Protein 8H5V (pdb70)

Secondary structure (DSSP, 8-state):
--SPEEEE-S-HHHHHHHHHHHHHTT--EEEE-GGGGGGB-TTS--SEEEE---TTSS--HHHHHHHHH-TTS-EEEES--SS--TT-TTEEEEEPSSP-HHHHHHHHHHHHHHHHHTT----/-----SEEEE---HHHHHHHHHHHHHTT--EEEE-GGGGGGS-TTS--SEEEE----SSS--HHHHHHHHH-TTS-EEEESB-SS--TT-TTEEEEEPSSP-HHHHHHHHHHHHHHHHHTT--/--S-PEEEE-S-HHHHHHHHHHHHHTT--EEEE-GGGGGGS-TTS--SEEEE---TTSS--HHHHHHHHH-TTS-EEEES--SS--TTSTTEEEEEPSSP-HHHHHHHHHHHHHHHHHTT---/---PEEEE-S-HHHHHHHHHHHHHTT--EEEE-GGGGGGS-TTS--SEEEE---GGGS--HHHHHHHHHTTTS-EEEES--SS--TT-TTEEEEE-SS--HHHHHHHHHHHHHHHHH-

Solvent-accessible surface area: 23697 Å² total; per-residue (Å²): 36,132,11,20,0,0,0,0,2,12,62,8,44,42,33,85,54,2,40,82,45,0,128,160,38,64,17,106,32,30,40,2,27,24,78,41,5,81,34,7,13,34,94,11,20,1,0,0,0,0,0,0,42,12,88,66,127,54,22,59,130,90,2,42,99,17,1,75,162,2,67,29,0,0,0,1,11,2,57,154,38,97,26,69,4,144,120,7,119,1,71,34,18,59,0,57,64,118,32,66,142,91,43,4,36,54,5,8,115,77,0,62,80,15,2,30,179,95,54,45,58,150,128,156,106,80,34,85,51,5,0,0,0,1,22,54,66,65,41,53,113,90,6,36,86,53,2,139,163,40,63,51,114,36,78,46,19,68,23,110,60,10,113,130,24,81,31,101,1,24,7,11,0,0,5,0,1,11,18,198,50,82,53,28,56,142,112,4,70,99,15,1,72,147,1,32,27,0,0,0,2,9,3,7,20,4,14,27,20,1,96,97,18,24,1,33,12,19,58,10,34,39,110,33,61,144,40,40,5,39,29,6,14,93,33,2,129,78,1,23,11,70,37,58,71,192,126,80,130,21,68,2,0,0,0,2,10,61,67,67,44,46,50,89,4,12,60,52,1,21,170,45,62,37,63,12,70,39,14,31,27,36,52,5,48,115,11,37,34,79,32,37,21,8,0,0,2,0,0,32,11,102,50,121,57,21,68,145,85,3,77,98,14,0,72,161,4,67,28,1,0,0,3,9,1,50,154,45,112,24,61,3,133,121,16,118,2,53,37,18,64,2,54,71,122,28,71,150,94,50,3,48,53,9,23,122,64,3,126,75,23,11,39,175,91,58,69,169,112,161,26,36,82,0,0,0,0,2,21,60,64,67,47,54,117,66,0,29,84,44,0,124,166,44,64,21,126,30,74,45,7,43,16,78,58,8,131,123,15,92,37,90,38,98,30,0,0,1,0,0,0,40,8,103,18,99,5,4,19,51,89,1,25,42,6,1,57,51,2,69,38,1,0,1,1,10,2,60,150,38,78,14,54,1,123,101,14,120,2,43,30,20,71,1,58,47,117,24,64,147,95,34,2,29,56,3,9,125,86,0,113,119,26,40,65,212,120

Nearest PDB structures (foldseek):
  8h5v-assembly1_A  TM=9.871E-01  e=4.944E-24  Vibrio cholerae O395
  4uhj-assembly2_C  TM=6.936E-01  e=5.635E-04  Escherichia coli K-12
  7e1b-assembly2_G  TM=6.045E-01  e=1.602E-03  Vibrio parahaemolyticus
  7e1b-assembly1_C  TM=6.518E-01  e=9.979E-03  Vibrio parahaemolyticus
  5dcl-assembly1_B  TM=6.183E-01  e=1.796E-02  Streptococcus agalactiae

Radius of gyration: 24.33 Å; Cα contacts (8 Å, |Δi|>4): 838; chains: 4; bounding box: 56×71×62 Å

InterPro domains:
  IPR002078 RNA polymerase sigma factor 54 interaction domain [PF00158] (137-304)
  IPR002078 RNA polymerase sigma factor 54 interaction domain [PS50045] (137-365)
  IPR002197 DNA binding HTH domain, Fis-type [PF02954] (444-484)
  IPR002197 DNA binding HTH domain, Fis-type [PR01590] (450-467)
  IPR002197 DNA binding HTH domain, Fis-type [PR01590] (467-487)
  IPR003593 AAA+ ATPase domain [SM00382] (157-301)
  IPR009057 Homedomain-like superfamily [SSF46689] (349-486)
  IPR010518 Flagellar regulatory FleQ [PF06490] (6-115)
  IPR011006 CheY-like superfamily [SSF52172] (6-182)
  IPR025662 Sigma-54 interaction domain, ATP-binding site 1 [PS00675] (161-174)
  IPR025943 Sigma-54 interaction domain, ATP-binding site 2 [PS00676] (223-238)
  IPR025944 Sigma-54 interaction domain, conserved site [PS00688] (349-358)
  IPR027417 P-loop containing nucleoside triphosphate hydrolase [G3DSA:3.40.50.300] (128-308)
  IPR027417 P-loop containing nucleoside triphosphate hydrolase [SSF52540] (137-378)
  IPR058031 NorR-like, AAA+ ATPase lid domain [PF25601] (309-385)

Structure (mmCIF, N/CA/C/O backbone):
data_8H5V
#
_entry.id   8H5V
#
_cell.length_a   97.059
_cell.length_b   66.471
_cell.length_c   68.044
_cell.angle_alpha   90.00
_cell.angle_beta   92.51
_cell.angle_gamma   90.00
#
_symmetry.space_group_name_H-M   'C 1 2 1'
#
loop_
_entity.id
_entity.type
_entity.pdbx_description
1 polymer 'flagellar regulatory protein A'
2 non-polymer 1,2-ETHANEDIOL
3 non-polymer 'SULFATE ION'
4 water water
#
loop_
_atom_site.group_PDB
_atom_site.id
_atom_site.type_symbol
_atom_site.label_atom_id
_atom_site.label_alt_id
_atom_site.label_comp_id
_atom_site.label_asym_id
_atom_site.label_entity_id
_atom_site.label_seq_id
_atom_site.pdbx_PDB_ins_code
_atom_site.Cartn_x
_atom_site.Cartn_y
_atom_site.Cartn_z
_atom_site.occupancy
_atom_site.B_iso_or_equiv
_atom_site.auth_seq_id
_atom_site.auth_comp_id
_atom_site.auth_asym_id
_atom_site.auth_atom_id
_atom_site.pdbx_PDB_model_num
ATOM 1 N N . SER A 1 3 ? -6.119 1.919 23.199 1.00 122.14 3 SER A N 1
ATOM 2 C CA . SER A 1 3 ? -4.698 1.797 23.493 1.00 120.64 3 SER A CA 1
ATOM 3 C C . SER A 1 3 ? -4.197 3.056 24.191 1.00 125.96 3 SER A C 1
ATOM 4 O O . SER A 1 3 ? -4.467 4.175 23.749 1.00 127.92 3 SER A O 1
ATOM 7 N N . LEU A 1 4 ? -3.469 2.859 25.284 1.00 125.83 4 LEU A N 1
ATOM 8 C CA . LEU A 1 4 ? -2.926 3.961 26.064 1.00 118.56 4 LEU A CA 1
ATOM 9 C C . LEU A 1 4 ? -1.599 4.407 25.459 1.00 109.01 4 LEU A C 1
ATOM 10 O O . LEU A 1 4 ? -1.334 5.602 25.308 1.00 113.21 4 LEU A O 1
ATOM 15 N N . ALA A 1 5 ? -0.765 3.423 25.138 1.00 85.12 5 ALA A N 1
ATOM 16 C CA . ALA A 1 5 ? 0.554 3.642 24.561 1.00 56.96 5 ALA A CA 1
ATOM 17 C C . ALA A 1 5 ? 0.526 3.848 23.042 1.00 48.12 5 ALA A C 1
ATOM 18 O O . ALA A 1 5 ? -0.347 3.332 22.350 1.00 43.32 5 ALA A O 1
ATOM 20 N N . LYS A 1 6 ? 1.517 4.553 22.513 1.00 42.00 6 LYS A N 1
ATOM 21 C CA . LYS A 1 6 ? 1.571 4.745 21.078 1.00 40.73 6 LYS A CA 1
ATOM 22 C C . LYS A 1 6 ? 1.751 3.409 20.364 1.00 35.32 6 LYS A C 1
ATOM 23 O O . LYS A 1 6 ? 2.317 2.452 20.915 1.00 37.31 6 LYS A O 1
ATOM 29 N N . LEU A 1 7 ? 1.286 3.398 19.121 1.00 33.46 7 LEU A N 1
ATOM 30 C CA . LEU A 1 7 ? 1.561 2.328 18.187 1.00 33.15 7 LEU A CA 1
ATOM 31 C C . LEU A 1 7 ? 2.862 2.614 17.465 1.00 41.96 7 LEU A C 1
ATOM 32 O O . LEU A 1 7 ? 3.139 3.747 17.069 1.00 30.84 7 LEU A O 1
ATOM 37 N N . LEU A 1 8 ? 3.657 1.573 17.293 1.00 32.58 8 LEU A N 1
ATOM 38 C CA . LEU A 1 8 ? 4.849 1.648 16.476 1.00 31.63 8 LEU A CA 1
ATOM 39 C C . LEU A 1 8 ? 4.465 1.234 15.063 1.00 39.33 8 LEU A C 1
ATOM 40 O O . LEU A 1 8 ? 3.710 0.282 14.880 1.00 33.08 8 LEU A O 1
ATOM 45 N N . VAL A 1 9 ? 4.902 1.997 14.070 1.00 34.82 9 VAL A N 1
ATOM 46 C CA . VAL A 1 9 ? 4.638 1.632 12.676 1.00 31.40 9 VAL A CA 1
ATOM 47 C C . VAL A 1 9 ? 5.960 1.555 11.913 1.00 33.38 9 VAL A C 1
ATOM 48 O O . VAL A 1 9 ? 6.720 2.521 11.904 1.00 31.32 9 VAL A O 1
ATOM 52 N N . ILE A 1 10 ? 6.257 0.398 11.322 1.00 27.90 10 ILE A N 1
ATOM 53 C CA . ILE A 1 10 ? 7.472 0.254 10.506 1.00 27.56 10 ILE A CA 1
ATOM 54 C C . ILE A 1 10 ? 7.079 -0.008 9.056 1.00 30.82 10 ILE A C 1
ATOM 55 O O . ILE A 1 10 ? 6.530 -1.058 8.730 1.00 30.10 10 ILE A O 1
ATOM 60 N N . GLU A 1 11 ? 7.312 0.980 8.207 1.00 29.33 11 GLU A N 1
ATOM 61 C CA . GLU A 1 11 ? 6.793 0.963 6.851 1.00 33.92 11 GLU A CA 1
ATOM 62 C C . GLU A 1 11 ? 7.742 1.736 5.912 1.00 35.36 11 GLU A C 1
ATOM 63 O O . GLU A 1 11 ? 8.004 2.904 6.142 1.00 33.00 11 GLU A O 1
ATOM 69 N N . ASP A 1 12 ? 8.258 1.076 4.872 1.00 28.10 12 ASP A N 1
ATOM 70 C CA . ASP A 1 12 ? 9.285 1.674 4.016 1.00 28.86 12 ASP A CA 1
ATOM 71 C C . ASP A 1 12 ? 8.712 2.409 2.803 1.00 37.89 12 ASP A C 1
ATOM 72 O O . ASP A 1 12 ? 9.473 2.994 2.022 1.00 39.42 12 ASP A O 1
ATOM 77 N N . ASP A 1 13 ? 7.385 2.372 2.634 1.00 31.24 13 ASP A N 1
ATOM 78 C CA . ASP A 1 13 ? 6.731 3.171 1.580 1.00 33.74 13 ASP A CA 1
ATOM 79 C C . ASP A 1 13 ? 6.211 4.475 2.194 1.00 40.27 13 ASP A C 1
ATOM 80 O O . ASP A 1 13 ? 5.396 4.445 3.111 1.00 37.26 13 ASP A O 1
ATOM 85 N N . ALA A 1 14 ? 6.680 5.606 1.685 1.00 34.16 14 ALA A N 1
ATOM 86 C CA . ALA A 1 14 ? 6.293 6.929 2.201 1.00 31.93 14 ALA A CA 1
ATOM 87 C C . ALA A 1 14 ? 4.779 7.178 2.176 1.00 37.34 14 ALA A C 1
ATOM 88 O O . ALA A 1 14 ? 4.214 7.822 3.071 1.00 32.35 14 ALA A O 1
ATOM 90 N N . ALA A 1 15 ? 4.132 6.766 1.093 1.00 30.05 15 ALA A N 1
ATOM 91 C CA . ALA A 1 15 ? 2.693 6.994 0.954 1.00 30.31 15 ALA A CA 1
ATOM 92 C C . ALA A 1 15 ? 1.923 6.190 1.986 1.00 27.17 15 ALA A C 1
ATOM 93 O O . ALA A 1 15 ? 0.896 6.638 2.484 1.00 34.78 15 ALA A O 1
ATOM 95 N N . ILE A 1 16 ? 2.378 4.979 2.268 1.00 26.65 16 ILE A N 1
ATOM 96 C CA . ILE A 1 16 ? 1.687 4.155 3.266 1.00 27.75 16 ILE A CA 1
ATOM 97 C C . ILE A 1 16 ? 1.990 4.673 4.679 1.00 27.72 16 ILE A C 1
ATOM 98 O O . ILE A 1 16 ? 1.139 4.623 5.556 1.00 32.76 16 ILE A O 1
ATOM 103 N N . ARG A 1 17 ? 3.202 5.182 4.912 1.00 28.69 17 ARG A N 1
ATOM 104 C CA . ARG A 1 17 ? 3.513 5.831 6.214 1.00 27.32 17 ARG A CA 1
ATOM 105 C C . ARG A 1 17 ? 2.489 6.938 6.473 1.00 28.98 17 ARG A C 1
ATOM 106 O O . ARG A 1 17 ? 1.945 7.086 7.569 1.00 30.68 17 ARG A O 1
ATOM 114 N N . LEU A 1 18 ? 2.241 7.731 5.441 1.00 27.92 18 LEU A N 1
ATOM 115 C CA . LEU A 1 18 ? 1.274 8.815 5.540 1.00 25.58 18 LEU A CA 1
ATOM 116 C C . LEU A 1 18 ? -0.132 8.266 5.796 1.00 29.00 18 LEU A C 1
ATOM 117 O O . LEU A 1 18 ? -0.813 8.684 6.727 1.00 34.21 18 LEU A O 1
ATOM 122 N N . ASN A 1 19 ? -0.518 7.271 5.005 1.00 31.73 19 ASN A N 1
ATOM 123 C CA . ASN A 1 19 ? -1.844 6.648 5.078 1.00 30.36 19 ASN A CA 1
ATOM 124 C C . ASN A 1 19 ? -2.106 6.111 6.479 1.00 32.93 19 ASN A C 1
ATOM 125 O O . ASN A 1 19 ? -3.137 6.413 7.079 1.00 31.86 19 ASN A O 1
ATOM 130 N N . LEU A 1 20 ? -1.136 5.373 7.027 1.00 27.43 20 LEU A N 1
ATOM 131 C CA . LEU A 1 20 ? -1.281 4.753 8.341 1.00 32.48 20 LEU A CA 1
ATOM 132 C C . LEU A 1 20 ? -1.305 5.805 9.419 1.00 30.30 20 LEU A C 1
ATOM 133 O O . LEU A 1 20 ? -2.087 5.709 10.363 1.00 35.80 20 LEU A O 1
ATOM 138 N N . SER A 1 21 ? -0.460 6.818 9.265 1.00 27.69 21 SER A N 1
ATOM 139 C CA . SER A 1 21 ? -0.408 7.883 10.247 1.00 28.54 21 SER A CA 1
ATOM 140 C C . SER A 1 21 ? -1.737 8.633 10.330 1.00 32.58 21 SER A C 1
ATOM 141 O O . SER A 1 21 ? -2.213 8.950 11.413 1.00 31.34 21 SER A O 1
ATOM 144 N N . VAL A 1 22 ? -2.308 8.958 9.177 1.00 31.06 22 VAL A N 1
ATOM 145 C CA . VAL A 1 22 ? -3.557 9.709 9.151 1.00 27.72 22 VAL A CA 1
ATOM 146 C C . VAL A 1 22 ? -4.698 8.882 9.762 1.00 28.85 22 VAL A C 1
ATOM 147 O O . VAL A 1 22 ? -5.468 9.363 10.602 1.00 32.99 22 VAL A O 1
ATOM 151 N N . ILE A 1 23 ? -4.789 7.622 9.354 1.00 26.55 23 ILE A N 1
ATOM 152 C CA . ILE A 1 23 ? -5.900 6.772 9.793 1.00 26.62 23 ILE A CA 1
ATOM 153 C C . ILE A 1 23 ? -5.824 6.427 11.281 1.00 36.21 23 ILE A C 1
ATOM 154 O O . ILE A 1 23 ? -6.840 6.427 11.964 1.00 31.10 23 ILE A O 1
ATOM 159 N N . LEU A 1 24 ? -4.629 6.101 11.773 1.00 28.11 24 LEU A N 1
ATOM 160 C CA . LEU A 1 24 ? -4.455 5.774 13.205 1.00 27.69 24 LEU A CA 1
ATOM 161 C C . LEU A 1 24 ? -4.812 6.965 14.089 1.00 25.60 24 LEU A C 1
ATOM 162 O O . LEU A 1 24 ? -5.418 6.808 15.155 1.00 32.56 24 LEU A O 1
ATOM 167 N N . GLU A 1 25 ? -4.392 8.150 13.664 1.00 27.32 25 GLU A N 1
ATOM 168 C CA . GLU A 1 25 ? -4.724 9.370 14.381 1.00 33.11 25 GLU A CA 1
ATOM 169 C C . GLU A 1 25 ? -6.238 9.569 14.358 1.00 37.01 25 GLU A C 1
ATOM 170 O O . GLU A 1 25 ? -6.855 9.968 15.356 1.00 33.80 25 GLU A O 1
ATOM 176 N N . PHE A 1 26 ? -6.832 9.258 13.214 1.00 29.42 26 PHE A N 1
ATOM 177 C CA . PHE A 1 26 ? -8.267 9.426 13.044 1.00 32.94 26 PHE A CA 1
ATOM 178 C C . PHE A 1 26 ? -9.057 8.586 14.044 1.00 33.72 26 PHE A C 1
ATOM 179 O O . PHE A 1 26 ? -10.066 9.050 14.603 1.00 32.52 26 PHE A O 1
ATOM 187 N N . VAL A 1 27 ? -8.577 7.371 14.303 1.00 32.45 27 VAL A N 1
ATOM 188 C CA . VAL A 1 27 ? -9.274 6.465 15.225 1.00 33.33 27 VAL A CA 1
ATOM 189 C C . VAL A 1 27 ? -8.839 6.685 16.666 1.00 34.70 27 VAL A C 1
ATOM 190 O O . VAL A 1 27 ? -9.180 5.903 17.536 1.00 39.20 27 VAL A O 1
ATOM 194 N N . GLY A 1 28 ? -8.084 7.750 16.911 1.00 31.94 28 GLY A N 1
ATOM 195 C CA . GLY A 1 28 ? -7.746 8.157 18.275 1.00 35.44 28 GLY A CA 1
ATOM 196 C C . GLY A 1 28 ? -6.480 7.552 18.862 1.00 32.79 28 GLY A C 1
ATOM 197 O O . GLY A 1 28 ? -6.256 7.599 20.062 1.00 39.10 28 GLY A O 1
ATOM 198 N N . GLU A 1 29 ? -5.637 7.001 18.005 1.00 30.86 29 GLU A N 1
ATOM 199 C CA . GLU A 1 29 ? -4.352 6.409 18.422 1.00 37.95 29 GLU A CA 1
ATOM 200 C C . GLU A 1 29 ? -3.185 7.348 18.172 1.00 40.73 29 GLU A C 1
ATOM 201 O O . GLU A 1 29 ? -3.220 8.150 17.255 1.00 45.25 29 GLU A O 1
ATOM 207 N N . GLN A 1 30 ? -2.180 7.297 19.024 1.00 36.32 30 GLN A N 1
ATOM 208 C CA . GLN A 1 30 ? -0.924 7.960 18.716 1.00 38.90 30 GLN A CA 1
ATOM 209 C C . GLN A 1 30 ? 0.054 6.929 18.158 1.00 37.09 30 GLN A C 1
ATOM 210 O O . GLN A 1 30 ? -0.017 5.744 18.482 1.00 33.40 30 GLN A O 1
ATOM 216 N N . CYS A 1 31 ? 0.962 7.367 17.300 1.00 31.86 31 CYS A N 1
ATOM 217 C CA . CYS A 1 31 ? 1.903 6.421 16.730 1.00 30.64 31 CYS A CA 1
ATOM 218 C C . CYS A 1 31 ? 3.249 7.043 16.460 1.00 38.61 31 CYS A C 1
ATOM 219 O O . CYS A 1 31 ? 3.393 8.270 16.375 1.00 37.13 31 CYS A O 1
ATOM 222 N N . GLU A 1 32 ? 4.247 6.173 16.406 1.00 31.70 32 GLU A N 1
ATOM 223 C CA . GLU A 1 32 ? 5.579 6.537 15.990 1.00 32.39 32 GLU A CA 1
ATOM 224 C C . GLU A 1 32 ? 5.799 5.779 14.704 1.00 37.72 32 GLU A C 1
ATOM 225 O O . GLU A 1 32 ? 5.777 4.561 14.709 1.00 34.12 32 GLU A O 1
ATOM 231 N N . VAL A 1 33 ? 5.978 6.502 13.600 1.00 28.89 33 VAL A N 1
ATOM 232 C CA . VAL A 1 33 ? 6.073 5.877 12.285 1.00 28.38 33 VAL A CA 1
ATOM 233 C C . VAL A 1 33 ? 7.490 5.973 11.775 1.00 32.59 33 VAL A C 1
ATOM 234 O O . VAL A 1 33 ? 8.006 7.075 11.577 1.00 34.41 33 VAL A O 1
ATOM 238 N N . ILE A 1 34 ? 8.129 4.838 11.535 1.00 30.70 34 ILE A N 1
ATOM 239 C CA . ILE A 1 34 ? 9.515 4.895 11.094 1.00 31.04 34 ILE A CA 1
ATOM 240 C C . ILE A 1 34 ? 9.773 4.022 9.875 1.00 31.61 34 ILE A C 1
ATOM 241 O O . ILE A 1 34 ? 8.969 3.153 9.548 1.00 32.15 34 ILE A O 1
ATOM 246 N N . GLU A 1 35 ? 10.931 4.220 9.250 1.00 32.14 35 GLU A N 1
ATOM 247 C CA . GLU A 1 35 ? 11.378 3.317 8.204 1.00 37.45 35 GLU A CA 1
ATOM 248 C C . GLU A 1 35 ? 12.184 2.209 8.857 1.00 36.90 35 GLU A C 1
ATOM 249 O O . GLU A 1 35 ? 12.682 2.374 9.985 1.00 36.36 35 GLU A O 1
ATOM 255 N N . SER A 1 36 ? 12.361 1.097 8.139 1.00 33.35 36 SER A N 1
ATOM 256 C CA . SER A 1 36 ? 13.019 -0.074 8.720 1.00 30.83 36 SER A CA 1
ATOM 257 C C . SER A 1 36 ? 14.482 0.217 9.055 1.00 37.20 36 SER A C 1
ATOM 258 O O . SER A 1 36 ? 15.079 -0.507 9.825 1.00 39.55 36 SER A O 1
ATOM 261 N N . THR A 1 37 ? 15.045 1.295 8.515 1.00 41.66 37 THR A N 1
ATOM 262 C CA . THR A 1 37 ? 16.433 1.658 8.836 1.00 42.37 37 THR A CA 1
ATOM 263 C C . THR A 1 37 ? 16.545 2.453 10.144 1.00 43.83 37 THR A C 1
ATOM 264 O O . THR A 1 37 ? 17.630 2.878 10.540 1.00 39.79 37 THR A O 1
ATOM 268 N N . GLN A 1 38 ? 15.422 2.646 10.820 1.00 39.04 38 GLN A N 1
ATOM 269 C CA . GLN A 1 38 ? 15.396 3.451 12.031 1.00 29.98 38 GLN A CA 1
ATOM 270 C C . GLN A 1 38 ? 15.098 2.645 13.292 1.00 40.88 38 GLN A C 1
ATOM 271 O O . GLN A 1 38 ? 14.721 3.206 14.322 1.00 40.31 38 GLN A O 1
ATOM 277 N N . ILE A 1 39 ? 15.261 1.335 13.230 1.00 34.59 39 ILE A N 1
ATOM 278 C CA . ILE A 1 39 ? 14.880 0.531 14.385 1.00 40.63 39 ILE A CA 1
ATOM 279 C C . ILE A 1 39 ? 15.743 0.794 15.624 1.00 39.73 39 ILE A C 1
ATOM 280 O O . ILE A 1 39 ? 15.322 0.499 16.733 1.00 34.57 39 ILE A O 1
ATOM 285 N N . ASP A 1 40 ? 16.945 1.331 15.432 1.00 33.54 40 ASP A N 1
ATOM 286 C CA . ASP A 1 40 ? 17.788 1.691 16.570 1.00 34.48 40 ASP A CA 1
ATOM 287 C C . ASP A 1 40 ? 17.200 2.894 17.317 1.00 39.95 40 ASP A C 1
ATOM 288 O O . ASP A 1 40 ? 17.576 3.174 18.457 1.00 34.72 40 ASP A O 1
ATOM 293 N N . GLN A 1 41 ? 16.273 3.606 16.684 1.00 30.22 41 GLN A N 1
ATOM 294 C CA . GLN A 1 41 ? 15.699 4.801 17.311 1.00 40.92 41 GLN A CA 1
ATOM 295 C C . GLN A 1 41 ? 14.534 4.459 18.227 1.00 32.61 41 GLN A C 1
ATOM 296 O O . GLN A 1 41 ? 13.922 5.337 18.843 1.00 34.87 41 GLN A O 1
ATOM 302 N N . ILE A 1 42 ? 14.219 3.177 18.315 1.00 32.70 42 ILE A N 1
ATOM 303 C CA . ILE A 1 42 ? 13.072 2.740 19.090 1.00 33.59 42 ILE A CA 1
ATOM 304 C C . ILE A 1 42 ? 13.493 2.107 20.426 1.00 36.02 42 ILE A C 1
ATOM 305 O O . ILE A 1 42 ? 14.345 1.223 20.451 1.00 32.32 42 ILE A O 1
ATOM 310 N N . ASN A 1 43 ? 12.877 2.534 21.522 1.00 30.99 43 ASN A N 1
ATOM 311 C CA . ASN A 1 43 ? 13.033 1.825 22.797 1.00 32.26 43 ASN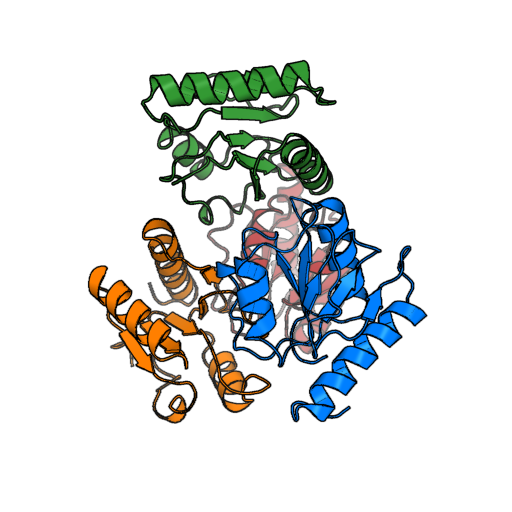 A CA 1
ATOM 312 C C . ASN A 1 43 ? 12.164 0.583 22.802 1.00 34.85 43 ASN A C 1
ATOM 313 O O . ASN A 1 43 ? 10.986 0.630 23.184 1.00 33.75 43 ASN A O 1
ATOM 318 N N . TRP A 1 44 ? 12.747 -0.533 22.382 1.00 29.74 44 TRP A N 1
ATOM 319 C CA . TRP A 1 44 ? 11.980 -1.771 22.272 1.00 32.70 44 TRP A CA 1
ATOM 320 C C . TRP A 1 44 ? 11.557 -2.399 23.610 1.00 38.79 44 TRP A C 1
ATOM 321 O O . TRP A 1 44 ? 10.698 -3.259 23.640 1.00 46.41 44 TRP A O 1
ATOM 332 N N . SER A 1 45 ? 12.147 -1.954 24.708 1.00 30.89 45 SER A N 1
ATOM 333 C CA . SER A 1 45 ? 11.841 -2.489 26.034 1.00 33.83 45 SER A CA 1
ATOM 334 C C . SER A 1 45 ? 10.590 -1.900 26.639 1.00 37.06 45 SER A C 1
ATOM 335 O O . SER A 1 45 ? 10.076 -2.399 27.635 1.00 40.57 45 SER A O 1
ATOM 338 N N . ALA A 1 46 ? 10.148 -0.785 26.082 1.00 39.36 46 ALA A N 1
ATOM 339 C CA . ALA A 1 46 ? 8.993 -0.090 26.627 1.00 38.76 46 ALA A CA 1
ATOM 340 C C . ALA A 1 46 ? 7.704 -0.760 26.181 1.00 35.51 46 ALA A C 1
ATOM 341 O O . ALA A 1 46 ? 7.709 -1.586 25.267 1.00 32.48 46 ALA A O 1
ATOM 343 N N . VAL A 1 47 ? 6.604 -0.401 26.837 1.00 37.02 47 VAL A N 1
ATOM 344 C CA . VAL A 1 47 ? 5.309 -0.987 26.505 1.00 40.51 47 VAL A CA 1
ATOM 345 C C . VAL A 1 47 ? 4.615 -0.161 25.421 1.00 34.40 47 VAL A C 1
ATOM 346 O O . VAL A 1 47 ? 4.080 0.914 25.710 1.00 36.79 47 VAL A O 1
ATOM 350 N N . TRP A 1 48 ? 4.554 -0.705 24.209 1.00 32.59 48 TRP A N 1
ATOM 351 C CA . TRP A 1 48 ? 3.901 -0.046 23.068 1.00 29.06 48 TRP A CA 1
ATOM 352 C C . TRP A 1 48 ? 2.500 -0.619 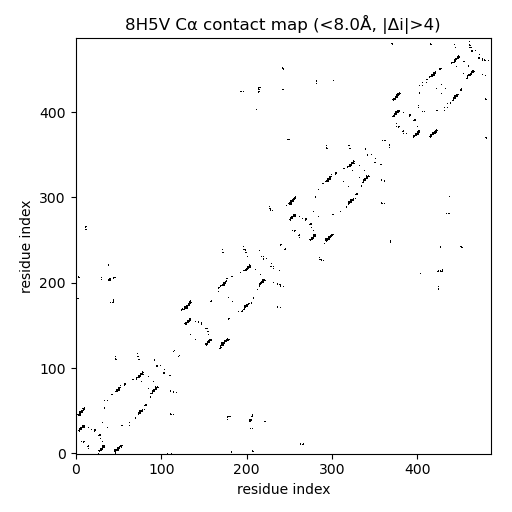22.935 1.00 34.53 48 TRP A C 1
ATOM 353 O O . TRP A 1 48 ? 2.211 -1.682 23.483 1.00 35.60 48 TRP A O 1
ATOM 364 N N . GLY A 1 49 ? 1.616 0.101 22.247 1.00 33.41 49 GLY A N 1
ATOM 365 C CA . GLY A 1 49 ? 0.270 -0.382 22.047 1.00 34.61 49 GLY A CA 1
ATOM 366 C C . GLY A 1 49 ? 0.228 -1.500 21.014 1.00 34.12 49 GLY A C 1
ATOM 367 O O . GLY A 1 49 ? -0.765 -2.232 20.882 1.00 34.02 49 GLY A O 1
ATOM 368 N N . GLY A 1 50 ? 1.316 -1.620 20.267 1.00 34.85 50 GLY A N 1
ATOM 369 C CA . GLY A 1 50 ? 1.394 -2.592 19.187 1.00 29.54 50 GLY A CA 1
ATOM 370 C C . GLY A 1 50 ? 2.457 -2.187 18.194 1.00 32.25 50 GLY A C 1
ATOM 371 O O . GLY A 1 50 ? 2.959 -1.058 18.232 1.00 33.35 50 GLY A O 1
ATOM 372 N N . CYS A 1 51 ? 2.823 -3.108 17.311 1.00 32.29 51 CYS A N 1
ATOM 373 C CA . CYS A 1 51 ? 3.770 -2.788 16.264 1.00 31.03 51 CYS A CA 1
ATOM 374 C C . CYS A 1 51 ? 3.173 -3.232 14.940 1.00 35.48 51 CYS A C 1
ATOM 375 O O . CYS A 1 51 ? 2.880 -4.416 14.740 1.00 33.23 51 CYS A O 1
ATOM 378 N N . ILE A 1 52 ? 2.972 -2.271 14.050 1.00 29.70 52 ILE A N 1
ATOM 379 C CA . ILE A 1 52 ? 2.419 -2.555 12.725 1.00 28.77 52 ILE A CA 1
ATOM 380 C C . ILE A 1 52 ? 3.545 -2.567 11.726 1.00 35.27 52 ILE A C 1
ATOM 381 O O . ILE A 1 52 ? 4.206 -1.541 11.516 1.00 30.34 52 ILE A O 1
ATOM 386 N N . LEU A 1 53 ? 3.771 -3.734 11.129 1.00 29.51 53 LEU A N 1
ATOM 387 C CA . LEU A 1 53 ? 4.802 -3.889 10.124 1.00 25.42 53 LEU A CA 1
ATOM 388 C C . LEU A 1 53 ? 4.214 -3.894 8.726 1.00 29.70 53 LEU A C 1
ATOM 389 O O . LEU A 1 53 ? 3.290 -4.663 8.445 1.00 34.86 53 LEU A O 1
ATOM 394 N N . GLY A 1 54 ? 4.765 -3.084 7.830 1.00 34.36 54 GLY A N 1
ATOM 395 C CA . GLY A 1 54 ? 4.248 -3.051 6.473 1.00 31.73 54 GLY A CA 1
ATOM 396 C C . GLY A 1 54 ? 5.254 -3.474 5.419 1.00 33.60 54 GLY A C 1
ATOM 397 O O . GLY A 1 54 ? 5.927 -4.494 5.571 1.00 33.68 54 GLY A O 1
ATOM 398 N N . SER A 1 55 ? 5.353 -2.722 4.325 1.00 35.99 55 SER A N 1
ATOM 399 C CA . SER A 1 55 ? 6.329 -3.083 3.303 1.00 38.36 55 SER A CA 1
ATOM 400 C C . SER A 1 55 ? 7.726 -2.710 3.786 1.00 43.07 55 SER A C 1
ATOM 401 O O . SER A 1 55 ? 7.933 -1.642 4.352 1.00 38.68 55 SER A O 1
ATOM 404 N N . LEU A 1 56 ? 8.660 -3.634 3.575 1.00 38.61 56 LEU A N 1
ATOM 405 C CA . LEU A 1 56 ? 10.038 -3.531 4.036 1.00 38.61 56 LEU A CA 1
ATOM 406 C C . LEU A 1 56 ? 11.040 -3.688 2.907 1.00 42.08 56 LEU A C 1
ATOM 407 O O . LEU A 1 56 ? 10.903 -4.578 2.059 1.00 44.07 56 LEU A O 1
ATOM 412 N N . ARG A 1 57 ? 12.035 -2.811 2.902 1.00 43.30 57 ARG A N 1
ATOM 413 C CA . ARG A 1 57 ? 13.111 -2.845 1.914 1.00 49.99 57 ARG A CA 1
ATOM 414 C C . ARG A 1 57 ? 13.737 -4.239 1.907 1.00 54.27 57 ARG A C 1
ATOM 415 O O . ARG A 1 57 ? 14.153 -4.751 2.946 1.00 46.03 57 ARG A O 1
ATOM 423 N N . GLY A 1 58 ? 13.745 -4.872 0.741 1.00 51.02 58 GLY A N 1
ATOM 424 C CA . GLY A 1 58 ? 14.311 -6.193 0.609 1.00 52.68 58 GLY A CA 1
ATOM 425 C C . GLY A 1 58 ? 13.246 -7.261 0.720 1.00 60.67 58 GLY A C 1
ATOM 426 O O . GLY A 1 58 ? 13.564 -8.442 0.601 1.00 62.22 58 GLY A O 1
ATOM 427 N N . GLN A 1 59 ? 12.004 -6.851 1.000 1.00 48.90 59 GLN A N 1
ATOM 428 C CA . GLN A 1 59 ? 10.858 -7.762 1.044 1.00 54.06 59 GLN A CA 1
ATOM 429 C C . GLN A 1 59 ? 10.946 -8.754 2.196 1.00 60.93 59 GLN A C 1
ATOM 430 O O . GLN A 1 59 ? 10.288 -9.793 2.178 1.00 67.95 59 GLN A O 1
ATOM 436 N N . ALA A 1 60 ? 11.803 -8.470 3.167 1.00 52.96 60 ALA A N 1
ATOM 437 C CA . ALA A 1 60 ? 12.010 -9.395 4.274 1.00 51.01 60 ALA A CA 1
ATOM 438 C C . ALA A 1 60 ? 12.409 -8.657 5.543 1.00 53.15 60 ALA A C 1
ATOM 439 O O . ALA A 1 60 ? 12.747 -7.476 5.505 1.00 55.01 60 ALA A O 1
ATOM 441 N N . LEU A 1 61 ? 12.283 -9.345 6.671 1.00 52.38 61 LEU A N 1
ATOM 442 C CA . LEU A 1 61 ? 12.710 -8.823 7.962 1.00 52.62 61 LEU A CA 1
ATOM 443 C C . LEU A 1 61 ? 14.230 -8.873 8.045 1.00 48.64 61 LEU A C 1
ATOM 444 O O . LEU A 1 61 ? 14.829 -9.922 7.812 1.00 44.93 61 LEU A O 1
ATOM 449 N N . SER A 1 62 ? 14.872 -7.753 8.352 1.00 51.29 62 SER A N 1
ATOM 450 C CA . SER A 1 62 ? 16.320 -7.769 8.546 1.00 57.19 62 SER A CA 1
ATOM 451 C C . SER A 1 62 ? 16.633 -8.589 9.789 1.00 60.42 62 SER A C 1
ATOM 452 O O . SER A 1 62 ? 15.761 -8.750 10.646 1.00 54.67 62 SER A O 1
ATOM 455 N N . GLU A 1 63 ? 17.849 -9.130 9.885 1.00 58.71 63 GLU A N 1
ATOM 456 C CA . GLU A 1 63 ? 18.221 -9.884 11.081 1.00 62.50 63 GLU A CA 1
ATOM 457 C C . GLU A 1 63 ? 18.115 -8.995 12.318 1.00 57.63 63 GLU A C 1
ATOM 458 O O . GLU A 1 63 ? 17.761 -9.477 13.388 1.00 58.94 63 GLU A O 1
ATOM 464 N N . GLN A 1 64 ? 18.402 -7.702 12.169 1.00 54.12 64 GLN A N 1
ATOM 465 C CA . GLN A 1 64 ? 18.279 -6.772 13.287 1.00 49.65 64 GLN A CA 1
ATOM 466 C C . GLN A 1 64 ? 16.831 -6.627 13.758 1.00 45.69 64 GLN A C 1
ATOM 467 O O . GLN A 1 64 ? 16.566 -6.635 14.953 1.00 55.20 64 GLN A O 1
ATOM 473 N N . LEU A 1 65 ? 15.892 -6.536 12.824 1.00 43.44 65 LEU A N 1
ATOM 474 C CA . LEU A 1 65 ? 14.485 -6.414 13.196 1.00 44.51 65 LEU A CA 1
ATOM 475 C C . LEU A 1 65 ? 14.000 -7.722 13.834 1.00 45.47 65 LEU A C 1
ATOM 476 O O . LEU A 1 65 ? 13.237 -7.721 14.803 1.00 39.66 65 LEU A O 1
ATOM 481 N N . ILE A 1 66 ? 14.471 -8.838 13.294 1.00 40.82 66 ILE A N 1
ATOM 482 C CA . ILE A 1 66 ? 14.178 -10.140 13.863 1.00 40.71 66 ILE A CA 1
ATOM 483 C C . ILE A 1 66 ? 14.644 -10.235 15.312 1.00 41.74 66 ILE A C 1
ATOM 484 O O . ILE A 1 66 ? 13.886 -10.658 16.189 1.00 46.52 66 ILE A O 1
ATOM 489 N N . GLN A 1 67 ? 15.869 -9.789 15.562 1.00 41.88 67 GLN A N 1
ATOM 490 C CA . GLN A 1 67 ? 16.407 -9.793 16.912 1.00 48.40 67 GLN A CA 1
ATOM 491 C C . GLN A 1 67 ? 15.534 -8.943 17.813 1.00 45.17 67 GLN A C 1
ATOM 492 O O . GLN A 1 67 ? 15.175 -9.368 18.908 1.00 53.31 67 GLN A O 1
ATOM 498 N N . SER A 1 68 ? 15.171 -7.757 17.332 1.00 39.35 68 SER A N 1
ATOM 499 C CA . SER A 1 68 ? 14.311 -6.842 18.083 1.00 48.03 68 SER A CA 1
ATOM 500 C C . SER A 1 68 ? 12.905 -7.403 18.331 1.00 43.27 68 SER A C 1
ATOM 501 O O . SER A 1 68 ? 12.407 -7.382 19.449 1.00 43.66 68 SER A O 1
ATOM 504 N N . LEU A 1 69 ? 12.271 -7.923 17.293 1.00 39.43 69 LEU A N 1
ATOM 505 C CA . LEU A 1 69 ? 10.943 -8.484 17.446 1.00 37.94 69 LEU A CA 1
ATOM 506 C C . LEU A 1 69 ? 10.953 -9.715 18.369 1.00 39.56 69 LEU A C 1
ATOM 507 O O . LEU A 1 69 ? 9.975 -9.983 19.078 1.00 42.46 69 LEU A O 1
ATOM 512 N N . THR A 1 70 ? 12.046 -10.469 18.355 1.00 40.61 70 THR A N 1
ATOM 513 C CA . THR A 1 70 ? 12.112 -11.653 19.192 1.00 41.76 70 THR A CA 1
ATOM 514 C C . THR A 1 70 ? 12.181 -11.266 20.662 1.00 50.68 70 THR A C 1
ATOM 515 O O . THR A 1 70 ? 11.462 -11.817 21.498 1.00 52.20 70 THR A O 1
ATOM 519 N N . LYS A 1 71 ? 13.049 -10.314 20.976 1.00 53.06 71 LYS A N 1
ATOM 520 C CA . LYS A 1 71 ? 13.230 -9.896 22.357 1.00 51.35 71 LYS A CA 1
ATOM 521 C C . LYS A 1 71 ? 11.992 -9.163 22.863 1.00 47.84 71 LYS A C 1
ATOM 522 O O . LYS A 1 71 ? 11.606 -9.317 24.017 1.00 46.09 71 LYS A O 1
ATOM 528 N N . ALA A 1 72 ? 11.361 -8.378 21.989 1.00 39.62 72 ALA A N 1
ATOM 529 C CA . ALA A 1 72 ? 10.199 -7.586 22.374 1.00 37.96 72 ALA A CA 1
ATOM 530 C C . ALA A 1 72 ? 8.890 -8.370 22.225 1.00 39.94 72 ALA A C 1
ATOM 531 O O . ALA A 1 72 ? 7.974 -7.937 21.526 1.00 38.64 72 ALA A O 1
ATOM 533 N N . ASN A 1 73 ? 8.806 -9.511 22.911 1.00 44.95 73 ASN A N 1
ATOM 534 C CA . ASN A 1 73 ? 7.651 -10.403 22.841 1.00 44.35 73 ASN A CA 1
ATOM 535 C C . ASN A 1 73 ? 6.424 -9.864 23.569 1.00 45.89 73 ASN A C 1
ATOM 536 O O . ASN A 1 73 ? 5.346 -10.436 23.494 1.00 43.84 73 ASN A O 1
ATOM 541 N N . HIS A 1 74 ? 6.592 -8.737 24.250 1.00 39.49 74 HIS A N 1
ATOM 542 C CA . HIS A 1 74 ? 5.501 -8.082 24.965 1.00 39.75 74 HIS A CA 1
ATOM 543 C C . HIS A 1 74 ? 4.714 -7.135 24.059 1.00 36.51 74 HIS A C 1
ATOM 544 O O . HIS A 1 74 ? 3.697 -6.579 24.467 1.00 36.69 74 HIS A O 1
ATOM 551 N N . ILE A 1 75 ? 5.177 -6.965 22.825 1.00 34.09 75 ILE A N 1
ATOM 552 C CA . ILE A 1 75 ? 4.537 -6.053 21.883 1.00 31.61 75 ILE A CA 1
ATOM 553 C C . ILE A 1 75 ? 3.711 -6.838 20.875 1.00 34.53 75 ILE A C 1
ATOM 554 O O . ILE A 1 75 ? 4.258 -7.639 20.119 1.00 35.86 75 ILE A O 1
ATOM 559 N N . PRO A 1 76 ? 2.392 -6.602 20.853 1.00 33.10 76 PRO A N 1
ATOM 560 C CA . PRO A 1 76 ? 1.557 -7.300 19.867 1.00 37.07 76 PRO A CA 1
ATOM 561 C C . PRO A 1 76 ? 1.866 -6.780 18.466 1.00 34.63 76 PRO A C 1
ATOM 562 O O . PRO A 1 76 ? 2.062 -5.574 18.257 1.00 32.72 76 PRO A O 1
ATOM 566 N N . LEU A 1 77 ? 1.957 -7.711 17.530 1.00 33.38 77 LEU A N 1
ATOM 567 C CA . LEU A 1 77 ? 2.395 -7.448 16.164 1.00 29.49 77 LEU A CA 1
ATOM 568 C C . LEU A 1 77 ? 1.246 -7.552 15.158 1.00 30.91 77 LEU A C 1
ATOM 569 O O . LEU A 1 77 ? 0.526 -8.564 15.136 1.00 31.78 77 LEU A O 1
ATOM 574 N N . LEU A 1 78 ? 1.111 -6.535 14.312 1.00 27.83 78 LEU A N 1
ATOM 575 C CA . LEU A 1 78 ? 0.164 -6.555 13.193 1.00 35.87 78 LEU A CA 1
ATOM 576 C C . LEU A 1 78 ? 0.906 -6.429 11.863 1.00 33.82 78 LEU A C 1
ATOM 577 O O . LEU A 1 78 ? 1.934 -5.766 11.786 1.00 34.40 78 LEU A O 1
ATOM 582 N N . VAL A 1 79 ? 0.388 -7.055 10.813 1.00 33.49 79 VAL A N 1
ATOM 583 C CA . VAL A 1 79 ? 0.957 -6.834 9.479 1.00 39.54 79 VAL A CA 1
ATOM 584 C C . VAL A 1 79 ? -0.013 -5.983 8.639 1.00 30.72 79 VAL A C 1
ATOM 585 O O . VAL A 1 79 ? -1.206 -6.294 8.557 1.00 32.04 79 VAL A O 1
ATOM 589 N N . ALA A 1 80 ? 0.489 -4.885 8.072 1.00 33.12 80 ALA A N 1
ATOM 590 C CA . ALA A 1 80 ? -0.320 -4.004 7.231 1.00 32.56 80 ALA A CA 1
ATOM 591 C C . ALA A 1 80 ? -0.171 -4.409 5.786 1.00 35.08 80 ALA A C 1
ATOM 592 O O . ALA A 1 80 ? 0.896 -4.198 5.199 1.00 37.04 80 ALA A O 1
ATOM 594 N N . ASN A 1 81 ? -1.271 -4.896 5.206 1.00 37.41 81 ASN A N 1
ATOM 595 C CA . ASN A 1 81 ? -1.313 -5.495 3.869 1.00 42.65 81 ASN A CA 1
ATOM 596 C C . ASN A 1 81 ? -0.555 -6.808 3.841 1.00 43.97 81 ASN A C 1
ATOM 597 O O . ASN A 1 81 ? 0.287 -7.067 4.708 1.00 40.03 81 ASN A O 1
ATOM 602 N N . LYS A 1 82 ? -0.804 -7.596 2.798 1.00 48.63 82 LYS A N 1
ATOM 603 C CA . LYS A 1 82 ? -0.154 -8.888 2.633 1.00 51.40 82 LYS A CA 1
ATOM 604 C C . LYS A 1 82 ? 1.300 -8.654 2.256 1.00 44.55 82 LYS A C 1
ATOM 605 O O . LYS A 1 82 ? 1.610 -7.801 1.439 1.00 48.97 82 LYS A O 1
ATOM 611 N N . GLN A 1 83 ? 2.196 -9.353 2.929 1.00 47.31 83 GLN A N 1
ATOM 612 C CA . GLN A 1 83 ? 3.629 -9.185 2.708 1.00 47.99 83 GLN A CA 1
ATOM 613 C C . GLN A 1 83 ? 4.322 -10.486 2.284 1.00 53.25 83 GLN A C 1
ATOM 614 O O . GLN A 1 83 ? 3.819 -11.580 2.556 1.00 49.46 83 GLN A O 1
ATOM 620 N N . PRO A 1 84 ? 5.461 -10.372 1.585 1.00 47.08 84 PRO A N 1
ATOM 621 C CA . PRO A 1 84 ? 6.172 -11.591 1.180 1.00 54.85 84 PRO A CA 1
ATOM 622 C C . PRO A 1 84 ? 6.809 -12.306 2.369 1.00 54.85 84 PRO A C 1
ATOM 623 O O . PRO A 1 84 ? 7.103 -13.487 2.283 1.00 64.53 84 PRO A O 1
ATOM 627 N N . TYR A 1 85 ? 7.006 -11.591 3.469 1.00 50.09 85 TYR A N 1
ATOM 628 C CA . TYR A 1 85 ? 7.503 -12.195 4.698 1.00 52.02 85 TYR A CA 1
ATOM 629 C C . TYR A 1 85 ? 6.330 -12.645 5.562 1.00 55.53 85 TYR A C 1
ATOM 630 O O . TYR A 1 85 ? 5.183 -12.275 5.313 1.00 51.97 85 TYR A O 1
ATOM 639 N N . SER A 1 86 ? 6.636 -13.441 6.577 1.00 54.91 86 SER A N 1
ATOM 640 C CA . SER A 1 86 ? 5.639 -13.951 7.509 1.00 56.17 86 SER A CA 1
ATOM 641 C C . SER A 1 86 ? 6.062 -13.724 8.957 1.00 53.77 86 SER A C 1
ATOM 642 O O . SER A 1 86 ? 7.250 -13.747 9.263 1.00 49.00 86 SER A O 1
ATOM 645 N N . LEU A 1 87 ? 5.087 -13.534 9.845 1.00 52.26 87 LEU A N 1
ATOM 646 C CA . LEU A 1 87 ? 5.356 -13.272 11.258 1.00 44.22 87 LEU A CA 1
ATOM 647 C C . LEU A 1 87 ? 4.892 -14.432 12.142 1.00 46.29 87 LEU A C 1
ATOM 648 O O . LEU A 1 87 ? 4.827 -14.305 13.360 1.00 46.51 87 LEU A O 1
ATOM 653 N N . GLU A 1 88 ? 4.585 -15.568 11.524 1.00 53.29 88 GLU A N 1
ATOM 654 C CA . GLU A 1 88 ? 4.058 -16.715 12.249 1.00 61.35 88 GLU A CA 1
ATOM 655 C C . GLU A 1 88 ? 5.004 -17.234 13.313 1.00 63.14 88 GLU A C 1
ATOM 656 O O . GLU A 1 88 ? 4.569 -17.838 14.296 1.00 62.40 88 GLU A O 1
ATOM 662 N N . GLU A 1 89 ? 6.301 -17.033 13.107 1.00 65.13 89 GLU A N 1
ATOM 663 C CA . GLU A 1 89 ? 7.269 -17.518 14.072 1.00 70.24 89 GLU A CA 1
ATOM 664 C C . GLU A 1 89 ? 7.131 -16.731 15.372 1.00 61.25 89 GLU A C 1
ATOM 665 O O . GLU A 1 89 ? 7.475 -17.223 16.437 1.00 59.85 89 GLU A O 1
ATOM 671 N N . PHE A 1 90 ? 6.584 -15.519 15.292 1.00 49.23 90 PHE A N 1
ATOM 672 C CA . PHE A 1 90 ? 6.501 -14.688 16.482 1.00 44.09 90 PHE A CA 1
ATOM 673 C C . PHE A 1 90 ? 5.253 -14.984 17.305 1.00 45.92 90 PHE A C 1
ATOM 674 O O . PHE A 1 90 ? 4.142 -14.853 16.811 1.00 48.32 90 PHE A O 1
ATOM 682 N N . PRO A 1 91 ? 5.433 -15.345 18.584 1.00 47.90 91 PRO A N 1
ATOM 683 C CA . PRO A 1 91 ? 4.296 -15.667 19.459 1.00 50.59 91 PRO A CA 1
ATOM 684 C C . PRO A 1 91 ? 3.401 -14.458 19.740 1.00 49.05 91 PRO A C 1
ATOM 685 O O . PRO A 1 91 ? 2.237 -14.632 20.095 1.00 48.49 91 PRO A O 1
ATOM 689 N N . ASN A 1 92 ? 3.944 -13.257 19.573 1.00 38.02 92 ASN A N 1
ATOM 690 C CA . ASN A 1 92 ? 3.196 -12.018 19.790 1.00 41.18 92 ASN A CA 1
ATOM 691 C C . ASN A 1 92 ? 2.506 -11.485 18.517 1.00 38.69 92 ASN A C 1
ATOM 692 O O . ASN A 1 92 ? 1.924 -10.405 18.519 1.00 33.96 92 ASN A O 1
ATOM 697 N N . TYR A 1 93 ? 2.525 -12.277 17.455 1.00 42.77 93 TYR A N 1
ATOM 698 C CA . TYR A 1 93 ? 1.834 -11.906 16.237 1.00 42.26 93 TYR A CA 1
ATOM 699 C C . TYR A 1 93 ? 0.335 -12.004 16.453 1.00 40.82 93 TYR A C 1
ATOM 700 O O . TYR A 1 93 ? -0.147 -13.050 16.852 1.00 36.96 93 TYR A O 1
ATOM 709 N N . VAL A 1 94 ? -0.421 -10.940 16.187 1.00 32.35 94 VAL A N 1
ATOM 710 C CA . VAL A 1 94 ? -1.855 -11.038 16.433 1.00 34.15 94 VAL A CA 1
ATOM 711 C C . VAL A 1 94 ? -2.727 -10.870 15.195 1.00 43.74 94 VAL A C 1
ATOM 712 O O . VAL A 1 94 ? -3.940 -10.977 15.304 1.00 50.00 94 VAL A O 1
ATOM 716 N N . GLY A 1 95 ? -2.134 -10.700 14.016 1.00 40.11 95 GLY A N 1
ATOM 717 C CA . GLY A 1 95 ? -2.944 -10.680 12.815 1.00 42.71 95 GLY A CA 1
ATOM 718 C C . GLY A 1 95 ? -2.585 -9.628 11.787 1.00 39.58 95 GLY A C 1
ATOM 719 O O . GLY A 1 95 ? -1.557 -8.951 11.893 1.00 38.56 95 GLY A O 1
ATOM 720 N N . GLU A 1 96 ? -3.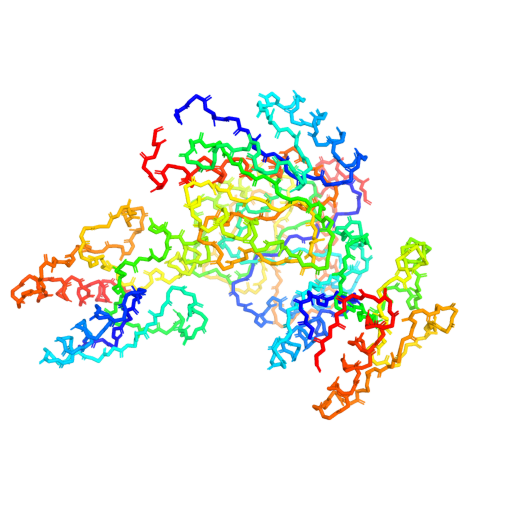443 -9.509 10.773 1.00 47.20 96 GLU A N 1
ATOM 721 C CA . GLU A 1 96 ? -3.173 -8.627 9.642 1.00 48.24 96 GLU A CA 1
ATOM 722 C C . GLU A 1 96 ? -4.246 -7.562 9.481 1.00 52.10 96 GLU A C 1
ATOM 723 O O . GLU A 1 96 ? -5.390 -7.726 9.912 1.00 49.98 96 GLU A O 1
ATOM 729 N N . LEU A 1 97 ? -3.847 -6.456 8.869 1.00 47.89 97 LEU A N 1
ATOM 730 C CA . LEU A 1 97 ? -4.733 -5.345 8.581 1.00 45.79 97 LEU A CA 1
ATOM 731 C C . LEU A 1 97 ? -5.031 -5.465 7.102 1.00 49.51 97 LEU A C 1
ATOM 732 O O . LEU A 1 97 ? -4.110 -5.489 6.277 1.00 45.47 97 LEU A O 1
ATOM 737 N N . ASP A 1 98 ? -6.306 -5.547 6.757 1.00 54.01 98 ASP A N 1
ATOM 738 C CA . ASP A 1 98 ? -6.679 -5.742 5.366 1.00 55.66 98 ASP A CA 1
ATOM 739 C C . ASP A 1 98 ? -6.664 -4.445 4.570 1.00 49.11 98 ASP A C 1
ATOM 740 O O . ASP A 1 98 ? -7.093 -3.407 5.077 1.00 49.52 98 ASP A O 1
ATOM 745 N N . PHE A 1 99 ? -6.161 -4.489 3.340 1.00 43.50 99 PHE A N 1
ATOM 746 C CA . PHE A 1 99 ? -6.370 -3.348 2.433 1.00 37.90 99 PHE A CA 1
ATOM 747 C C . PHE A 1 99 ? -7.483 -3.642 1.436 1.00 37.30 99 PHE A C 1
ATOM 748 O O . PHE A 1 99 ? -7.598 -4.766 0.944 1.00 48.36 99 PHE A O 1
ATOM 756 N N . PRO A 1 100 ? -8.300 -2.623 1.128 1.00 38.34 100 PRO A N 1
ATOM 757 C CA . PRO A 1 100 ? -8.175 -1.285 1.716 1.00 40.25 100 PRO A CA 1
ATOM 758 C C . PRO A 1 100 ? -8.653 -1.246 3.161 1.00 39.50 100 PRO A C 1
ATOM 759 O O . PRO A 1 100 ? -9.579 -1.970 3.518 1.00 35.40 100 PRO A O 1
ATOM 763 N N . LEU A 1 101 ? -8.005 -0.421 3.969 1.00 39.16 101 LEU A N 1
ATOM 764 C CA . LEU A 1 101 ? -8.373 -0.246 5.367 1.00 46.30 101 LEU A CA 1
ATOM 765 C C . LEU A 1 101 ? -9.809 0.172 5.537 1.00 35.37 101 LEU A C 1
ATOM 766 O O . LEU A 1 101 ? -10.354 0.969 4.755 1.00 35.73 101 LEU A O 1
ATOM 771 N N . ASN A 1 102 ? -10.455 -0.403 6.545 1.00 39.39 102 ASN A N 1
ATOM 772 C CA . ASN A 1 102 ? -11.801 0.028 6.906 1.00 37.84 102 ASN A CA 1
ATOM 773 C C . ASN A 1 102 ? -11.964 0.020 8.413 1.00 41.19 102 ASN A C 1
ATOM 774 O O . ASN A 1 102 ? -11.280 -0.712 9.110 1.00 38.97 102 ASN A O 1
ATOM 779 N N . TYR A 1 103 ? -12.885 0.824 8.907 1.00 37.53 103 TYR A N 1
ATOM 780 C CA . TYR A 1 103 ? -13.022 1.015 10.336 1.00 36.15 103 TYR A CA 1
ATOM 781 C C . TYR A 1 103 ? -13.352 -0.276 11.116 1.00 39.70 103 TYR A C 1
ATOM 782 O O . TYR A 1 103 ? -12.695 -0.550 12.127 1.00 39.67 103 TYR A O 1
ATOM 791 N N . PRO A 1 104 ? -14.348 -1.075 10.669 1.00 37.56 104 PRO A N 1
ATOM 792 C CA . PRO A 1 104 ? -14.598 -2.286 11.474 1.00 36.58 104 PRO A CA 1
ATOM 793 C C . PRO A 1 104 ? -13.392 -3.252 11.581 1.00 42.59 104 PRO A C 1
ATOM 794 O O . PRO A 1 104 ? -13.118 -3.792 12.655 1.00 40.96 104 PRO A O 1
ATOM 798 N N . GLN A 1 105 ? -12.686 -3.476 10.481 1.00 37.33 105 GLN A N 1
ATOM 799 C CA . GLN A 1 105 ? -11.565 -4.411 10.504 1.00 35.81 105 GLN A CA 1
ATOM 800 C C . GLN A 1 105 ? -10.389 -3.813 11.304 1.00 37.81 105 GLN A C 1
ATOM 801 O O . GLN A 1 105 ? -9.744 -4.499 12.105 1.00 35.18 105 GLN A O 1
ATOM 807 N N . LEU A 1 106 ? -10.105 -2.533 11.105 1.00 33.38 106 LEU A N 1
ATOM 808 C CA . LEU A 1 106 ? -9.008 -1.902 11.858 1.00 34.00 106 LEU A CA 1
ATOM 809 C C . LEU A 1 106 ? -9.293 -1.890 13.362 1.00 37.34 106 LEU A C 1
ATOM 810 O O . LEU A 1 106 ? -8.424 -2.256 14.165 1.00 38.98 106 LEU A O 1
ATOM 815 N N . SER A 1 107 ? -10.512 -1.515 13.745 1.00 33.64 107 SER A N 1
ATOM 816 C CA . SER A 1 107 ? -10.931 -1.555 15.141 1.00 39.44 107 SER A CA 1
ATOM 817 C C . SER A 1 107 ? -10.768 -2.952 15.754 1.00 40.69 107 SER A C 1
ATOM 818 O O . SER A 1 107 ? -10.355 -3.084 16.899 1.00 38.45 107 SER A O 1
ATOM 821 N N . ASP A 1 108 ? -11.122 -3.995 15.015 1.00 40.27 108 ASP A N 1
ATOM 822 C CA . ASP A 1 108 ? -10.936 -5.351 15.535 1.00 42.70 108 ASP A CA 1
ATOM 823 C C . ASP A 1 108 ? -9.455 -5.649 15.783 1.00 42.69 108 ASP A C 1
ATOM 824 O O . ASP A 1 108 ? -9.075 -6.226 16.800 1.00 36.09 108 ASP A O 1
ATOM 829 N N . ALA A 1 109 ? -8.622 -5.220 14.844 1.00 40.55 109 ALA A N 1
ATOM 830 C CA . ALA A 1 109 ? -7.202 -5.504 14.924 1.00 36.77 109 ALA A CA 1
ATOM 831 C C . ALA A 1 109 ? -6.628 -4.816 16.151 1.00 39.43 109 ALA A C 1
ATOM 832 O O . ALA A 1 109 ? -5.903 -5.434 16.943 1.00 40.44 109 ALA A O 1
ATOM 834 N N . LEU A 1 110 ? -7.007 -3.558 16.346 1.00 33.21 110 LEU A N 1
ATOM 835 C CA . LEU A 1 110 ? -6.489 -2.802 17.481 1.00 35.51 110 LEU A CA 1
ATOM 836 C C . LEU A 1 110 ? -7.038 -3.374 18.778 1.00 35.54 110 LEU A C 1
ATOM 837 O O . LEU A 1 110 ? -6.360 -3.380 19.794 1.00 39.16 110 LEU A O 1
ATOM 842 N N . ARG A 1 111 ? -8.254 -3.901 18.720 1.00 34.65 111 ARG A N 1
ATOM 843 C CA . ARG A 1 111 ? -8.858 -4.556 19.879 1.00 39.42 111 ARG A CA 1
ATOM 844 C C . ARG A 1 111 ? -8.050 -5.806 20.264 1.00 40.74 111 ARG A C 1
ATOM 845 O O . ARG A 1 111 ? -7.817 -6.073 21.441 1.00 41.52 111 ARG A O 1
ATOM 853 N N . HIS A 1 112 ? -7.637 -6.576 19.263 1.00 42.06 112 HIS A N 1
ATOM 854 C CA . HIS A 1 112 ? -6.838 -7.784 19.489 1.00 40.44 112 HIS A CA 1
ATOM 855 C C . HIS A 1 112 ? -5.486 -7.396 20.126 1.00 40.82 112 HIS A C 1
ATOM 856 O O . HIS A 1 112 ? -4.936 -8.130 20.943 1.00 37.82 112 HIS A O 1
ATOM 863 N N . CYS A 1 113 ? -4.944 -6.247 19.735 1.00 36.39 113 CYS A N 1
ATOM 864 C CA . CYS A 1 113 ? -3.730 -5.731 20.383 1.00 33.53 113 CYS A CA 1
ATOM 865 C C . CYS A 1 113 ? -3.991 -5.443 21.864 1.00 39.80 113 CYS A C 1
ATOM 866 O O . CYS A 1 113 ? -3.196 -5.842 22.723 1.00 39.83 113 CYS A O 1
ATOM 869 N N . LYS A 1 114 ? -5.108 -4.770 22.162 1.00 36.02 114 LYS A N 1
ATOM 870 C CA . LYS A 1 114 ? -5.455 -4.463 23.551 1.00 42.24 114 LYS A CA 1
ATOM 871 C C . LYS A 1 114 ? -5.603 -5.736 24.366 1.00 43.58 114 LYS A C 1
ATOM 872 O O . LYS A 1 114 ? -5.127 -5.805 25.487 1.00 42.23 114 LYS A O 1
ATOM 878 N N . GLU A 1 115 ? -6.288 -6.727 23.795 1.00 41.24 115 GLU A N 1
ATOM 879 C CA . GLU A 1 115 ? -6.549 -7.993 24.488 1.00 43.82 115 GLU A CA 1
ATOM 880 C C . GLU A 1 115 ? -5.234 -8.721 24.749 1.00 47.47 115 GLU A C 1
ATOM 881 O O . GLU A 1 115 ? -4.991 -9.221 25.849 1.00 48.55 115 GLU A O 1
ATOM 887 N N . PHE A 1 116 ? -4.357 -8.726 23.752 1.00 39.40 116 PHE A N 1
ATOM 888 C CA . PHE A 1 116 ? -3.035 -9.322 23.922 1.00 44.50 116 PHE A CA 1
ATOM 889 C C . PHE A 1 116 ? -2.293 -8.680 25.108 1.00 38.37 116 PHE A C 1
ATOM 890 O O . PHE A 1 116 ? -1.770 -9.376 25.991 1.00 39.73 116 PHE A O 1
ATOM 898 N N . LEU A 1 117 ? -2.255 -7.353 25.122 1.00 37.88 117 LEU A N 1
ATOM 899 C CA . LEU A 1 117 ? -1.615 -6.613 26.209 1.00 43.62 117 LEU A CA 1
ATOM 900 C C . LEU A 1 117 ? -2.250 -6.953 27.553 1.00 48.93 117 LEU A C 1
ATOM 901 O O . LEU A 1 117 ? -1.566 -6.985 28.574 1.00 43.46 117 LEU A O 1
ATOM 906 N N . GLY A 1 118 ? -3.557 -7.212 27.540 1.00 53.77 118 GLY A N 1
ATOM 907 C CA . GLY A 1 118 ? -4.274 -7.579 28.748 1.00 57.46 118 GLY A CA 1
ATOM 908 C C . GLY A 1 118 ? -3.788 -8.910 29.295 1.00 61.45 118 GLY A C 1
ATOM 909 O O . GLY A 1 118 ? -3.550 -9.033 30.496 1.00 62.58 118 GLY A O 1
ATOM 910 N N . ARG A 1 119 ? -3.609 -9.901 28.422 1.00 64.39 119 ARG A N 1
ATOM 911 C CA . ARG A 1 119 ? -3.110 -11.203 28.866 1.00 60.61 119 ARG A CA 1
ATOM 912 C C . ARG A 1 119 ? -1.708 -11.078 29.412 1.00 56.99 119 ARG A C 1
ATOM 913 O O . ARG A 1 119 ? -1.349 -11.787 30.347 1.00 57.47 119 ARG A O 1
ATOM 921 N N . LYS A 1 120 ? -0.926 -10.164 28.847 1.00 78.92 120 LYS A N 1
ATOM 922 C CA . LYS A 1 120 ? 0.433 -9.956 29.318 1.00 78.20 120 LYS A CA 1
ATOM 923 C C . LYS A 1 120 ? 0.485 -9.180 30.635 1.00 80.66 120 LYS A C 1
ATOM 924 O O . LYS A 1 120 ? 1.558 -9.036 31.226 1.00 78.07 120 LYS A O 1
ATOM 930 N N . GLY A 1 121 ? -0.665 -8.709 31.115 1.00 80.92 121 GLY A N 1
ATOM 931 C CA . GLY A 1 121 ? -0.691 -8.027 32.393 1.00 83.57 121 GLY A CA 1
ATOM 932 C C . GLY A 1 121 ? -0.608 -6.509 32.341 1.00 89.02 121 GLY A C 1
ATOM 933 O O . GLY A 1 121 ? -0.321 -5.882 33.361 1.00 91.18 121 GLY A O 1
ATOM 934 N N . PHE A 1 122 ? -0.816 -5.907 31.171 1.00 85.22 122 PHE A N 1
ATOM 935 C CA . PHE A 1 122 ? -0.621 -4.458 31.044 1.00 100.22 122 PHE A CA 1
ATOM 936 C C . PHE A 1 122 ? -1.818 -3.487 31.108 1.00 112.01 122 PHE A C 1
ATOM 937 O O . PHE A 1 122 ? -1.612 -2.334 31.473 1.00 114.59 122 PHE A O 1
ATOM 945 N N . GLN A 1 123 ? -3.042 -3.894 30.777 1.00 125.31 123 GLN A N 1
ATOM 946 C CA . GLN A 1 123 ? -4.157 -2.935 30.882 1.00 141.53 123 GLN A CA 1
ATOM 947 C C . GLN A 1 123 ? -5.562 -3.542 30.840 1.00 152.26 123 GLN A C 1
ATOM 948 O O . GLN A 1 123 ? -5.750 -4.680 30.413 1.00 153.92 123 GLN A O 1
ATOM 954 N N . VAL A 1 124 ? -6.542 -2.757 31.287 1.00 158.50 124 VAL A N 1
ATOM 955 C CA . VAL A 1 124 ? -7.944 -3.178 31.321 1.00 159.69 124 VAL A CA 1
ATOM 956 C C . VAL A 1 124 ? -8.897 -2.089 30.818 1.00 162.88 124 VAL A C 1
ATOM 957 O O . VAL A 1 124 ? -8.876 -0.954 31.298 1.00 165.98 124 VAL A O 1
ATOM 961 N N . LEU A 1 125 ? -9.730 -2.451 29.844 1.00 161.78 125 LEU A N 1
ATOM 962 C CA . LEU A 1 125 ? -10.716 -1.537 29.275 1.00 163.75 125 LEU A CA 1
ATOM 963 C C . LEU A 1 125 ? -12.131 -2.075 29.464 1.00 163.22 125 LEU A C 1
ATOM 964 O O . LEU A 1 125 ? -12.714 -2.653 28.547 1.00 158.82 125 LEU A O 1
ATOM 966 N N . MET B 1 1 ? 15.912 26.693 44.173 1.00 86.10 1 MET B N 1
ATOM 967 C CA . MET B 1 1 ? 16.929 27.726 44.009 1.00 85.67 1 MET B CA 1
ATOM 968 C C . MET B 1 1 ? 17.396 27.834 42.558 1.00 82.48 1 MET B C 1
ATOM 969 O O . MET B 1 1 ? 16.794 27.259 41.638 1.00 65.14 1 MET B O 1
ATOM 974 N N . GLN B 1 2 ? 18.495 28.562 42.375 1.00 78.18 2 GLN B N 1
ATOM 975 C CA . GLN B 1 2 ? 19.033 28.861 41.055 1.00 79.98 2 GLN B CA 1
ATOM 976 C C . GLN B 1 2 ? 20.305 28.057 40.764 1.00 81.36 2 GLN B C 1
ATOM 977 O O . GLN B 1 2 ? 20.846 28.101 39.656 1.00 76.29 2 GLN B O 1
ATOM 983 N N . SER B 1 3 ? 20.776 27.307 41.752 1.00 83.91 3 SER B N 1
ATOM 984 C CA . SER B 1 3 ? 22.064 26.633 41.625 1.00 87.47 3 SER B CA 1
ATOM 985 C C . SER B 1 3 ? 22.065 25.450 40.650 1.00 79.05 3 SER B C 1
ATOM 986 O O . SER B 1 3 ? 23.125 24.913 40.330 1.00 78.25 3 SER B O 1
ATOM 989 N N . LEU B 1 4 ? 20.893 25.011 40.203 1.00 76.94 4 LEU B N 1
ATOM 990 C CA . LEU B 1 4 ? 20.839 23.879 39.279 1.00 72.67 4 LEU B CA 1
ATOM 991 C C . LEU B 1 4 ? 20.825 24.140 37.758 1.00 75.62 4 LEU B C 1
ATOM 992 O O . LEU B 1 4 ? 19.861 23.772 37.107 1.00 68.69 4 LEU B O 1
ATOM 997 N N . ALA B 1 5 ? 21.893 24.663 37.153 1.00 80.92 5 ALA B N 1
ATOM 998 C CA . ALA B 1 5 ? 21.914 24.752 35.676 1.00 71.37 5 ALA B CA 1
ATOM 999 C C . ALA B 1 5 ? 22.289 23.364 35.124 1.00 65.94 5 ALA B C 1
ATOM 1000 O O . ALA B 1 5 ? 22.706 23.205 33.977 1.00 64.60 5 ALA B O 1
ATOM 1002 N N . LYS B 1 6 ? 22.213 22.384 36.012 1.00 59.02 6 LYS B N 1
ATOM 1003 C CA . LYS B 1 6 ? 22.426 20.982 35.719 1.00 45.12 6 LYS B CA 1
ATOM 1004 C C . LYS B 1 6 ? 21.303 20.430 34.847 1.00 40.27 6 LYS B C 1
ATOM 1005 O O . LYS B 1 6 ? 20.208 20.979 34.804 1.00 40.51 6 LYS B O 1
ATOM 1011 N N . LEU B 1 7 ? 21.597 19.363 34.127 1.00 37.94 7 LEU B N 1
ATOM 1012 C CA . LEU B 1 7 ? 20.559 18.593 33.463 1.00 35.68 7 LEU B CA 1
ATOM 1013 C C . LEU B 1 7 ? 20.067 17.485 34.386 1.00 40.43 7 LEU B C 1
ATOM 1014 O O . LEU B 1 7 ? 20.861 16.790 35.023 1.00 43.24 7 LEU B O 1
ATOM 1019 N N . LEU B 1 8 ? 18.756 17.310 34.455 1.00 34.56 8 LEU B N 1
ATOM 1020 C CA . LEU B 1 8 ? 18.187 16.154 35.126 1.00 34.20 8 LEU B CA 1
ATOM 1021 C C . LEU B 1 8 ? 17.976 15.082 34.069 1.00 37.80 8 LEU B C 1
ATOM 1022 O O . LEU B 1 8 ? 17.364 15.345 33.040 1.00 39.22 8 LEU B O 1
ATOM 1027 N N . VAL B 1 9 ? 18.441 13.867 34.336 1.00 37.38 9 VAL B N 1
ATOM 1028 C CA . VAL B 1 9 ? 18.281 12.756 33.404 1.00 31.38 9 VAL B CA 1
ATOM 1029 C C . VAL B 1 9 ? 17.530 11.605 34.092 1.00 34.56 9 VAL B C 1
ATOM 1030 O O . VAL B 1 9 ? 17.971 11.089 35.128 1.00 38.68 9 VAL B O 1
ATOM 1034 N N . ILE B 1 10 ? 16.387 11.224 33.532 1.00 35.44 10 ILE B N 1
ATOM 1035 C CA . ILE B 1 10 ? 15.589 10.125 34.080 1.00 32.65 10 ILE B CA 1
ATOM 1036 C C . ILE B 1 10 ? 15.603 8.963 33.106 1.00 34.82 10 ILE B C 1
ATOM 1037 O O . ILE B 1 10 ? 15.038 9.049 32.029 1.00 32.91 10 ILE B O 1
ATOM 1042 N N . GLU B 1 11 ? 16.280 7.884 33.474 1.00 33.51 11 GLU B N 1
ATOM 1043 C CA . GLU B 1 11 ? 16.489 6.798 32.528 1.00 38.31 11 GLU B CA 1
ATOM 1044 C C . GLU B 1 11 ? 16.540 5.484 33.290 1.00 41.50 11 GLU B C 1
ATOM 1045 O O . GLU B 1 11 ? 17.374 5.339 34.166 1.00 42.76 11 GLU B O 1
ATOM 1051 N N . ASP B 1 12 ? 15.644 4.541 32.987 1.00 36.98 12 ASP B N 1
ATOM 1052 C CA . ASP B 1 12 ? 15.573 3.315 33.791 1.00 38.55 12 ASP B CA 1
ATOM 1053 C C . ASP B 1 12 ? 16.416 2.157 33.245 1.00 37.03 12 ASP B C 1
ATOM 1054 O O . ASP B 1 12 ? 16.582 1.139 33.915 1.00 38.37 12 ASP B O 1
ATOM 1059 N N . ASP B 1 13 ? 16.997 2.313 32.063 1.00 35.57 13 ASP B N 1
ATOM 1060 C CA . ASP B 1 13 ? 17.884 1.256 31.578 1.00 39.74 13 ASP B CA 1
ATOM 1061 C C . ASP B 1 13 ? 19.329 1.560 31.957 1.00 42.60 13 ASP B C 1
ATOM 1062 O O . ASP B 1 13 ? 19.851 2.633 31.620 1.00 32.81 13 ASP B O 1
ATOM 1067 N N . ALA B 1 14 ? 19.956 0.609 32.660 1.00 38.57 14 ALA B N 1
ATOM 1068 C CA . ALA B 1 14 ? 21.301 0.766 33.210 1.00 42.58 14 ALA B CA 1
ATOM 1069 C C . ALA B 1 14 ? 22.329 1.096 32.140 1.00 43.85 14 ALA B C 1
ATOM 1070 O O . ALA B 1 14 ? 23.148 1.999 32.327 1.00 42.10 14 ALA B O 1
ATOM 1072 N N . ALA B 1 15 ? 22.265 0.390 31.012 1.00 39.85 15 ALA B N 1
ATOM 1073 C CA . ALA B 1 15 ? 23.213 0.599 29.935 1.00 37.78 15 ALA B CA 1
ATOM 1074 C C . ALA B 1 15 ? 23.064 1.979 29.310 1.00 35.36 15 ALA B C 1
ATOM 1075 O O . ALA B 1 15 ? 24.061 2.676 29.085 1.00 34.85 15 ALA B O 1
ATOM 1077 N N . ILE B 1 16 ? 21.830 2.415 29.089 1.00 37.60 16 ILE B N 1
ATOM 1078 C CA . ILE B 1 16 ? 21.624 3.727 28.486 1.00 40.09 16 ILE B CA 1
ATOM 1079 C C . ILE B 1 16 ? 21.992 4.810 29.496 1.00 37.31 16 ILE B C 1
ATOM 1080 O O . ILE B 1 16 ? 22.580 5.837 29.151 1.00 35.78 16 ILE B O 1
ATOM 1085 N N . ARG B 1 17 ? 21.668 4.546 30.754 1.00 34.43 17 ARG B N 1
ATOM 1086 C CA . ARG B 1 17 ? 22.022 5.445 31.835 1.00 34.69 17 ARG B CA 1
ATOM 1087 C C . ARG B 1 17 ? 23.526 5.708 31.826 1.00 40.35 17 ARG B C 1
ATOM 1088 O O . ARG B 1 17 ? 23.978 6.859 31.893 1.00 36.20 17 ARG B O 1
ATOM 1096 N N . LEU B 1 18 ? 24.296 4.630 31.696 1.00 38.77 18 LEU B N 1
ATOM 1097 C CA . LEU B 1 18 ? 25.744 4.743 31.652 1.00 40.93 18 LEU B CA 1
ATOM 1098 C C . LEU B 1 18 ? 26.210 5.569 30.453 1.00 41.93 18 LEU B C 1
ATOM 1099 O O . LEU B 1 18 ? 27.037 6.467 30.605 1.00 45.62 18 LEU B O 1
ATOM 1104 N N . ASN B 1 19 ? 25.683 5.258 29.270 1.00 33.19 19 ASN B N 1
ATOM 1105 C CA . ASN B 1 19 ? 26.036 5.987 28.047 1.00 31.41 19 ASN B CA 1
ATOM 1106 C C . ASN B 1 19 ? 25.772 7.484 28.159 1.00 36.12 19 ASN B C 1
ATOM 1107 O O . ASN B 1 19 ? 26.593 8.305 27.738 1.00 32.41 19 ASN B O 1
ATOM 1112 N N . LEU B 1 20 ? 24.616 7.838 28.711 1.00 33.98 20 LEU B N 1
ATOM 1113 C CA . LEU B 1 20 ? 24.255 9.241 28.796 1.00 35.51 20 LEU B CA 1
ATOM 1114 C C . LEU B 1 20 ? 25.189 9.983 29.741 1.00 35.85 20 LEU B C 1
ATOM 1115 O O . LEU B 1 20 ? 25.619 11.098 29.432 1.00 36.53 20 LEU B O 1
ATOM 1120 N N . SER B 1 21 ? 25.523 9.374 30.880 1.00 35.41 21 SER B N 1
ATOM 1121 C CA . SER B 1 21 ? 26.425 10.037 31.825 1.00 36.13 21 SER B CA 1
ATOM 1122 C C . SER B 1 21 ? 27.798 10.215 31.198 1.00 42.00 21 SER B C 1
ATOM 1123 O O . SER B 1 21 ? 28.438 11.256 31.361 1.00 43.34 21 SER B O 1
ATOM 1126 N N . VAL B 1 22 ? 28.264 9.190 30.496 1.00 40.96 22 VAL B N 1
ATOM 1127 C CA . VAL B 1 22 ? 29.560 9.270 29.839 1.00 40.82 22 VAL B CA 1
ATOM 1128 C C . VAL B 1 22 ? 29.554 10.413 28.811 1.00 37.22 22 VAL B C 1
ATOM 1129 O O . VAL B 1 22 ? 30.476 11.228 28.762 1.00 37.60 22 VAL B O 1
ATOM 1133 N N . ILE B 1 23 ? 28.495 10.483 28.017 1.00 33.30 23 ILE B N 1
ATOM 1134 C CA . ILE B 1 23 ? 28.407 11.511 26.990 1.00 39.44 23 ILE B CA 1
ATOM 1135 C C . ILE B 1 23 ? 28.313 12.934 27.576 1.00 39.96 23 ILE B C 1
ATOM 1136 O O . ILE B 1 23 ? 29.053 13.837 27.171 1.00 38.39 23 ILE B O 1
ATOM 1141 N N . LEU B 1 24 ? 27.441 13.106 28.564 1.00 34.63 24 LEU B N 1
ATOM 1142 C CA . LEU B 1 24 ? 27.257 14.402 29.205 1.00 35.14 24 LEU B CA 1
ATOM 1143 C C . LEU B 1 24 ? 28.539 14.861 29.892 1.00 36.85 24 LEU B C 1
ATOM 1144 O O . LEU B 1 24 ? 28.892 16.049 29.851 1.00 44.45 24 LEU B O 1
ATOM 1149 N N . GLU B 1 25 ? 29.230 13.922 30.536 1.00 38.84 25 GLU B N 1
ATOM 1150 C CA . GLU B 1 25 ? 30.500 14.229 31.173 1.00 41.73 25 GLU B CA 1
ATOM 1151 C C . GLU B 1 25 ? 31.525 14.640 30.130 1.00 47.34 25 GLU B C 1
ATOM 1152 O O . GLU B 1 25 ? 32.300 15.576 30.330 1.00 46.92 25 GLU B O 1
ATOM 1158 N N . PHE B 1 26 ? 31.503 13.937 29.004 1.00 47.33 26 PHE B N 1
ATOM 1159 C CA . PHE B 1 26 ? 32.399 14.220 27.897 1.00 41.42 26 PHE B CA 1
ATOM 1160 C C . PHE B 1 26 ? 32.213 15.620 27.337 1.00 43.95 26 PHE B C 1
ATOM 1161 O O . PHE B 1 26 ? 33.190 16.272 27.002 1.00 46.08 26 PHE B O 1
ATOM 1169 N N . VAL B 1 27 ? 30.974 16.088 27.219 1.00 41.10 27 VAL B N 1
ATOM 1170 C CA . VAL B 1 27 ? 30.791 17.423 26.657 1.00 45.21 27 VAL B CA 1
ATOM 1171 C C . VAL B 1 27 ? 30.805 18.501 27.746 1.00 54.71 27 VAL B C 1
ATOM 1172 O O . VAL B 1 27 ? 30.615 19.684 27.458 1.00 51.93 27 VAL B O 1
ATOM 1176 N N . GLY B 1 28 ? 31.053 18.101 28.989 1.00 43.27 28 GLY B N 1
ATOM 1177 C CA . GLY B 1 28 ? 31.202 19.075 30.055 1.00 48.77 28 GLY B CA 1
ATOM 1178 C C . GLY B 1 28 ? 29.906 19.551 30.704 1.00 47.42 28 GLY B C 1
ATOM 1179 O O . GLY B 1 28 ? 29.899 20.616 31.332 1.00 48.32 28 GLY B O 1
ATOM 1180 N N . GLU B 1 29 ? 28.813 18.798 30.569 1.00 41.48 29 GLU B N 1
ATOM 1181 C CA . GLU B 1 29 ? 27.540 19.226 31.160 1.00 47.02 29 GLU B CA 1
ATOM 1182 C C . GLU B 1 29 ? 27.376 18.608 32.534 1.00 51.30 29 GLU B C 1
ATOM 1183 O O . GLU B 1 29 ? 27.602 17.415 32.706 1.00 48.84 29 GLU B O 1
ATOM 1189 N N . GLN B 1 30 ? 26.851 19.374 33.483 1.00 42.43 30 GLN B N 1
ATOM 1190 C CA . GLN B 1 30 ? 26.673 18.832 34.813 1.00 43.32 30 GLN B CA 1
ATOM 1191 C C . GLN B 1 30 ? 25.327 18.151 34.754 1.00 40.63 30 GLN B C 1
ATOM 1192 O O . GLN B 1 30 ? 24.438 18.623 34.056 1.00 44.72 30 GLN B O 1
ATOM 1198 N N . CYS B 1 31 ? 25.176 17.032 35.443 1.00 40.49 31 CYS B N 1
ATOM 1199 C CA . CYS B 1 31 ? 23.897 16.345 35.415 1.00 40.92 31 CYS B CA 1
ATOM 1200 C C . CYS B 1 31 ? 23.651 15.552 36.677 1.00 48.24 31 CYS B C 1
ATOM 1201 O O . CYS B 1 31 ? 24.579 15.239 37.421 1.00 47.37 31 CYS B O 1
ATOM 1204 N N . GLU B 1 32 ? 22.375 15.302 36.940 1.00 46.87 32 GLU B N 1
ATOM 1205 C CA . GLU B 1 32 ? 21.959 14.373 37.969 1.00 48.57 32 GLU B CA 1
ATOM 1206 C C . GLU B 1 32 ? 21.204 13.287 37.245 1.00 43.86 32 GLU B C 1
ATOM 1207 O O . GLU B 1 32 ? 20.193 13.559 36.604 1.00 37.28 32 GLU B O 1
ATOM 1213 N N . VAL B 1 33 ? 21.697 12.065 37.338 1.00 43.37 33 VAL B N 1
ATOM 1214 C CA . VAL B 1 33 ? 21.110 10.951 36.622 1.00 42.46 33 VAL B CA 1
ATOM 1215 C C . VAL B 1 33 ? 20.378 10.026 37.599 1.00 42.77 33 VAL B C 1
ATOM 1216 O O . VAL B 1 33 ? 20.958 9.575 38.586 1.00 44.47 33 VAL B O 1
ATOM 1220 N N . ILE B 1 34 ? 19.075 9.839 37.376 1.00 41.24 34 ILE B N 1
ATOM 1221 C CA . ILE B 1 34 ? 18.240 9.021 38.262 1.00 42.51 34 ILE B CA 1
ATOM 1222 C C . ILE B 1 34 ? 17.325 8.056 37.507 1.00 37.98 34 ILE B C 1
ATOM 1223 O O . ILE B 1 34 ? 17.148 8.159 36.301 1.00 37.39 34 ILE B O 1
ATOM 1228 N N . GLU B 1 35 ? 16.745 7.125 38.246 1.00 43.84 35 GLU B N 1
ATOM 1229 C CA . GLU B 1 35 ? 15.672 6.278 37.737 1.00 43.89 35 GLU B CA 1
ATOM 1230 C C . GLU B 1 35 ? 14.342 6.936 38.075 1.00 44.19 35 GLU B C 1
ATOM 1231 O O . GLU B 1 35 ? 14.267 7.788 38.979 1.00 45.43 35 GLU B O 1
ATOM 1237 N N . SER B 1 36 ? 13.291 6.508 37.387 1.00 42.99 36 SER B N 1
ATOM 1238 C CA . SER B 1 36 ? 11.963 7.115 37.526 1.00 44.08 36 SER B CA 1
ATOM 1239 C C . SER B 1 36 ? 11.361 6.921 38.914 1.00 47.72 36 SER B C 1
ATOM 1240 O O . SER B 1 36 ? 10.416 7.617 39.297 1.00 51.61 36 SER B O 1
ATOM 1243 N N . THR B 1 37 ? 11.917 5.990 39.678 1.00 51.55 37 THR B N 1
ATOM 1244 C CA . THR B 1 37 ? 11.427 5.759 41.026 1.00 57.07 37 THR B CA 1
ATOM 1245 C C . THR B 1 37 ? 12.086 6.705 42.021 1.00 60.05 37 THR B C 1
ATOM 1246 O O . THR B 1 37 ? 11.795 6.651 43.210 1.00 73.12 37 THR B O 1
ATOM 1250 N N . GLN B 1 38 ? 12.948 7.595 41.537 1.00 53.04 38 GLN B N 1
ATOM 1251 C CA . GLN B 1 38 ? 13.647 8.496 42.439 1.00 56.48 38 GLN B CA 1
ATOM 1252 C C . GLN B 1 38 ? 13.215 9.952 42.251 1.00 56.13 38 GLN B C 1
ATOM 1253 O O . GLN B 1 38 ? 13.861 10.867 42.760 1.00 58.72 38 GLN B O 1
ATOM 1259 N N . ILE B 1 39 ? 12.101 10.162 41.558 1.00 51.33 39 ILE B N 1
ATOM 1260 C CA . ILE B 1 39 ? 11.657 11.514 41.257 1.00 49.89 39 ILE B CA 1
ATOM 1261 C C . ILE B 1 39 ? 11.248 12.264 42.517 1.00 51.75 39 ILE B C 1
ATOM 1262 O O . ILE B 1 39 ? 11.240 13.489 42.539 1.00 51.30 39 ILE B O 1
ATOM 1267 N N . ASP B 1 40 ? 10.893 11.531 43.567 1.00 52.90 40 ASP B N 1
ATOM 1268 C CA . ASP B 1 40 ? 10.529 12.175 44.824 1.00 55.50 40 ASP B CA 1
ATOM 1269 C C . ASP B 1 40 ? 11.758 12.807 45.483 1.00 59.95 40 ASP B C 1
ATOM 1270 O O . ASP B 1 40 ? 11.638 13.560 46.447 1.00 63.90 40 ASP B O 1
ATOM 1275 N N . GLN B 1 41 ? 12.941 12.457 44.994 1.00 56.81 41 GLN B N 1
ATOM 1276 C CA . GLN B 1 41 ? 14.183 13.013 45.521 1.00 62.47 41 GLN B CA 1
ATOM 1277 C C . GLN B 1 41 ? 14.557 14.314 44.783 1.00 63.24 41 GLN B C 1
ATOM 1278 O O . GLN B 1 41 ? 15.545 14.964 45.123 1.00 63.26 41 GLN B O 1
ATOM 1284 N N . ILE B 1 42 ? 13.748 14.706 43.796 1.00 49.66 42 ILE B N 1
ATOM 1285 C CA . ILE B 1 42 ? 14.046 15.890 42.979 1.00 49.28 42 ILE B CA 1
ATOM 1286 C C . ILE B 1 42 ? 13.234 17.119 43.410 1.00 49.38 42 ILE B C 1
ATOM 1287 O O . ILE B 1 42 ? 12.015 17.036 43.594 1.00 43.67 42 ILE B O 1
ATOM 1292 N N . ASN B 1 43 ? 13.913 18.254 43.585 1.00 50.02 43 ASN B N 1
ATOM 1293 C CA . ASN B 1 43 ? 13.211 19.517 43.807 1.00 50.24 43 ASN B CA 1
ATOM 1294 C C . ASN B 1 43 ? 12.705 20.115 42.503 1.00 45.32 43 ASN B C 1
ATOM 1295 O O . ASN B 1 43 ? 13.422 20.862 41.829 1.00 42.41 43 ASN B O 1
ATOM 1300 N N . TRP B 1 44 ? 11.467 19.790 42.152 1.00 44.77 44 TRP B N 1
ATOM 1301 C CA . TRP B 1 44 ? 10.902 20.247 40.887 1.00 48.15 44 TRP B CA 1
ATOM 1302 C C . TRP B 1 44 ? 10.612 21.759 40.877 1.00 48.89 44 TRP B C 1
ATOM 1303 O O . TRP B 1 44 ? 10.344 22.321 39.828 1.00 48.16 44 TRP B O 1
ATOM 1314 N N . SER B 1 45 ? 10.664 22.412 42.038 1.00 44.84 45 SER B N 1
ATOM 1315 C CA . SER B 1 45 ? 10.441 23.862 42.112 1.00 46.10 45 SER B CA 1
ATOM 1316 C C . SER B 1 45 ? 11.689 24.641 41.715 1.00 43.40 45 SER B C 1
ATOM 1317 O O . SER B 1 45 ? 11.600 25.819 41.399 1.00 42.49 45 SER B O 1
ATOM 1320 N N . ALA B 1 46 ? 12.848 23.988 41.744 1.00 39.15 46 ALA B N 1
ATOM 1321 C CA . ALA B 1 46 ? 14.112 24.663 41.470 1.00 42.89 46 ALA B CA 1
ATOM 1322 C C . ALA B 1 46 ? 14.308 24.846 39.968 1.00 43.77 46 ALA B C 1
ATOM 1323 O O . ALA B 1 46 ? 13.608 24.228 39.160 1.00 44.30 46 ALA B O 1
ATOM 1325 N N . VAL B 1 47 ? 15.257 25.699 39.598 1.00 44.25 47 VAL B N 1
ATOM 1326 C CA 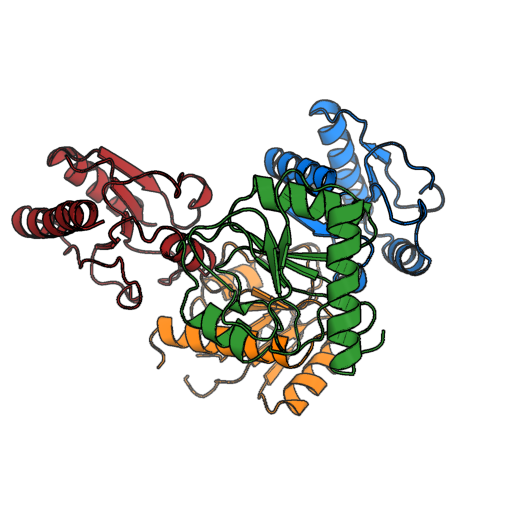. VAL B 1 47 ? 15.517 25.984 38.188 1.00 39.25 47 VAL B CA 1
ATOM 1327 C C . VAL B 1 47 ? 16.558 25.006 37.647 1.00 41.98 47 VAL B C 1
ATOM 1328 O O . VAL B 1 47 ? 17.666 24.952 38.163 1.00 41.45 47 VAL B O 1
ATOM 1332 N N . TRP B 1 48 ? 16.168 24.160 36.698 1.00 41.40 48 TRP B N 1
ATOM 1333 C CA . TRP B 1 48 ? 17.092 23.226 36.041 1.00 36.40 48 TRP B CA 1
ATOM 1334 C C . TRP B 1 48 ? 17.476 23.652 34.631 1.00 37.63 48 TRP B C 1
ATOM 1335 O O . TRP B 1 48 ? 16.723 24.365 33.978 1.00 36.19 48 TRP B O 1
ATOM 1346 N N . GLY B 1 49 ? 18.609 23.149 34.141 1.00 33.53 49 GLY B N 1
ATOM 1347 C CA . GLY B 1 49 ? 19.034 23.449 32.783 1.00 31.28 49 GLY B CA 1
ATOM 1348 C C . GLY B 1 49 ? 18.152 22.674 31.829 1.00 36.27 49 GLY B C 1
ATOM 1349 O O . GLY B 1 49 ? 17.999 23.020 30.657 1.00 34.69 49 GLY B O 1
ATOM 1350 N N . GLY B 1 50 ? 17.508 21.643 32.347 1.00 30.69 50 GLY B N 1
ATOM 1351 C CA . GLY B 1 50 ? 16.669 20.831 31.487 1.00 30.72 50 GLY B CA 1
ATOM 1352 C C . GLY B 1 50 ? 16.465 19.458 32.071 1.00 31.90 50 GLY B C 1
ATOM 1353 O O . GLY B 1 50 ? 17.111 19.072 33.038 1.00 32.77 50 GLY B O 1
ATOM 1354 N N . CYS B 1 51 ? 15.520 18.730 31.500 1.00 32.47 51 CYS B N 1
ATOM 1355 C CA . CYS B 1 51 ? 15.252 17.374 31.935 1.00 26.51 51 CYS B CA 1
ATOM 1356 C C . CYS B 1 51 ? 15.170 16.462 30.721 1.00 32.80 51 CYS B C 1
ATOM 1357 O O . CYS B 1 51 ? 14.394 16.726 29.792 1.00 33.29 51 CYS B O 1
ATOM 1360 N N . ILE B 1 52 ? 16.012 15.441 30.703 1.00 31.79 52 ILE B N 1
ATOM 1361 C CA . ILE B 1 52 ? 16.024 14.442 29.636 1.00 33.05 52 ILE B CA 1
ATOM 1362 C C . ILE B 1 52 ? 15.337 13.174 30.105 1.00 31.75 52 ILE B C 1
ATOM 1363 O O . ILE B 1 52 ? 15.834 12.531 31.032 1.00 33.75 52 ILE B O 1
ATOM 1368 N N . LEU B 1 53 ? 14.214 12.807 29.488 1.00 33.87 53 LEU B N 1
ATOM 1369 C CA . LEU B 1 53 ? 13.514 11.564 29.853 1.00 33.38 53 LEU B CA 1
ATOM 1370 C C . LEU B 1 53 ? 13.752 10.463 28.828 1.00 31.93 53 LEU B C 1
ATOM 1371 O O . LEU B 1 53 ? 13.678 10.715 27.638 1.00 30.74 53 LEU B O 1
ATOM 1376 N N . GLY B 1 54 ? 14.067 9.264 29.310 1.00 29.55 54 GLY B N 1
ATOM 1377 C CA . GLY B 1 54 ? 14.392 8.134 28.469 1.00 35.97 54 GLY B CA 1
ATOM 1378 C C . GLY B 1 54 ? 13.455 6.976 28.713 1.00 37.26 54 GLY B C 1
ATOM 1379 O O . GLY B 1 54 ? 12.240 7.144 28.716 1.00 33.59 54 GLY B O 1
ATOM 1380 N N . SER B 1 55 ? 14.031 5.800 28.941 1.00 33.17 55 SER B N 1
ATOM 1381 C CA . SER B 1 55 ? 13.232 4.625 29.225 1.00 35.55 55 SER B CA 1
ATOM 1382 C C . SER B 1 55 ? 12.563 4.816 30.570 1.00 46.35 55 SER B C 1
ATOM 1383 O O . SER B 1 55 ? 13.229 5.175 31.552 1.00 38.62 55 SER B O 1
ATOM 1386 N N . LEU B 1 56 ? 11.257 4.567 30.626 1.00 41.18 56 LEU B N 1
ATOM 1387 C CA . LEU B 1 56 ? 10.547 4.669 31.887 1.00 40.24 56 LEU B CA 1
ATOM 1388 C C . LEU B 1 56 ? 9.813 3.366 32.118 1.00 46.45 56 LEU B C 1
ATOM 1389 O O . LEU B 1 56 ? 8.990 2.971 31.307 1.00 52.37 56 LEU B O 1
ATOM 1394 N N . ARG B 1 57 ? 10.110 2.701 33.228 1.00 50.09 57 ARG B N 1
ATOM 1395 C CA . ARG B 1 57 ? 9.418 1.468 33.575 1.00 57.73 57 ARG B CA 1
ATOM 1396 C C . ARG B 1 57 ? 7.935 1.679 33.751 1.00 58.45 57 ARG B C 1
ATOM 1397 O O . ARG B 1 57 ? 7.476 2.770 34.061 1.00 58.63 57 ARG B O 1
ATOM 1405 N N . GLY B 1 58 ? 7.182 0.610 33.567 1.00 75.25 58 GLY B N 1
ATOM 1406 C CA . GLY B 1 58 ? 5.754 0.687 33.744 1.00 81.30 58 GLY B CA 1
ATOM 1407 C C . GLY B 1 58 ? 5.015 0.715 32.425 1.00 88.17 58 GLY B C 1
ATOM 1408 O O . GLY B 1 58 ? 5.604 0.843 31.350 1.00 86.25 58 GLY B O 1
ATOM 1409 N N . GLN B 1 59 ? 3.699 0.617 32.545 1.00 97.32 59 GLN B N 1
ATOM 1410 C CA . GLN B 1 59 ? 2.748 0.594 31.444 1.00 97.88 59 GLN B CA 1
ATOM 1411 C C . GLN B 1 59 ? 2.388 1.981 30.938 1.00 93.26 59 GLN B C 1
ATOM 1412 O O . GLN B 1 59 ? 1.983 2.166 29.789 1.00 91.76 59 GLN B O 1
ATOM 1418 N N . ALA B 1 60 ? 2.543 2.949 31.831 1.00 88.84 60 ALA B N 1
ATOM 1419 C CA . ALA B 1 60 ? 2.194 4.335 31.583 1.00 84.99 60 ALA B CA 1
ATOM 1420 C C . ALA B 1 60 ? 3.074 5.209 32.459 1.00 84.57 60 ALA B C 1
ATOM 1421 O O . ALA B 1 60 ? 3.651 4.726 33.437 1.00 89.65 60 ALA B O 1
ATOM 1423 N N . LEU B 1 61 ? 3.164 6.491 32.120 1.00 79.62 61 LEU B N 1
ATOM 1424 C CA . LEU B 1 61 ? 3.898 7.437 32.941 1.00 74.04 61 LEU B CA 1
ATOM 1425 C C . LEU B 1 61 ? 3.089 7.564 34.188 1.00 75.11 61 LEU B C 1
ATOM 1426 O O . LEU B 1 61 ? 1.866 7.702 34.118 1.00 82.34 61 LEU B O 1
ATOM 1431 N N . SER B 1 62 ? 3.744 7.476 35.334 1.00 70.19 62 SER B N 1
ATOM 1432 C CA . SER B 1 62 ? 2.996 7.611 36.563 1.00 72.40 62 SER B CA 1
ATOM 1433 C C . SER B 1 62 ? 2.356 8.985 36.603 1.00 69.44 62 SER B C 1
ATOM 1434 O O . SER B 1 62 ? 2.898 9.955 36.072 1.00 66.29 62 SER B O 1
ATOM 1437 N N . GLU B 1 63 ? 1.193 9.056 37.231 1.00 73.67 63 GLU B N 1
ATOM 1438 C CA . GLU B 1 63 ? 0.492 10.317 37.405 1.00 84.39 63 GLU B CA 1
ATOM 1439 C C . GLU B 1 63 ? 1.393 11.233 38.240 1.00 80.55 63 GLU B C 1
ATOM 1440 O O . GLU B 1 63 ? 1.304 12.456 38.166 1.00 80.10 63 GLU B O 1
ATOM 1446 N N . GLN B 1 64 ? 2.247 10.610 39.047 1.00 75.05 64 GLN B N 1
ATOM 1447 C CA . GLN B 1 64 ? 3.239 11.309 39.857 1.00 72.24 64 GLN B CA 1
ATOM 1448 C C . GLN B 1 64 ? 4.234 12.084 38.989 1.00 63.26 64 GLN B C 1
ATOM 1449 O O . GLN B 1 64 ? 4.567 13.240 39.270 1.00 60.00 64 GLN B O 1
ATOM 1455 N N . LEU B 1 65 ? 4.705 11.439 37.927 1.00 58.31 65 LEU B N 1
ATOM 1456 C CA . LEU B 1 65 ? 5.630 12.080 37.006 1.00 55.35 65 LEU B CA 1
ATOM 1457 C C . LEU B 1 65 ? 4.880 13.102 36.160 1.00 54.31 65 LEU B C 1
ATOM 1458 O O . LEU B 1 65 ? 5.401 14.177 35.856 1.00 52.12 65 LEU B O 1
ATOM 1463 N N . ILE B 1 66 ? 3.656 12.750 35.778 1.00 50.25 66 ILE B N 1
ATOM 1464 C CA . ILE B 1 66 ? 2.801 13.645 35.003 1.00 57.25 66 ILE B CA 1
ATOM 1465 C C . ILE B 1 66 ? 2.534 14.949 35.744 1.00 60.58 66 ILE B C 1
ATOM 1466 O O . ILE B 1 66 ? 2.634 16.029 35.171 1.00 56.50 66 ILE B O 1
ATOM 1471 N N . GLN B 1 67 ? 2.189 14.839 37.021 1.00 48.98 67 GLN B N 1
ATOM 1472 C CA . GLN B 1 67 ? 1.986 16.014 37.835 1.00 67.75 67 GLN B CA 1
ATOM 1473 C C . GLN B 1 67 ? 3.268 16.834 37.974 1.00 60.77 67 GLN B C 1
ATOM 1474 O O . GLN B 1 67 ? 3.232 18.057 37.861 1.00 55.58 67 GLN B O 1
ATOM 1480 N N . SER B 1 68 ? 4.398 16.173 38.220 1.00 54.72 68 SER B N 1
ATOM 1481 C CA . SER B 1 68 ? 5.650 16.902 38.397 1.00 47.58 68 SER B CA 1
ATOM 1482 C C . SER B 1 68 ? 6.050 17.670 37.138 1.00 47.40 68 SER B C 1
ATOM 1483 O O . SER B 1 68 ? 6.451 18.834 37.215 1.00 47.00 68 SER B O 1
ATOM 1486 N N . LEU B 1 69 ? 5.966 17.016 35.985 1.00 42.82 69 LEU B N 1
ATOM 1487 C CA . LEU B 1 69 ? 6.279 17.672 34.720 1.00 43.23 69 LEU B CA 1
ATOM 1488 C C . LEU B 1 69 ? 5.300 18.805 34.374 1.00 43.77 69 LEU B C 1
ATOM 1489 O O . LEU B 1 69 ? 5.665 19.786 33.734 1.00 44.98 69 LEU B O 1
ATOM 1494 N N . THR B 1 70 ? 4.050 18.663 34.775 1.00 49.77 70 THR B N 1
ATOM 1495 C CA . THR B 1 70 ? 3.079 19.703 34.483 1.00 51.98 70 THR B CA 1
ATOM 1496 C C . THR B 1 70 ? 3.367 20.952 35.316 1.00 55.46 70 THR B C 1
ATOM 1497 O O . THR B 1 70 ? 3.343 22.070 34.803 1.00 55.46 70 THR B O 1
ATOM 1501 N N . LYS B 1 71 ? 3.631 20.747 36.602 1.00 44.53 71 LYS B N 1
ATOM 1502 C CA . LYS B 1 71 ? 3.890 21.842 37.523 1.00 55.19 71 LYS B CA 1
ATOM 1503 C C . LYS B 1 71 ? 5.225 22.533 37.192 1.00 50.57 71 LYS B C 1
ATOM 1504 O O . LYS B 1 71 ? 5.370 23.747 37.331 1.00 56.56 71 LYS B O 1
ATOM 1510 N N . ALA B 1 72 ? 6.197 21.749 36.749 1.00 48.14 72 ALA B N 1
ATOM 1511 C CA . ALA B 1 72 ? 7.523 22.285 36.446 1.00 43.78 72 ALA B CA 1
ATOM 1512 C C . ALA B 1 72 ? 7.620 22.769 34.999 1.00 36.95 72 ALA B C 1
ATOM 1513 O O . ALA B 1 72 ? 8.474 22.304 34.243 1.00 35.86 72 ALA B O 1
ATOM 1515 N N . ASN B 1 73 ? 6.757 23.716 34.627 1.00 44.31 73 ASN B N 1
ATOM 1516 C CA . ASN B 1 73 ? 6.722 24.213 33.255 1.00 44.63 73 ASN B CA 1
ATOM 1517 C C . ASN B 1 73 ? 7.922 25.108 32.888 1.00 40.30 73 ASN B C 1
ATOM 1518 O O . ASN B 1 73 ? 8.067 25.520 31.741 1.00 42.17 73 ASN B O 1
ATOM 1523 N N . HIS B 1 74 ? 8.776 25.408 33.860 1.00 39.87 74 HIS B N 1
ATOM 1524 C CA . HIS B 1 74 ? 9.992 26.185 33.603 1.00 36.99 74 HIS B CA 1
ATOM 1525 C C . HIS B 1 74 ? 11.190 25.315 33.199 1.00 41.34 74 HIS B C 1
ATOM 1526 O O . HIS B 1 74 ? 12.286 25.825 32.925 1.00 37.21 74 HIS B O 1
ATOM 1533 N N . ILE B 1 75 ? 10.997 24.001 33.193 1.00 33.45 75 ILE B N 1
ATOM 1534 C CA . ILE B 1 75 ? 12.066 23.081 32.836 1.00 37.18 75 ILE B CA 1
ATOM 1535 C C . ILE B 1 75 ? 11.862 22.551 31.428 1.00 36.55 75 ILE B C 1
ATOM 1536 O O . ILE B 1 75 ? 10.886 21.846 31.174 1.00 33.84 75 ILE B O 1
ATOM 1541 N N . PRO B 1 76 ? 12.806 22.849 30.512 1.00 30.72 76 PRO B N 1
ATOM 1542 C CA . PRO B 1 76 ? 12.656 22.322 29.147 1.00 30.68 76 PRO B CA 1
ATOM 1543 C C . PRO B 1 76 ? 12.882 20.811 29.120 1.00 31.54 76 PRO B C 1
ATOM 1544 O O . PRO B 1 76 ? 13.780 20.292 29.782 1.00 33.79 76 PRO B O 1
ATOM 1548 N N . LEU B 1 77 ? 12.026 20.125 28.374 1.00 30.39 77 LEU B N 1
ATOM 1549 C CA . LEU B 1 77 ? 11.947 18.662 28.370 1.00 31.39 77 LEU B CA 1
ATOM 1550 C C . LEU B 1 77 ? 12.511 18.081 27.089 1.00 29.21 77 LEU B C 1
ATOM 1551 O O . LEU B 1 77 ? 12.109 18.489 26.019 1.00 31.36 77 LEU B O 1
ATOM 1556 N N . LEU B 1 78 ? 13.431 17.127 27.202 1.00 32.49 78 LEU B N 1
ATOM 1557 C CA . LEU B 1 78 ? 13.929 16.400 26.034 1.00 36.65 78 LEU B CA 1
ATOM 1558 C C . LEU B 1 78 ? 13.607 14.920 26.213 1.00 32.53 78 LEU B C 1
ATOM 1559 O O . LEU B 1 78 ? 13.672 14.394 27.323 1.00 32.86 78 LEU B O 1
ATOM 1564 N N . VAL B 1 79 ? 13.270 14.241 25.130 1.00 30.34 79 VAL B N 1
ATOM 1565 C CA . VAL B 1 79 ? 13.083 12.801 25.215 1.00 30.86 79 VAL B CA 1
ATOM 1566 C C . VAL B 1 79 ? 14.202 12.075 24.509 1.00 32.66 79 VAL B C 1
ATOM 1567 O O . VAL B 1 79 ? 14.552 12.406 23.381 1.00 31.41 79 VAL B O 1
ATOM 1571 N N . ALA B 1 80 ? 14.807 11.122 25.207 1.00 29.57 80 ALA B N 1
ATOM 1572 C CA . ALA B 1 80 ? 15.890 10.350 24.617 1.00 30.40 80 ALA B CA 1
ATOM 1573 C C . ALA B 1 80 ? 15.398 9.068 23.973 1.00 32.16 80 ALA B C 1
ATOM 1574 O O . ALA B 1 80 ? 15.009 8.127 24.674 1.00 36.42 80 ALA B O 1
ATOM 1576 N N . ASN B 1 81 ? 15.526 9.018 22.646 1.00 29.65 81 ASN B N 1
ATOM 1577 C CA . ASN B 1 81 ? 15.039 7.951 21.770 1.00 29.02 81 ASN B CA 1
ATOM 1578 C C . ASN B 1 81 ? 13.512 7.898 21.727 1.00 34.49 81 ASN B C 1
ATOM 1579 O O . ASN B 1 81 ? 12.846 8.548 22.520 1.00 33.83 81 ASN B O 1
ATOM 1584 N N . LYS B 1 82 ? 12.955 7.144 20.784 1.00 33.49 82 LYS B N 1
ATOM 1585 C CA . LYS B 1 82 ? 11.494 7.110 20.634 1.00 35.38 82 LYS B CA 1
ATOM 1586 C C . LYS B 1 82 ? 10.834 6.225 21.690 1.00 35.66 82 LYS B C 1
ATOM 1587 O O . LYS B 1 82 ? 11.222 5.068 21.898 1.00 32.89 82 LYS B O 1
ATOM 1593 N N . GLN B 1 83 ? 9.862 6.827 22.376 1.00 35.48 83 GLN B N 1
ATOM 1594 C CA . GLN B 1 83 ? 9.164 6.237 23.508 1.00 33.61 83 GLN B CA 1
ATOM 1595 C C . GLN B 1 83 ? 7.656 6.140 23.235 1.00 35.48 83 GLN B C 1
ATOM 1596 O O . GLN B 1 83 ? 7.112 6.947 22.475 1.00 40.04 83 GLN B O 1
ATOM 1602 N N . PRO B 1 84 ? 6.981 5.181 23.884 1.00 37.53 84 PRO B N 1
ATOM 1603 C CA . PRO B 1 84 ? 5.529 4.981 23.736 1.00 39.98 84 PRO B CA 1
ATOM 1604 C C . PRO B 1 84 ? 4.699 6.056 24.448 1.00 40.48 84 PRO B C 1
ATOM 1605 O O . PRO B 1 84 ? 3.491 6.146 24.210 1.00 42.67 84 PRO B O 1
ATOM 1609 N N . TYR B 1 85 ? 5.320 6.820 25.344 1.00 38.89 85 TYR B N 1
ATOM 1610 C CA . TYR B 1 85 ? 4.613 7.922 25.977 1.00 47.35 85 TYR B CA 1
ATOM 1611 C C . TYR B 1 85 ? 4.782 9.187 25.150 1.00 42.11 85 TYR B C 1
ATOM 1612 O O . TYR B 1 85 ? 5.686 9.291 24.320 1.00 37.87 85 TYR B O 1
ATOM 1621 N N . SER B 1 86 ? 3.936 10.174 25.395 1.00 42.36 86 SER B N 1
ATOM 1622 C CA . SER B 1 86 ? 4.035 11.376 24.598 1.00 48.93 86 SER B CA 1
ATOM 1623 C C . SER B 1 86 ? 4.075 12.629 25.439 1.00 52.55 86 SER B C 1
ATOM 1624 O O . SER B 1 86 ? 3.271 12.798 26.357 1.00 52.75 86 SER B O 1
ATOM 1627 N N . LEU B 1 87 ? 4.956 13.545 25.057 1.00 45.21 87 LEU B N 1
ATOM 1628 C CA . LEU B 1 87 ? 5.147 14.763 25.814 1.00 43.66 87 LEU B CA 1
ATOM 1629 C C . LEU B 1 87 ? 4.875 16.013 24.990 1.00 44.79 87 LEU B C 1
ATOM 1630 O O . LEU B 1 87 ? 5.095 17.113 25.474 1.00 43.92 87 LEU B O 1
ATOM 1635 N N . GLU B 1 88 ? 4.359 15.844 23.774 1.00 46.74 88 GLU B N 1
ATOM 1636 C CA . GLU B 1 88 ? 4.178 16.959 22.841 1.00 54.96 88 GLU B CA 1
ATOM 1637 C C . GLU B 1 88 ? 3.204 18.033 23.329 1.00 56.51 88 GLU B C 1
ATOM 1638 O O . GLU B 1 88 ? 3.299 19.181 22.916 1.00 64.58 88 GLU B O 1
ATOM 1644 N N . GLU B 1 89 ? 2.230 17.647 24.146 1.00 54.73 89 GLU B N 1
ATOM 1645 C CA . GLU B 1 89 ? 1.253 18.601 24.661 1.00 64.10 89 GLU B CA 1
ATOM 1646 C C . GLU B 1 89 ? 1.871 19.519 25.729 1.00 62.70 89 GLU B C 1
ATOM 1647 O O . GLU B 1 89 ? 1.291 20.551 26.062 1.00 66.28 89 GLU B O 1
ATOM 1653 N N . PHE B 1 90 ? 3.035 19.152 26.266 1.00 49.60 90 PHE B N 1
ATOM 1654 C CA . PHE B 1 90 ? 3.668 19.985 27.287 1.00 47.66 90 PHE B CA 1
ATOM 1655 C C . PHE B 1 90 ? 4.295 21.216 26.648 1.00 43.18 90 PHE B C 1
ATOM 1656 O O . PHE B 1 90 ? 5.115 21.124 25.748 1.00 41.85 90 PHE B O 1
ATOM 1664 N N . PRO B 1 91 ? 3.929 22.394 27.150 1.00 45.41 91 PRO B N 1
ATOM 1665 C CA . PRO B 1 91 ? 4.474 23.616 26.552 1.00 52.28 91 PRO B CA 1
ATOM 1666 C C . PRO B 1 91 ? 5.991 23.706 26.725 1.00 50.98 91 PRO B C 1
ATOM 1667 O O . PRO B 1 91 ? 6.649 24.360 25.919 1.00 56.56 91 PRO B O 1
ATOM 1671 N N . ASN B 1 92 ? 6.534 23.002 27.718 1.00 46.38 92 ASN B N 1
ATOM 1672 C CA . ASN B 1 92 ? 7.977 23.011 27.965 1.00 42.02 92 ASN B CA 1
ATOM 1673 C C . ASN B 1 92 ? 8.693 21.868 27.244 1.00 43.08 92 ASN B C 1
ATOM 1674 O O . ASN B 1 92 ? 9.887 21.636 27.449 1.00 36.74 92 ASN B O 1
ATOM 1679 N N . TYR B 1 93 ? 7.967 21.169 26.370 1.00 39.46 93 TYR B N 1
ATOM 1680 C CA . TYR B 1 93 ? 8.585 20.121 25.566 1.00 36.55 93 TYR B CA 1
ATOM 1681 C C . TYR B 1 93 ? 9.453 20.741 24.469 1.00 41.49 93 TYR B C 1
ATOM 1682 O O . TYR B 1 93 ? 8.960 21.523 23.673 1.00 36.99 93 TYR B O 1
ATOM 1691 N N . VAL B 1 94 ? 10.737 20.392 24.382 1.00 37.51 94 VAL B N 1
ATOM 1692 C CA . VAL B 1 94 ? 11.545 21.072 23.361 1.00 43.05 94 VAL B CA 1
ATOM 1693 C C . VAL B 1 94 ? 12.136 20.109 22.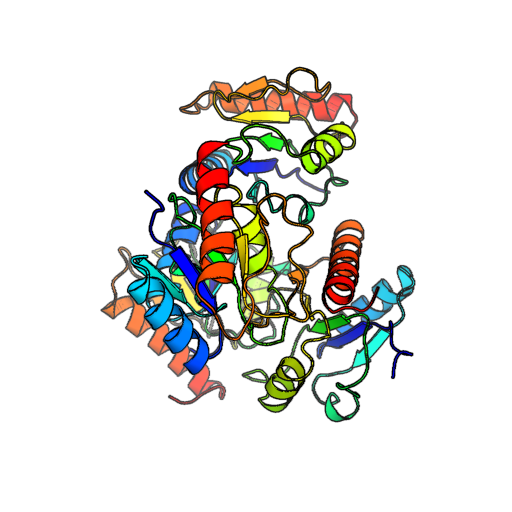320 1.00 47.52 94 VAL B C 1
ATOM 1694 O O . VAL B 1 94 ? 12.940 20.511 21.474 1.00 52.77 94 VAL B O 1
ATOM 1698 N N . GLY B 1 95 ? 11.752 18.841 22.391 1.00 39.11 95 GLY B N 1
ATOM 1699 C CA . GLY B 1 95 ? 12.095 17.898 21.336 1.00 40.20 95 GLY B CA 1
ATOM 1700 C C . GLY B 1 95 ? 12.681 16.557 21.754 1.00 33.00 95 GLY B C 1
ATOM 1701 O O . GLY B 1 95 ? 12.896 16.257 22.934 1.00 35.30 95 GLY B O 1
ATOM 1702 N N . GLU B 1 96 ? 13.012 15.766 20.750 1.00 34.57 96 GLU B N 1
ATOM 1703 C CA . GLU B 1 96 ? 13.453 14.404 20.995 1.00 43.64 96 GLU B CA 1
ATOM 1704 C C . GLU B 1 96 ? 14.829 14.163 20.419 1.00 44.09 96 GLU B C 1
ATOM 1705 O O . GLU B 1 96 ? 15.211 14.749 19.412 1.00 46.36 96 GLU B O 1
ATOM 1711 N N . LEU B 1 97 ? 15.588 13.296 21.061 1.00 42.24 97 LEU B N 1
ATOM 1712 C CA . LEU B 1 97 ? 16.893 12.976 20.539 1.00 37.42 97 LEU B CA 1
ATOM 1713 C C . LEU B 1 97 ? 16.928 11.505 20.180 1.00 38.60 97 LEU B C 1
ATOM 1714 O O . LEU B 1 97 ? 16.851 10.667 21.079 1.00 39.05 97 LEU B O 1
ATOM 1719 N N . ASP B 1 98 ? 17.093 11.189 18.904 1.00 40.11 98 ASP B N 1
ATOM 1720 C CA . ASP B 1 98 ? 17.136 9.801 18.442 1.00 42.23 98 ASP B CA 1
ATOM 1721 C C . ASP B 1 98 ? 18.542 9.245 18.553 1.00 40.46 98 ASP B C 1
ATOM 1722 O O . ASP B 1 98 ? 19.518 9.969 18.363 1.00 38.45 98 ASP B O 1
ATOM 1727 N N . PHE B 1 99 ? 18.626 7.946 18.806 1.00 44.02 99 PHE B N 1
ATOM 1728 C CA . PHE B 1 99 ? 19.895 7.245 18.959 1.00 44.97 99 PHE B CA 1
ATOM 1729 C C . PHE B 1 99 ? 20.360 6.748 17.597 1.00 47.62 99 PHE B C 1
ATOM 1730 O O . PHE B 1 99 ? 19.545 6.461 16.737 1.00 47.08 99 PHE B O 1
ATOM 1738 N N . PRO B 1 100 ? 21.678 6.696 17.389 1.00 45.47 100 PRO B N 1
ATOM 1739 C CA . PRO B 1 100 ? 22.681 7.125 18.371 1.00 41.70 100 PRO B CA 1
ATOM 1740 C C . PRO B 1 100 ? 22.848 8.642 18.436 1.00 42.53 100 PRO B C 1
ATOM 1741 O O . PRO B 1 100 ? 22.793 9.303 17.408 1.00 43.22 100 PRO B O 1
ATOM 1745 N N . LEU B 1 101 ? 23.036 9.168 19.639 1.00 36.39 101 LEU B N 1
ATOM 1746 C CA . LEU B 1 101 ? 23.344 10.578 19.838 1.00 34.93 101 LEU B CA 1
ATOM 1747 C C . LEU B 1 101 ? 24.599 10.996 19.121 1.00 42.56 101 LEU B C 1
ATOM 1748 O O . LEU B 1 101 ? 25.539 10.212 18.971 1.00 42.93 101 LEU B O 1
ATOM 1753 N N . ASN B 1 102 ? 24.605 12.240 18.671 1.00 33.99 102 ASN B N 1
ATOM 1754 C CA . ASN B 1 102 ? 25.813 12.836 18.145 1.00 39.86 102 ASN B CA 1
ATOM 1755 C C . ASN B 1 102 ? 25.972 14.242 18.673 1.00 42.62 102 ASN B C 1
ATOM 1756 O O . ASN B 1 102 ? 25.017 14.839 19.191 1.00 38.84 102 ASN B O 1
ATOM 1761 N N . TYR B 1 103 ? 27.199 14.744 18.582 1.00 44.26 103 TYR B N 1
ATOM 1762 C CA . TYR B 1 103 ? 27.543 16.030 19.165 1.00 44.37 103 TYR B CA 1
ATOM 1763 C C . TYR B 1 103 ? 26.718 17.202 18.603 1.00 42.85 103 TYR B C 1
ATOM 1764 O O . TYR B 1 103 ? 26.107 17.935 19.384 1.00 43.74 103 TYR B O 1
ATOM 1773 N N . PRO B 1 104 ? 26.636 17.352 17.265 1.00 43.46 104 PRO B N 1
ATOM 1774 C CA . PRO B 1 104 ? 25.837 18.489 16.757 1.00 40.34 104 PRO B CA 1
ATOM 1775 C C . PRO B 1 104 ? 24.375 18.445 17.219 1.00 44.03 104 PRO B C 1
ATOM 1776 O O . PRO B 1 104 ? 23.806 19.463 17.617 1.00 44.70 104 PRO B O 1
ATOM 1780 N N . GLN B 1 105 ? 23.812 17.244 17.231 1.00 43.62 105 GLN B N 1
ATOM 1781 C CA . GLN B 1 105 ? 22.450 17.001 17.648 1.00 40.80 105 GLN B CA 1
ATOM 1782 C C . GLN B 1 105 ? 22.222 17.359 19.111 1.00 43.35 105 GLN B C 1
ATOM 1783 O O . GLN B 1 105 ? 21.283 18.067 19.457 1.00 41.19 105 GLN B O 1
ATOM 1789 N N . LEU B 1 106 ? 23.095 16.876 19.977 1.00 40.35 106 LEU B N 1
ATOM 1790 C CA . LEU B 1 106 ? 22.965 17.166 21.391 1.00 35.21 106 LEU B CA 1
ATOM 1791 C C . LEU B 1 106 ? 23.202 18.675 21.647 1.00 39.18 106 LEU B C 1
ATOM 1792 O O . LEU B 1 106 ? 22.491 19.302 22.433 1.00 40.15 106 LEU B O 1
ATOM 1797 N N . SER B 1 107 ? 24.200 19.247 20.981 1.00 38.11 107 SER B N 1
ATOM 1798 C CA . SER B 1 107 ? 24.488 20.669 21.148 1.00 45.93 107 SER B CA 1
ATOM 1799 C C . SER B 1 107 ? 23.289 21.537 20.804 1.00 43.45 107 SER B C 1
ATOM 1800 O O . SER B 1 107 ? 22.976 22.479 21.522 1.00 45.49 107 SER B O 1
ATOM 1803 N N . ASP B 1 108 ? 22.620 21.210 19.706 1.00 44.90 108 ASP B N 1
ATOM 1804 C CA . ASP B 1 108 ? 21.439 21.945 19.277 1.00 52.16 108 ASP B CA 1
ATOM 1805 C C . ASP B 1 108 ? 20.313 21.814 20.303 1.00 48.54 108 ASP B C 1
ATOM 1806 O O . ASP B 1 108 ? 19.604 22.774 20.598 1.00 46.28 108 ASP B O 1
ATOM 1811 N N . ALA B 1 109 ? 20.152 20.613 20.840 1.00 42.83 109 ALA B N 1
ATOM 1812 C CA . ALA B 1 109 ? 19.110 20.358 21.820 1.00 38.70 109 ALA B CA 1
ATOM 1813 C C . ALA B 1 109 ? 19.375 21.149 23.101 1.00 37.86 109 ALA B C 1
ATOM 1814 O O . ALA B 1 109 ? 18.465 21.736 23.689 1.00 43.37 109 ALA B O 1
ATOM 1816 N N . LEU B 1 110 ? 20.620 21.152 23.551 1.00 35.67 110 LEU B N 1
ATOM 1817 C CA . LEU B 1 110 ? 20.933 21.874 24.775 1.00 33.08 110 LEU B CA 1
ATOM 1818 C C . LEU B 1 110 ? 20.770 23.363 24.517 1.00 38.19 110 LEU B C 1
ATOM 1819 O O . LEU B 1 110 ? 20.361 24.108 25.399 1.00 37.49 110 LEU B O 1
ATOM 1824 N N . ARG B 1 111 ? 21.044 23.781 23.282 1.00 42.16 111 ARG B N 1
ATOM 1825 C CA . ARG B 1 111 ? 20.877 25.178 22.912 1.00 42.63 111 ARG B CA 1
ATOM 1826 C C . ARG B 1 111 ? 19.406 25.552 23.011 1.00 44.00 111 ARG B C 1
ATOM 1827 O O . ARG B 1 111 ? 19.055 26.636 23.478 1.00 41.86 111 ARG B O 1
ATOM 1835 N N . HIS B 1 112 ? 18.553 24.645 22.546 1.00 42.99 112 HIS B N 1
ATOM 1836 C CA . HIS B 1 112 ? 17.108 24.854 22.589 1.00 44.06 112 HIS B CA 1
ATOM 1837 C C . HIS B 1 112 ? 16.623 24.956 24.035 1.00 41.35 112 HIS B C 1
ATOM 1838 O O . HIS B 1 112 ? 15.709 25.723 24.330 1.00 35.33 112 HIS B O 1
ATOM 1845 N N . CYS B 1 113 ? 17.245 24.193 24.934 1.00 33.08 113 CYS B N 1
ATOM 1846 C CA . CYS B 1 113 ? 16.899 24.276 26.350 1.00 32.11 113 CYS B CA 1
ATOM 1847 C C . CYS B 1 113 ? 17.200 25.668 26.874 1.00 39.08 113 CYS B C 1
ATOM 1848 O O . CYS B 1 113 ? 16.363 26.267 27.532 1.00 41.70 113 CYS B O 1
ATOM 1851 N N . LYS B 1 114 ? 18.397 26.177 26.565 1.00 35.57 114 LYS B N 1
ATOM 1852 C CA . LYS B 1 114 ? 18.788 27.500 27.016 1.00 41.05 114 LYS B CA 1
ATOM 1853 C C . LYS B 1 114 ? 17.861 28.563 26.490 1.00 39.40 114 LYS B C 1
ATOM 1854 O O . LYS B 1 114 ? 17.496 29.486 27.217 1.00 42.62 114 LYS B O 1
ATOM 1860 N N . GLU B 1 115 ? 17.498 28.440 25.221 1.00 35.68 115 GLU B N 1
ATOM 1861 C CA . GLU B 1 115 ? 16.630 29.423 24.577 1.00 41.94 115 GLU B CA 1
ATOM 1862 C C . GLU B 1 115 ? 15.280 29.414 25.291 1.00 42.63 115 GLU B C 1
ATOM 1863 O O . GLU B 1 115 ? 14.688 30.461 25.551 1.00 39.51 115 GLU B O 1
ATOM 1869 N N . PHE B 1 116 ? 14.805 28.215 25.623 1.00 40.64 116 PHE B N 1
ATOM 1870 C CA . PHE B 1 116 ? 13.547 28.073 26.352 1.00 40.08 116 PHE B CA 1
ATOM 1871 C C . PHE B 1 116 ? 13.603 28.766 27.715 1.00 44.96 116 PHE B C 1
ATOM 1872 O O . PHE B 1 116 ? 12.692 29.524 28.072 1.00 39.03 116 PHE B O 1
ATOM 1880 N N . LEU B 1 117 ? 14.666 28.506 28.478 1.00 38.31 117 LEU B N 1
ATOM 1881 C CA . LEU B 1 117 ? 14.836 29.160 29.775 1.00 40.31 117 LEU B CA 1
ATOM 1882 C C . LEU B 1 117 ? 14.839 30.662 29.587 1.00 44.69 117 LEU B C 1
ATOM 1883 O O . LEU B 1 117 ? 14.335 31.419 30.423 1.00 48.87 117 LEU B O 1
ATOM 1888 N N . GLY B 1 118 ? 15.407 31.094 28.468 1.00 35.47 118 GLY B N 1
ATOM 1889 C CA . GLY B 1 118 ? 15.471 32.511 28.179 1.00 45.18 118 GLY B CA 1
ATOM 1890 C C . GLY B 1 118 ? 14.069 33.056 28.003 1.00 45.19 118 GLY B C 1
ATOM 1891 O O . GLY B 1 118 ? 13.718 34.097 28.562 1.00 43.41 118 GLY B O 1
ATOM 1892 N N . ARG B 1 119 ? 13.246 32.322 27.263 1.00 44.03 119 ARG B N 1
ATOM 1893 C CA . ARG B 1 119 ? 11.877 32.760 26.998 1.00 49.88 119 ARG B CA 1
ATOM 1894 C C . ARG B 1 119 ? 11.074 32.789 28.291 1.00 48.73 119 ARG B C 1
ATOM 1895 O O . ARG B 1 119 ? 10.151 33.587 28.441 1.00 49.47 119 ARG B O 1
ATOM 1903 N N . LYS B 1 120 ? 11.411 31.889 29.211 1.00 45.15 120 LYS B N 1
ATOM 1904 C CA . LYS B 1 120 ? 10.745 31.825 30.508 1.00 43.14 120 LYS B CA 1
ATOM 1905 C C . LYS B 1 120 ? 11.207 32.926 31.463 1.00 51.42 120 LYS B C 1
ATOM 1906 O O . LYS B 1 120 ? 10.773 32.973 32.611 1.00 59.26 120 LYS B O 1
ATOM 1912 N N . GLY B 1 121 ? 12.109 33.784 31.005 1.00 49.93 121 GLY B N 1
ATOM 1913 C CA . GLY B 1 121 ? 12.570 34.901 31.809 1.00 55.62 121 GLY B CA 1
ATOM 1914 C C . GLY B 1 121 ? 13.895 34.705 32.534 1.00 57.48 121 GLY B C 1
ATOM 1915 O O . GLY B 1 121 ? 14.270 35.524 33.374 1.00 59.50 121 GLY B O 1
ATOM 1916 N N . PHE B 1 122 ? 14.611 33.633 32.213 1.00 50.96 122 PHE B N 1
ATOM 1917 C CA . PHE B 1 122 ? 15.892 33.354 32.859 1.00 58.43 122 PHE B CA 1
ATOM 1918 C C . PHE B 1 122 ? 17.148 33.741 32.072 1.00 73.10 122 PHE B C 1
ATOM 1919 O O . PHE B 1 122 ? 18.093 32.957 32.014 1.00 77.41 122 PHE B O 1
ATOM 1927 N N . GLN B 1 123 ? 17.140 34.904 31.427 1.00 82.18 123 GLN B N 1
ATOM 1928 C CA . GLN B 1 123 ? 18.325 35.379 30.709 1.00 96.37 123 GLN B CA 1
ATOM 1929 C C . GLN B 1 123 ? 19.573 35.368 31.601 1.00 100.15 123 GLN B C 1
ATOM 1930 O O . GLN B 1 123 ? 20.307 34.377 31.669 1.00 96.53 123 GLN B O 1
ATOM 1936 N N . GLN C 1 2 ? 27.981 10.022 7.244 1.00 109.40 2 GLN C N 1
ATOM 1937 C CA . GLN C 1 2 ? 28.508 8.894 8.004 1.00 117.69 2 GLN C CA 1
ATOM 1938 C C . GLN C 1 2 ? 28.813 7.706 7.091 1.00 125.51 2 GLN C C 1
ATOM 1939 O O . GLN C 1 2 ? 29.966 7.465 6.729 1.00 127.36 2 GLN C O 1
ATOM 1941 N N . SER C 1 3 ? 27.769 6.969 6.726 1.00 129.13 3 SER C N 1
ATOM 1942 C CA . SER C 1 3 ? 27.899 5.812 5.846 1.00 136.47 3 SER C CA 1
ATOM 1943 C C . SER C 1 3 ? 27.423 6.158 4.439 1.00 132.05 3 SER C C 1
ATOM 1944 O O . SER C 1 3 ? 28.155 6.775 3.662 1.00 133.01 3 SER C O 1
ATOM 1947 N N . LEU C 1 4 ? 26.199 5.756 4.110 1.00 125.47 4 LEU C N 1
ATOM 1948 C CA . LEU C 1 4 ? 25.627 6.084 2.811 1.00 115.67 4 LEU C CA 1
ATOM 1949 C C . LEU C 1 4 ? 24.983 7.444 2.973 1.00 106.84 4 LEU C C 1
ATOM 1950 O O . LEU C 1 4 ? 24.252 7.683 3.937 1.00 109.52 4 LEU C O 1
ATOM 1955 N N . ALA C 1 5 ? 25.256 8.339 2.032 1.00 95.51 5 ALA C N 1
ATOM 1956 C CA . ALA C 1 5 ? 24.801 9.707 2.177 1.00 76.73 5 ALA C CA 1
ATOM 1957 C C . ALA C 1 5 ? 23.343 9.933 1.818 1.00 61.23 5 ALA C C 1
ATOM 1958 O O . ALA C 1 5 ? 22.916 9.865 0.662 1.00 52.85 5 ALA C O 1
ATOM 1960 N N . LYS C 1 6 ? 22.598 10.253 2.859 1.00 55.52 6 LYS C N 1
ATOM 1961 C CA . LYS C 1 6 ? 21.210 10.618 2.760 1.00 52.40 6 LYS C CA 1
ATOM 1962 C C . LYS C 1 6 ? 21.101 11.971 2.058 1.00 45.53 6 LYS C C 1
ATOM 1963 O O . LYS C 1 6 ? 22.019 12.788 2.132 1.00 51.37 6 LYS C O 1
ATOM 1969 N N . LEU C 1 7 ? 19.991 12.189 1.366 1.00 39.10 7 LEU C N 1
ATOM 1970 C CA . LEU C 1 7 ? 19.670 13.479 0.771 1.00 44.62 7 LEU C CA 1
ATOM 1971 C C . LEU C 1 7 ? 18.847 14.308 1.742 1.00 46.84 7 LEU C C 1
ATOM 1972 O O . LEU C 1 7 ? 17.909 13.798 2.377 1.00 44.48 7 LEU C O 1
ATOM 1977 N N . LEU C 1 8 ? 19.178 15.587 1.848 1.00 38.42 8 LEU C N 1
ATOM 1978 C CA . LEU C 1 8 ? 18.365 16.518 2.616 1.00 38.59 8 LEU C CA 1
ATOM 1979 C C . LEU C 1 8 ? 17.368 17.185 1.684 1.00 42.49 8 LEU C C 1
ATOM 1980 O O . LEU C 1 8 ? 17.739 17.703 0.635 1.00 43.36 8 LEU C O 1
ATOM 1985 N N . VAL C 1 9 ? 16.101 17.184 2.067 1.00 40.19 9 VAL C N 1
ATOM 1986 C CA . VAL C 1 9 ? 15.079 17.829 1.256 1.00 39.89 9 VAL C CA 1
ATOM 1987 C C . VAL C 1 9 ? 14.344 18.866 2.086 1.00 38.29 9 VAL C C 1
ATOM 1988 O O . VAL C 1 9 ? 13.785 18.532 3.129 1.00 39.29 9 VAL C O 1
ATOM 1992 N N . ILE C 1 10 ? 14.377 20.116 1.642 1.00 42.86 10 ILE C N 1
ATOM 1993 C CA . ILE C 1 10 ? 13.687 21.210 2.326 1.00 39.75 10 ILE C CA 1
ATOM 1994 C C . ILE C 1 10 ? 12.587 21.722 1.418 1.00 41.50 10 ILE C C 1
ATOM 1995 O O . ILE C 1 10 ? 12.850 22.352 0.397 1.00 43.31 10 ILE C O 1
ATOM 2000 N N . GLU C 1 11 ? 11.348 21.442 1.795 1.00 41.94 11 GLU C N 1
ATOM 2001 C CA . GLU C 1 11 ? 10.217 21.676 0.922 1.00 43.14 11 GLU C CA 1
ATOM 2002 C C . GLU C 1 11 ? 9.017 22.014 1.772 1.00 47.38 11 GLU C C 1
ATOM 2003 O O . GLU C 1 11 ? 8.618 21.214 2.617 1.00 44.26 11 GLU C O 1
ATOM 2009 N N . ASP C 1 12 ? 8.426 23.184 1.549 1.00 47.63 12 ASP C N 1
ATOM 2010 C CA . ASP C 1 12 ? 7.379 23.651 2.458 1.00 48.86 12 ASP C CA 1
ATOM 2011 C C . ASP C 1 12 ? 5.970 23.252 2.061 1.00 50.63 12 ASP C C 1
ATOM 2012 O O . ASP C 1 12 ? 5.037 23.492 2.820 1.00 49.76 12 ASP C O 1
ATOM 2017 N N . ASP C 1 13 ? 5.808 22.641 0.891 1.00 45.51 13 ASP C N 1
ATOM 2018 C CA . ASP C 1 13 ? 4.504 22.111 0.524 1.00 50.00 13 ASP C CA 1
ATOM 2019 C C . ASP C 1 13 ? 4.422 20.627 0.886 1.00 46.94 13 ASP C C 1
ATOM 2020 O O . ASP C 1 13 ? 5.268 19.842 0.465 1.00 38.79 13 ASP C O 1
ATOM 2025 N N . ALA C 1 14 ? 3.418 20.265 1.690 1.00 43.72 14 ALA C N 1
ATOM 2026 C CA . ALA C 1 14 ? 3.254 18.904 2.185 1.00 43.16 14 ALA C CA 1
ATOM 2027 C C . ALA C 1 14 ? 3.109 17.877 1.062 1.00 41.01 14 ALA C C 1
ATOM 2028 O O . ALA C 1 14 ? 3.728 16.806 1.114 1.00 39.79 14 ALA C O 1
ATOM 2030 N N . ALA C 1 15 ? 2.318 18.207 0.043 1.00 38.95 15 ALA C N 1
ATOM 2031 C CA . ALA C 1 15 ? 2.086 17.274 -1.057 1.00 39.61 15 ALA C CA 1
ATOM 2032 C C . ALA C 1 15 ? 3.364 17.035 -1.818 1.00 38.29 15 ALA C C 1
ATOM 2033 O O . ALA C 1 15 ? 3.625 15.913 -2.260 1.00 39.86 15 ALA C O 1
ATOM 2035 N N . ILE C 1 16 ? 4.157 18.093 -1.991 1.00 39.67 16 ILE C N 1
ATOM 2036 C CA . ILE C 1 16 ? 5.387 17.948 -2.739 1.00 32.78 16 ILE C CA 1
ATOM 2037 C C . ILE C 1 16 ? 6.400 17.160 -1.914 1.00 32.76 16 ILE C C 1
ATOM 2038 O O . ILE C 1 16 ? 7.153 16.373 -2.479 1.00 35.04 16 ILE C O 1
ATOM 2043 N N . ARG C 1 17 ? 6.420 17.365 -0.596 1.00 34.42 17 ARG C N 1
ATOM 2044 C CA . ARG C 1 17 ? 7.297 16.572 0.268 1.00 37.92 17 ARG C CA 1
ATOM 2045 C C . ARG C 1 17 ? 7.053 15.084 0.056 1.00 42.32 17 ARG C C 1
ATOM 2046 O O . ARG C 1 17 ? 8.000 14.298 -0.086 1.00 34.33 17 ARG C O 1
ATOM 2054 N N . LEU C 1 18 ? 5.776 14.716 0.027 1.00 42.01 18 LEU C N 1
ATOM 2055 C CA . LEU C 1 18 ? 5.376 13.332 -0.199 1.00 38.38 18 LEU C CA 1
ATOM 2056 C C . LEU C 1 18 ? 5.874 12.850 -1.555 1.00 37.48 18 LEU C C 1
ATOM 2057 O O . LEU C 1 18 ? 6.476 11.773 -1.649 1.00 34.24 18 LEU C O 1
ATOM 2062 N N . ASN C 1 19 ? 5.627 13.638 -2.605 1.00 31.71 19 ASN C N 1
ATOM 2063 C CA . ASN C 1 19 ? 6.038 13.237 -3.946 1.00 33.82 19 ASN C CA 1
ATOM 2064 C C . ASN C 1 19 ? 7.544 13.013 -4.052 1.00 38.83 19 ASN C C 1
ATOM 2065 O O . ASN C 1 19 ? 7.990 12.056 -4.699 1.00 34.18 19 ASN C O 1
ATOM 2070 N N . LEU C 1 20 ? 8.316 13.925 -3.457 1.00 35.65 20 LEU C N 1
ATOM 2071 C CA . LEU C 1 20 ? 9.762 13.845 -3.520 1.00 32.17 20 LEU C CA 1
ATOM 2072 C C . LEU C 1 20 ? 10.235 12.621 -2.731 1.00 30.78 20 LEU C C 1
ATOM 2073 O O . LEU C 1 20 ? 11.129 11.887 -3.182 1.00 31.56 20 LEU C O 1
ATOM 2078 N N . SER C 1 21 ? 9.630 12.382 -1.573 1.00 29.28 21 SER C N 1
ATOM 2079 C CA . SER C 1 21 ? 10.027 11.231 -0.774 1.00 33.12 21 SER C CA 1
ATOM 2080 C C . SER C 1 21 ? 9.752 9.926 -1.527 1.00 32.71 21 SER C C 1
ATOM 2081 O O . SER C 1 21 ? 10.561 9.000 -1.514 1.00 35.12 21 SER C O 1
ATOM 2084 N N . VAL C 1 22 ? 8.589 9.850 -2.155 1.00 31.29 22 VAL C N 1
ATOM 2085 C CA . VAL C 1 22 ? 8.209 8.648 -2.900 1.00 32.01 22 VAL C CA 1
ATOM 2086 C C . VAL C 1 22 ? 9.200 8.370 -4.024 1.00 32.19 22 VAL C C 1
ATOM 2087 O O . VAL C 1 22 ? 9.724 7.264 -4.168 1.00 34.15 22 VAL C O 1
ATOM 2091 N N . ILE C 1 23 ? 9.496 9.397 -4.798 1.00 30.51 23 ILE C N 1
ATOM 2092 C CA . ILE C 1 23 ? 10.389 9.210 -5.932 1.00 31.01 23 ILE C CA 1
ATOM 2093 C C . ILE C 1 23 ? 11.810 8.882 -5.505 1.00 36.64 23 ILE C C 1
ATOM 2094 O O . ILE C 1 23 ? 12.434 7.959 -6.049 1.00 34.72 23 ILE C O 1
ATOM 2099 N N . LEU C 1 24 ? 12.313 9.606 -4.510 1.00 34.63 24 LEU C N 1
ATOM 2100 C CA . LEU C 1 24 ? 13.679 9.377 -4.074 1.00 30.62 24 LEU C CA 1
ATOM 2101 C C . LEU C 1 24 ? 13.863 7.968 -3.498 1.00 36.17 24 LEU C C 1
ATOM 2102 O O . LEU C 1 24 ? 14.845 7.289 -3.802 1.00 38.09 24 LEU C O 1
ATOM 2107 N N . GLU C 1 25 ? 12.921 7.521 -2.680 1.00 30.73 25 GLU C N 1
ATOM 2108 C CA . GLU C 1 25 ? 12.990 6.160 -2.137 1.00 32.62 25 GLU C CA 1
ATOM 2109 C C . GLU C 1 25 ? 12.807 5.101 -3.233 1.00 34.21 25 GLU C C 1
ATOM 2110 O O . GLU C 1 25 ? 13.408 4.029 -3.183 1.00 37.60 25 GLU C O 1
ATOM 2116 N N . PHE C 1 26 ? 11.972 5.408 -4.211 1.00 29.05 26 PHE C N 1
ATOM 2117 C CA . PHE C 1 26 ? 11.755 4.515 -5.356 1.00 30.85 26 PHE C CA 1
ATOM 2118 C C . PHE C 1 26 ? 13.064 4.209 -6.123 1.00 31.13 26 PHE C C 1
ATOM 2119 O O . PHE C 1 26 ? 13.284 3.071 -6.568 1.00 33.73 26 PHE C O 1
ATOM 2127 N N . VAL C 1 27 ? 13.931 5.213 -6.277 1.00 29.44 27 VAL C N 1
ATOM 2128 C CA . VAL C 1 27 ? 15.185 5.003 -6.973 1.00 31.71 27 VAL C CA 1
ATOM 2129 C C . VAL C 1 27 ? 16.287 4.563 -6.021 1.00 36.31 27 VAL C C 1
ATOM 2130 O O . VAL C 1 27 ? 17.446 4.479 -6.404 1.00 36.78 27 VAL C O 1
ATOM 2134 N N . GLY C 1 28 ? 15.921 4.271 -4.778 1.00 45.14 28 GLY C N 1
ATOM 2135 C CA . GLY C 1 28 ? 16.872 3.714 -3.831 1.00 43.23 28 GLY C CA 1
ATOM 2136 C C . GLY C 1 28 ? 17.661 4.731 -3.033 1.00 41.62 28 GLY C C 1
ATOM 2137 O O . GLY C 1 28 ? 18.684 4.395 -2.449 1.00 39.29 28 GLY C O 1
ATOM 2138 N N . GLU C 1 29 ? 17.200 5.974 -2.990 1.00 36.43 29 GLU C N 1
ATOM 2139 C CA . GLU C 1 29 ? 17.889 6.982 -2.183 1.00 40.91 29 GLU C CA 1
ATOM 2140 C C . GLU C 1 29 ? 17.210 7.101 -0.837 1.00 43.24 29 GLU C C 1
ATOM 2141 O O . GLU C 1 29 ? 16.000 6.912 -0.726 1.00 50.53 29 GLU C O 1
ATOM 2147 N N . GLN C 1 30 ? 17.991 7.362 0.201 1.00 43.57 30 GLN C N 1
ATOM 2148 C CA . GLN C 1 30 ? 17.398 7.710 1.485 1.00 40.63 30 GLN C CA 1
ATOM 2149 C C . GLN C 1 30 ? 17.350 9.228 1.597 1.00 41.95 30 GLN C C 1
ATOM 2150 O O . GLN C 1 30 ? 18.162 9.935 0.999 1.00 38.49 30 GLN C O 1
ATOM 2156 N N . CYS C 1 31 ? 16.354 9.728 2.309 1.00 42.35 31 CYS C N 1
ATOM 2157 C CA . CYS C 1 31 ? 16.210 11.163 2.447 1.00 41.89 31 CYS C CA 1
ATOM 2158 C C . CYS C 1 31 ? 15.605 11.551 3.786 1.00 40.52 31 CYS C C 1
ATOM 2159 O O . CYS C 1 31 ? 14.905 10.770 4.439 1.00 41.40 31 CYS C O 1
ATOM 2162 N N . GLU C 1 32 ? 15.937 12.759 4.209 1.00 45.38 32 GLU C N 1
ATOM 2163 C CA . GLU C 1 32 ? 15.335 13.382 5.375 1.00 46.58 32 GLU C CA 1
ATOM 2164 C C . GLU C 1 32 ? 14.581 14.566 4.793 1.00 44.24 32 GLU C C 1
ATOM 2165 O O . GLU C 1 32 ? 15.194 15.440 4.181 1.00 43.02 32 GLU C O 1
ATOM 2171 N N . VAL C 1 33 ? 13.260 14.574 4.923 1.00 45.68 33 VAL C N 1
ATOM 2172 C CA . VAL C 1 33 ? 12.449 15.606 4.276 1.00 50.27 33 VAL C CA 1
ATOM 2173 C C . VAL C 1 33 ? 11.836 16.539 5.315 1.00 47.88 33 VAL C C 1
ATOM 2174 O O . VAL C 1 33 ? 11.075 16.096 6.178 1.00 45.17 33 VAL C O 1
ATOM 2178 N N . ILE C 1 34 ? 12.162 17.827 5.229 1.00 49.54 34 ILE C N 1
ATOM 2179 C CA . ILE C 1 34 ? 11.714 18.795 6.234 1.00 52.96 34 ILE C CA 1
ATOM 2180 C C . ILE C 1 34 ? 11.114 20.056 5.636 1.00 55.33 34 ILE C C 1
ATOM 2181 O O . ILE C 1 34 ? 11.171 20.268 4.426 1.00 49.85 34 ILE C O 1
ATOM 2186 N N . GLU C 1 35 ? 10.524 20.874 6.507 1.00 56.69 35 GLU C N 1
ATOM 2187 C CA . GLU C 1 35 ? 10.078 22.219 6.161 1.00 56.06 35 GLU C CA 1
ATOM 2188 C C . GLU C 1 35 ? 11.179 23.249 6.442 1.00 58.27 35 GLU C C 1
ATOM 2189 O O . GLU C 1 35 ? 12.095 22.989 7.224 1.00 62.85 35 GLU C O 1
ATOM 2195 N N . SER C 1 36 ? 11.065 24.434 5.850 1.00 52.34 36 SER C N 1
ATOM 2196 C CA . SER C 1 36 ? 12.132 25.425 5.952 1.00 56.19 36 SER C CA 1
ATOM 2197 C C . SER C 1 36 ? 12.315 25.934 7.386 1.00 64.10 36 SER C C 1
ATOM 2198 O O . SER C 1 36 ? 13.368 26.474 7.724 1.00 59.51 36 SER C O 1
ATOM 2201 N N . THR C 1 37 ? 11.306 25.733 8.230 1.00 59.70 37 THR C N 1
ATOM 2202 C CA . THR C 1 37 ? 11.391 26.129 9.633 1.00 64.07 37 THR C CA 1
ATOM 2203 C C . THR C 1 37 ? 11.994 25.051 10.542 1.00 67.53 37 THR C C 1
ATOM 2204 O O . THR C 1 37 ? 12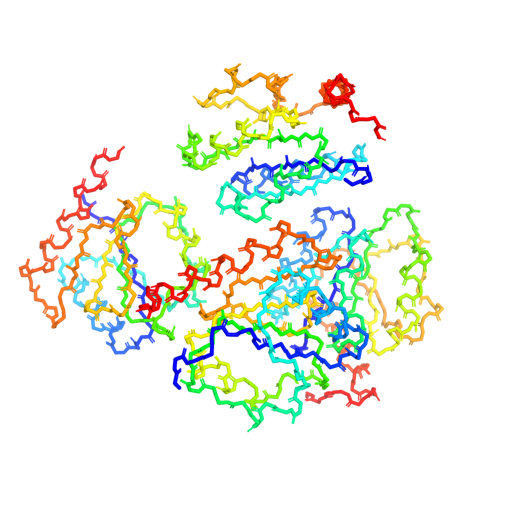.045 25.227 11.754 1.00 69.98 37 THR C O 1
ATOM 2208 N N . GLN C 1 38 ? 12.466 23.949 9.967 1.00 62.45 38 GLN C N 1
ATOM 2209 C CA . GLN C 1 38 ? 13.059 22.883 10.771 1.00 65.31 38 GLN C CA 1
ATOM 2210 C C . GLN C 1 38 ? 14.566 22.805 10.540 1.00 65.25 38 GLN C C 1
ATOM 2211 O O . GLN C 1 38 ? 15.195 21.794 10.858 1.00 66.38 38 GLN C O 1
ATOM 2217 N N . ILE C 1 39 ? 15.138 23.888 10.016 1.00 64.54 39 ILE C N 1
ATOM 2218 C CA . ILE C 1 39 ? 16.561 23.949 9.669 1.00 69.93 39 ILE C CA 1
ATOM 2219 C C . ILE C 1 39 ? 17.475 23.808 10.894 1.00 75.01 39 ILE C C 1
ATOM 2220 O O . ILE C 1 39 ? 18.581 23.270 10.779 1.00 73.11 39 ILE C O 1
ATOM 2225 N N . ASP C 1 40 ? 16.988 24.211 12.070 1.00 75.25 40 ASP C N 1
ATOM 2226 C CA . ASP C 1 40 ? 17.743 24.025 13.311 1.00 81.40 40 ASP C CA 1
ATOM 2227 C C . ASP C 1 40 ? 17.835 22.567 13.723 1.00 84.95 40 ASP C C 1
ATOM 2228 O O . ASP C 1 40 ? 18.669 22.204 14.550 1.00 94.80 40 ASP C O 1
ATOM 2233 N N . GLN C 1 41 ? 16.969 21.735 13.156 1.00 79.57 41 GLN C N 1
ATOM 2234 C CA . GLN C 1 41 ? 16.926 20.321 13.512 1.00 83.98 41 GLN C CA 1
ATOM 2235 C C . GLN C 1 41 ? 17.880 19.467 12.680 1.00 77.35 41 GLN C C 1
ATOM 2236 O O . GLN C 1 41 ? 17.962 18.256 12.878 1.00 75.77 41 GLN C O 1
ATOM 2242 N N . ILE C 1 42 ? 18.606 20.105 11.766 1.00 75.31 42 ILE C N 1
ATOM 2243 C CA . ILE C 1 42 ? 19.496 19.399 10.843 1.00 73.06 42 ILE C CA 1
ATOM 2244 C C . ILE C 1 42 ? 20.974 19.491 11.216 1.00 74.85 42 ILE C C 1
ATOM 2245 O O . ILE C 1 42 ? 21.499 20.578 11.471 1.00 70.15 42 ILE C O 1
ATOM 2250 N N . ASN C 1 43 ? 21.646 18.344 11.223 1.00 65.31 43 ASN C N 1
ATOM 2251 C CA . ASN C 1 43 ? 23.092 18.328 11.373 1.00 69.83 43 ASN C CA 1
ATOM 2252 C C . ASN C 1 43 ? 23.761 18.708 10.062 1.00 66.52 43 ASN C C 1
ATOM 2253 O O . ASN C 1 43 ? 24.072 17.850 9.239 1.00 67.90 43 ASN C O 1
ATOM 2258 N N . TRP C 1 44 ? 23.993 20.004 9.885 1.00 66.19 44 TRP C N 1
ATOM 2259 C CA . TRP C 1 44 ? 24.584 20.534 8.661 1.00 64.46 44 TRP C CA 1
ATOM 2260 C C . TRP C 1 44 ? 26.061 20.181 8.537 1.00 71.20 44 TRP C C 1
ATOM 2261 O O . TRP C 1 44 ? 26.658 20.350 7.478 1.00 76.16 44 TRP C O 1
ATOM 2272 N N . SER C 1 45 ? 26.645 19.692 9.623 1.00 73.73 45 SER C N 1
ATOM 2273 C CA . SER C 1 45 ? 28.053 19.321 9.633 1.00 79.63 45 SER C CA 1
ATOM 2274 C C . SER C 1 45 ? 28.274 17.947 9.018 1.00 77.30 45 SER C C 1
ATOM 2275 O O . SER C 1 45 ? 29.389 17.604 8.633 1.00 79.11 45 SER C O 1
ATOM 2278 N N . ALA C 1 46 ? 27.210 17.161 8.921 1.00 73.13 46 ALA C N 1
ATOM 2279 C CA . ALA C 1 46 ? 27.343 15.799 8.434 1.00 68.83 46 ALA C CA 1
ATOM 2280 C C . ALA C 1 46 ? 27.468 15.772 6.922 1.00 70.99 46 ALA C C 1
ATOM 2281 O O . ALA C 1 46 ? 27.179 16.761 6.239 1.00 74.16 46 ALA C O 1
ATOM 2283 N N . VAL C 1 47 ? 27.904 14.631 6.402 1.00 63.71 47 VAL C N 1
ATOM 2284 C CA . VAL C 1 47 ? 28.070 14.496 4.972 1.00 59.61 47 VAL C CA 1
ATOM 2285 C C . VAL C 1 47 ? 26.755 14.016 4.369 1.00 60.36 47 VAL C C 1
ATOM 2286 O O . VAL C 1 47 ? 26.372 12.857 4.523 1.00 67.24 47 VAL C O 1
ATOM 2290 N N . TRP C 1 48 ? 26.092 14.907 3.642 1.00 54.06 48 TRP C N 1
ATOM 2291 C CA . TRP C 1 48 ? 24.833 14.581 2.987 1.00 49.35 48 TRP C CA 1
ATOM 2292 C C . TRP C 1 48 ? 25.111 14.271 1.535 1.00 48.82 48 TRP C C 1
ATOM 2293 O O . TRP C 1 48 ? 26.126 14.696 1.004 1.00 42.51 48 TRP C O 1
ATOM 2304 N N . GLY C 1 49 ? 24.211 13.539 0.891 1.00 45.65 49 GLY C N 1
ATOM 2305 C CA . GLY C 1 49 ? 24.395 13.218 -0.511 1.00 44.26 49 GLY C CA 1
ATOM 2306 C C . GLY C 1 49 ? 24.088 14.421 -1.358 1.00 45.43 49 GLY C C 1
ATOM 2307 O O . GLY C 1 49 ? 24.480 14.501 -2.518 1.00 46.68 49 GLY C O 1
ATOM 2308 N N . GLY C 1 50 ? 23.378 15.358 -0.748 1.00 48.34 50 GLY C N 1
ATOM 2309 C CA . GLY C 1 50 ? 22.935 16.571 -1.405 1.00 40.63 50 GLY C CA 1
ATOM 2310 C C . GLY C 1 50 ? 21.750 17.171 -0.672 1.00 43.22 50 GLY C C 1
ATOM 2311 O O . GLY C 1 50 ? 21.099 16.526 0.153 1.00 41.00 50 GLY C O 1
ATOM 2312 N N . CYS C 1 51 ? 21.451 18.413 -1.012 1.00 42.29 51 CYS C N 1
ATOM 2313 C CA . CYS C 1 51 ? 20.329 19.116 -0.435 1.00 42.29 51 CYS C CA 1
ATOM 2314 C C . CYS C 1 51 ? 19.472 19.642 -1.554 1.00 44.30 51 CYS C C 1
ATOM 2315 O O . CYS C 1 51 ? 19.929 20.428 -2.387 1.00 43.56 51 CYS C O 1
ATOM 2318 N N . ILE C 1 52 ? 18.233 19.189 -1.565 1.00 43.81 52 ILE C N 1
ATOM 2319 C CA . ILE C 1 52 ? 17.240 19.619 -2.534 1.00 45.84 52 ILE C CA 1
ATOM 2320 C C . ILE C 1 52 ? 16.304 20.642 -1.903 1.00 44.52 52 ILE C C 1
ATOM 2321 O O . ILE C 1 52 ? 15.604 20.339 -0.939 1.00 44.56 52 ILE C O 1
ATOM 2326 N N . LEU C 1 53 ? 16.301 21.848 -2.450 1.00 42.59 53 LEU C N 1
ATOM 2327 C CA . LEU C 1 53 ? 15.431 22.924 -1.971 1.00 42.50 53 LEU C CA 1
ATOM 2328 C C . LEU C 1 53 ? 14.214 23.076 -2.884 1.00 44.16 53 LEU C C 1
ATOM 2329 O O . LEU C 1 53 ? 14.333 23.046 -4.112 1.00 43.60 53 LEU C O 1
ATOM 2334 N N . GLY C 1 54 ? 13.040 23.203 -2.286 1.00 36.90 54 GLY C N 1
ATOM 2335 C CA . GLY C 1 54 ? 11.822 23.332 -3.061 1.00 34.94 54 GLY C CA 1
ATOM 2336 C C . GLY C 1 54 ? 11.109 24.641 -2.773 1.00 41.53 54 GLY C C 1
ATOM 2337 O O . GLY C 1 54 ? 11.703 25.731 -2.840 1.00 41.52 54 GLY C O 1
ATOM 2338 N N . SER C 1 55 ? 9.825 24.523 -2.450 1.00 42.39 55 SER C N 1
ATOM 2339 C CA . SER C 1 55 ? 9.003 25.672 -2.095 1.00 49.72 55 SER C CA 1
ATOM 2340 C C . SER C 1 55 ? 9.462 26.237 -0.763 1.00 52.06 55 SER C C 1
ATOM 2341 O O . SER C 1 55 ? 9.651 25.485 0.208 1.00 49.51 55 SER C O 1
ATOM 2344 N N . LEU C 1 56 ? 9.616 27.556 -0.695 1.00 47.90 56 LEU C N 1
ATOM 2345 C CA . LEU C 1 56 ? 9.961 28.192 0.568 1.00 53.18 56 LEU C CA 1
ATOM 2346 C C . LEU C 1 56 ? 8.914 29.254 0.868 1.00 57.58 56 LEU C C 1
ATOM 2347 O O . LEU C 1 56 ? 8.635 30.122 0.039 1.00 58.58 56 LEU C O 1
ATOM 2352 N N . ARG C 1 57 ? 8.325 29.168 2.054 1.00 61.10 57 ARG C N 1
ATOM 2353 C CA . ARG C 1 57 ? 7.295 30.111 2.487 1.00 77.81 57 ARG C CA 1
ATOM 2354 C C . ARG C 1 57 ? 7.783 31.555 2.549 1.00 85.19 57 ARG C C 1
ATOM 2355 O O . ARG C 1 57 ? 6.985 32.495 2.555 1.00 88.88 57 ARG C O 1
ATOM 2363 N N . GLY C 1 58 ? 9.096 31.729 2.599 1.00 87.69 58 GLY C N 1
ATOM 2364 C CA . GLY C 1 58 ? 9.660 33.060 2.585 1.00 100.77 58 GLY C CA 1
ATOM 2365 C C . GLY C 1 58 ? 9.861 33.510 1.151 1.00 106.29 58 GLY C C 1
ATOM 2366 O O . GLY C 1 58 ? 10.032 34.704 0.891 1.00 108.83 58 GLY C O 1
ATOM 2367 N N . GLN C 1 59 ? 9.868 32.543 0.227 1.00 108.25 59 GLN C N 1
ATOM 2368 C CA . GLN C 1 59 ? 10.043 32.798 -1.211 1.00 112.51 59 GLN C CA 1
ATOM 2369 C C . GLN C 1 59 ? 11.417 33.385 -1.461 1.00 114.26 59 GLN C C 1
ATOM 2370 O O . GLN C 1 59 ? 11.741 33.867 -2.546 1.00 116.44 59 GLN C O 1
ATOM 2376 N N . ALA C 1 60 ? 12.198 33.338 -0.394 1.00 111.90 60 ALA C N 1
ATOM 2377 C CA . ALA C 1 60 ? 13.562 33.797 -0.323 1.00 106.50 60 ALA C CA 1
ATOM 2378 C C . ALA C 1 60 ? 14.142 32.938 0.785 1.00 102.05 60 ALA C C 1
ATOM 2379 O O . ALA C 1 60 ? 13.395 32.396 1.607 1.00 101.07 60 ALA C O 1
ATOM 2381 N N . LEU C 1 61 ? 15.454 32.772 0.801 1.00 98.34 61 LEU C N 1
ATOM 2382 C CA . LEU C 1 61 ? 16.090 32.052 1.891 1.00 91.61 61 LEU C CA 1
ATOM 2383 C C . LEU C 1 61 ? 16.174 32.937 3.113 1.00 88.11 61 LEU C C 1
ATOM 2384 O O . LEU C 1 61 ? 16.616 34.078 3.015 1.00 90.59 61 LEU C O 1
ATOM 2389 N N . SER C 1 62 ? 15.730 32.417 4.257 1.00 85.97 62 SER C N 1
ATOM 2390 C CA . SER C 1 62 ? 15.861 33.131 5.528 1.00 88.08 62 SER C CA 1
ATOM 2391 C C . SER C 1 62 ? 17.356 33.319 5.766 1.00 82.65 62 SER C C 1
ATOM 2392 O O . SER C 1 62 ? 18.159 32.564 5.227 1.00 79.44 62 SER C O 1
ATOM 2395 N N . GLU C 1 63 ? 17.759 34.329 6.529 1.00 79.33 63 GLU C N 1
ATOM 2396 C CA . GLU C 1 63 ? 19.196 34.529 6.701 1.00 80.23 63 GLU C CA 1
ATOM 2397 C C . GLU C 1 63 ? 19.855 33.302 7.333 1.00 74.60 63 GLU C C 1
ATOM 2398 O O . GLU C 1 63 ? 20.994 32.979 7.001 1.00 73.36 63 GLU C O 1
ATOM 2404 N N . GLN C 1 64 ? 19.143 32.605 8.214 1.00 75.54 64 GLN C N 1
ATOM 2405 C CA . GLN C 1 64 ? 19.707 31.402 8.813 1.00 76.00 64 GLN C CA 1
ATOM 2406 C C . GLN C 1 64 ? 19.971 30.343 7.748 1.00 71.21 64 GLN C C 1
ATOM 2407 O O . GLN C 1 64 ? 20.976 29.630 7.804 1.00 68.91 64 GLN C O 1
ATOM 2413 N N . LEU C 1 65 ? 19.066 30.241 6.779 1.00 68.04 65 LEU C N 1
ATOM 2414 C CA . LEU C 1 65 ? 19.248 29.278 5.702 1.00 67.18 65 LEU C CA 1
ATOM 2415 C C . LEU C 1 65 ? 20.413 29.674 4.801 1.00 66.66 65 LEU C C 1
ATOM 2416 O O . LEU C 1 65 ? 21.197 28.825 4.385 1.00 67.98 65 LEU C O 1
ATOM 2421 N N . ILE C 1 66 ? 20.545 30.967 4.525 1.00 67.45 66 ILE C N 1
ATOM 2422 C CA . ILE C 1 66 ? 21.670 31.441 3.732 1.00 66.39 66 ILE C CA 1
ATOM 2423 C C . ILE C 1 66 ? 22.997 31.099 4.416 1.00 69.28 66 ILE C C 1
ATOM 2424 O O . ILE C 1 66 ? 23.918 30.588 3.780 1.00 71.00 66 ILE C O 1
ATOM 2429 N N . GLN C 1 67 ? 23.087 31.350 5.716 1.00 74.79 67 GLN C N 1
ATOM 2430 C CA . GLN C 1 67 ? 24.284 30.983 6.468 1.00 79.60 67 GLN C CA 1
ATOM 2431 C C . GLN C 1 67 ? 24.547 29.480 6.457 1.00 73.24 67 GLN C C 1
ATOM 2432 O O . GLN C 1 67 ? 25.687 29.048 6.273 1.00 73.15 67 GLN C O 1
ATOM 2438 N N . SER C 1 68 ? 23.499 28.687 6.660 1.00 67.29 68 SER C N 1
ATOM 2439 C CA . SER C 1 68 ? 23.647 27.240 6.677 1.00 65.71 68 SER C CA 1
ATOM 2440 C C . SER C 1 68 ? 24.153 26.714 5.330 1.00 66.80 68 SER C C 1
ATOM 2441 O O . SER C 1 68 ? 25.091 25.918 5.276 1.00 70.15 68 SER C O 1
ATOM 2444 N N . LEU C 1 69 ? 23.544 27.168 4.243 1.00 60.48 69 LEU C N 1
ATOM 2445 C CA . LEU C 1 69 ? 23.977 26.747 2.917 1.00 62.38 69 LEU C CA 1
ATOM 2446 C C . LEU C 1 69 ? 25.397 27.211 2.612 1.00 65.05 69 LEU C C 1
ATOM 2447 O O . LEU C 1 69 ? 26.133 26.532 1.904 1.00 65.10 69 LEU C O 1
ATOM 2452 N N . THR C 1 70 ? 25.779 28.366 3.150 1.00 60.57 70 THR C N 1
ATOM 2453 C CA . THR C 1 70 ? 27.102 28.913 2.887 1.00 63.24 70 THR C CA 1
ATOM 2454 C C . THR C 1 70 ? 28.212 28.123 3.585 1.00 71.28 70 THR C C 1
ATOM 2455 O O . THR C 1 70 ? 29.174 27.697 2.946 1.00 69.85 70 THR C O 1
ATOM 2459 N N . LYS C 1 71 ? 28.045 27.883 4.882 1.00 67.15 71 LYS C N 1
ATOM 2460 C CA . LYS C 1 71 ? 29.037 27.159 5.667 1.00 69.78 71 LYS C CA 1
ATOM 2461 C C . LYS C 1 71 ? 29.121 25.698 5.250 1.00 69.61 71 LYS C C 1
ATOM 2462 O O . LYS C 1 71 ? 30.189 25.086 5.287 1.00 68.30 71 LYS C O 1
ATOM 2468 N N . ALA C 1 72 ? 27.985 25.131 4.862 1.00 55.55 72 ALA C N 1
ATOM 2469 C CA . ALA C 1 72 ? 27.962 23.745 4.442 1.00 57.65 72 ALA C CA 1
ATOM 2470 C C . ALA C 1 72 ? 28.286 23.652 2.954 1.00 57.22 72 ALA C C 1
ATOM 2471 O O . ALA C 1 72 ? 27.495 23.130 2.176 1.00 56.89 72 ALA C O 1
ATOM 2473 N N . ASN C 1 73 ? 29.456 24.144 2.556 1.00 57.28 73 ASN C N 1
ATOM 2474 C CA . ASN C 1 73 ? 29.822 24.104 1.143 1.00 58.13 73 ASN C CA 1
ATOM 2475 C C . ASN C 1 73 ? 30.162 22.679 0.693 1.00 60.93 73 ASN C C 1
ATOM 2476 O O . ASN C 1 73 ? 30.380 22.432 -0.488 1.00 64.88 73 ASN C O 1
ATOM 2481 N N . HIS C 1 74 ? 30.146 21.732 1.625 1.00 59.25 74 HIS C N 1
ATOM 2482 C CA . HIS C 1 74 ? 30.409 20.333 1.292 1.00 54.20 74 HIS C CA 1
ATOM 2483 C C . HIS C 1 74 ? 29.146 19.612 0.768 1.00 55.35 74 HIS C C 1
ATOM 2484 O O . HIS C 1 74 ? 29.197 18.451 0.346 1.00 51.37 74 HIS C O 1
ATOM 2491 N N . ILE C 1 75 ? 28.020 20.313 0.769 1.00 53.33 75 ILE C N 1
ATOM 2492 C CA . ILE C 1 75 ? 26.768 19.726 0.309 1.00 47.63 75 ILE C CA 1
ATOM 2493 C C . ILE C 1 75 ? 26.380 20.263 -1.065 1.00 48.32 75 ILE C C 1
ATOM 2494 O O . ILE C 1 75 ? 26.191 21.460 -1.241 1.00 48.70 75 ILE C O 1
ATOM 2499 N N . PRO C 1 76 ? 26.268 19.373 -2.053 1.00 47.83 76 PRO C N 1
ATOM 2500 C CA . PRO C 1 76 ? 25.827 19.826 -3.372 1.00 41.27 76 PRO C CA 1
ATOM 2501 C C . PRO C 1 76 ? 24.354 20.213 -3.322 1.00 42.78 76 PRO C C 1
ATOM 2502 O O . PRO C 1 76 ? 23.554 19.480 -2.753 1.00 40.83 76 PRO C O 1
ATOM 2506 N N . LEU C 1 77 ? 24.005 21.329 -3.946 1.00 39.16 77 LEU C N 1
ATOM 2507 C CA . LEU C 1 77 ? 22.663 21.896 -3.866 1.00 40.89 77 LEU C CA 1
ATOM 2508 C C . LEU C 1 77 ? 21.893 21.685 -5.150 1.00 40.83 77 LEU C C 1
ATOM 2509 O O . LEU C 1 77 ? 22.408 21.950 -6.240 1.00 40.71 77 LEU C O 1
ATOM 2514 N N . LEU C 1 78 ? 20.667 21.193 -5.013 1.00 35.70 78 LEU C N 1
ATOM 2515 C CA . LEU C 1 78 ? 19.742 21.085 -6.131 1.00 39.00 78 LEU C CA 1
ATOM 2516 C C . LEU C 1 78 ? 18.469 21.892 -5.836 1.00 44.94 78 LEU C C 1
ATOM 2517 O O . LEU C 1 78 ? 18.038 21.999 -4.680 1.00 40.93 78 LEU C O 1
ATOM 2522 N N . VAL C 1 79 ? 17.870 22.465 -6.872 1.00 37.60 79 VAL C N 1
ATOM 2523 C CA . VAL C 1 79 ? 16.567 23.113 -6.730 1.00 39.63 79 VAL C CA 1
ATOM 2524 C C . VAL C 1 79 ? 15.449 22.323 -7.400 1.00 39.42 79 VAL C C 1
ATOM 2525 O O . VAL C 1 79 ? 15.544 21.980 -8.579 1.00 44.55 79 VAL C O 1
ATOM 2529 N N . ALA C 1 80 ? 14.395 22.029 -6.643 1.00 34.41 80 ALA C N 1
ATOM 2530 C CA . ALA C 1 80 ? 13.257 21.302 -7.191 1.00 34.25 80 ALA C CA 1
ATOM 2531 C C . ALA C 1 80 ? 12.188 22.256 -7.715 1.00 39.55 80 ALA C C 1
ATOM 2532 O O . ALA C 1 80 ? 11.574 23.017 -6.959 1.00 40.06 80 ALA C O 1
ATOM 2534 N N . ASN C 1 81 ? 12.000 22.193 -9.031 1.00 37.91 81 ASN C N 1
ATOM 2535 C CA . ASN C 1 81 ? 11.100 23.044 -9.816 1.00 44.79 81 ASN C CA 1
ATOM 2536 C C . ASN C 1 81 ? 11.548 24.514 -9.842 1.00 46.17 81 ASN C C 1
ATOM 2537 O O . ASN C 1 81 ? 12.453 24.916 -9.104 1.00 47.57 81 ASN C O 1
ATOM 2542 N N . LYS C 1 82 ? 10.937 25.303 -10.724 1.00 42.43 82 LYS C N 1
ATOM 2543 C CA . LYS C 1 82 ? 11.305 26.709 -10.875 1.00 45.11 82 LYS C CA 1
ATOM 2544 C C . LYS C 1 82 ? 10.741 27.570 -9.745 1.00 47.28 82 LYS C C 1
ATOM 2545 O O . LYS C 1 82 ? 9.538 27.559 -9.472 1.00 45.99 82 LYS C O 1
ATOM 2551 N N . GLN C 1 83 ? 11.648 28.296 -9.094 1.00 44.60 83 GLN C N 1
ATOM 2552 C CA . GLN C 1 83 ? 11.376 29.095 -7.902 1.00 49.26 83 GLN C CA 1
ATOM 2553 C C . GLN C 1 83 ? 11.745 30.565 -8.147 1.00 48.84 83 GLN C C 1
ATOM 2554 O O . GLN C 1 83 ? 12.592 30.846 -8.981 1.00 49.46 83 GLN C O 1
ATOM 2560 N N . PRO C 1 84 ? 11.099 31.498 -7.425 1.00 51.41 84 PRO C N 1
ATOM 2561 C CA . PRO C 1 84 ? 11.396 32.933 -7.530 1.00 58.17 84 PRO C CA 1
ATOM 2562 C C . PRO C 1 84 ? 12.738 33.318 -6.913 1.00 57.95 84 PRO C C 1
ATOM 2563 O O . PRO C 1 84 ? 13.265 34.390 -7.195 1.00 57.31 84 PRO C O 1
ATOM 2567 N N . TYR C 1 85 ? 13.281 32.460 -6.061 1.00 54.85 85 TYR C N 1
ATOM 2568 C CA . TYR C 1 85 ? 14.610 32.708 -5.521 1.00 56.91 85 TYR C CA 1
ATOM 2569 C C . TYR C 1 85 ? 15.655 32.049 -6.419 1.00 58.17 85 TYR C C 1
ATOM 2570 O O . TYR C 1 85 ? 15.317 31.279 -7.320 1.00 55.44 85 TYR C O 1
ATOM 2579 N N . SER C 1 86 ? 16.920 32.388 -6.200 1.00 59.18 86 SER C N 1
ATOM 2580 C CA . SER C 1 86 ? 18.013 31.829 -6.988 1.00 60.13 86 SER C CA 1
ATOM 2581 C C . SER C 1 86 ? 19.107 31.274 -6.089 1.00 58.92 86 SER C C 1
ATOM 2582 O O . SER C 1 86 ? 19.404 31.856 -5.047 1.00 54.60 86 SER C O 1
ATOM 2585 N N . LEU C 1 87 ? 19.722 30.167 -6.496 1.00 48.08 87 LEU C N 1
ATOM 2586 C CA . LEU C 1 87 ? 20.796 29.570 -5.709 1.00 51.32 87 LEU C CA 1
ATOM 2587 C C . LEU C 1 87 ? 22.108 29.543 -6.475 1.00 50.48 87 LEU C C 1
ATOM 2588 O O . LEU C 1 87 ? 23.092 28.983 -6.003 1.00 54.32 87 LEU C O 1
ATOM 2593 N N . GLU C 1 88 ? 22.120 30.178 -7.641 1.00 49.74 88 GLU C N 1
ATOM 2594 C CA . GLU C 1 88 ? 23.260 30.112 -8.564 1.00 64.65 88 GLU C CA 1
ATOM 2595 C C . GLU C 1 88 ? 24.566 30.690 -8.001 1.00 64.30 88 GLU C C 1
ATOM 2596 O O . GLU C 1 88 ? 25.664 30.264 -8.368 1.00 62.33 88 GLU C O 1
ATOM 2602 N N . GLU C 1 89 ? 24.447 31.658 -7.107 1.00 64.39 89 GLU C N 1
ATOM 2603 C CA . GLU C 1 89 ? 25.622 32.280 -6.511 1.00 73.38 89 GLU C CA 1
ATOM 2604 C C . GLU C 1 89 ? 26.376 31.310 -5.578 1.00 68.00 89 GLU C C 1
ATOM 2605 O O . GLU C 1 89 ? 27.555 31.523 -5.286 1.00 70.08 89 GLU C O 1
ATOM 2611 N N . PHE C 1 90 ? 25.717 30.235 -5.139 1.00 55.01 90 PHE C N 1
ATOM 2612 C CA . PHE C 1 90 ? 26.371 29.259 -4.264 1.00 49.09 90 PHE C CA 1
ATOM 2613 C C . PHE C 1 90 ? 27.304 28.380 -5.058 1.00 56.66 90 PHE C C 1
ATOM 2614 O O . PHE C 1 90 ? 26.888 27.772 -6.035 1.00 56.79 90 PHE C O 1
ATOM 2622 N N . PRO C 1 91 ? 28.573 28.296 -4.631 1.00 49.38 91 PRO C N 1
ATOM 2623 C CA . PRO C 1 91 ? 29.555 27.468 -5.339 1.00 53.64 91 PRO C CA 1
ATOM 2624 C C . PRO C 1 91 ? 29.199 25.980 -5.282 1.00 59.64 91 PRO C C 1
ATOM 2625 O O . PRO C 1 91 ? 29.620 25.211 -6.145 1.00 64.77 91 PRO C O 1
ATOM 2629 N N . ASN C 1 92 ? 28.411 25.584 -4.289 1.00 55.45 92 ASN C N 1
ATOM 2630 C CA . ASN C 1 92 ? 28.004 24.192 -4.189 1.00 54.30 92 ASN C CA 1
ATOM 2631 C C . ASN C 1 92 ? 26.663 23.931 -4.888 1.00 52.73 92 ASN C C 1
ATOM 2632 O O . ASN C 1 92 ? 26.085 22.864 -4.740 1.00 48.84 92 ASN C O 1
ATOM 2637 N N . TYR C 1 93 ? 26.168 24.907 -5.643 1.00 43.27 93 TYR C N 1
ATOM 2638 C CA . TYR C 1 93 ? 24.962 24.712 -6.430 1.00 46.44 93 TYR C CA 1
ATOM 2639 C C . TYR C 1 93 ? 25.256 23.842 -7.642 1.00 45.38 93 TYR C C 1
ATOM 2640 O O . TYR C 1 93 ? 26.197 24.112 -8.368 1.00 47.83 93 TYR C O 1
ATOM 2649 N N . VAL C 1 94 ? 24.484 22.779 -7.856 1.00 42.90 94 VAL C N 1
ATOM 2650 C CA . VAL C 1 94 ? 24.790 21.904 -8.990 1.00 46.83 94 VAL C CA 1
ATOM 2651 C C . VAL C 1 94 ? 23.639 21.784 -9.992 1.00 48.15 94 VAL C C 1
ATOM 2652 O O . VAL C 1 94 ? 23.719 20.993 -10.925 1.00 56.77 94 VAL C O 1
ATOM 2656 N N . GLY C 1 95 ? 22.567 22.546 -9.802 1.00 45.76 95 GLY C N 1
ATOM 2657 C CA . GLY C 1 95 ? 21.520 22.604 -10.814 1.00 44.52 95 GLY C CA 1
ATOM 2658 C C . GLY C 1 95 ? 20.094 22.451 -10.326 1.00 42.95 95 GLY C C 1
ATOM 2659 O O . GLY C 1 95 ? 19.829 22.402 -9.111 1.00 37.31 95 GLY C O 1
ATOM 2660 N N . GLU C 1 96 ? 19.153 22.407 -11.273 1.00 42.43 96 GLU C N 1
ATOM 2661 C CA . GLU C 1 96 ? 17.766 22.297 -10.893 1.00 45.69 96 GLU C CA 1
ATOM 2662 C C . GLU C 1 96 ? 17.065 21.130 -11.566 1.00 41.65 96 GLU C C 1
ATOM 2663 O O . GLU C 1 96 ? 17.429 20.709 -12.668 1.00 45.56 96 GLU C O 1
ATOM 2669 N N . LEU C 1 97 ? 16.052 20.635 -10.867 1.00 36.23 97 LEU C N 1
ATOM 2670 C CA . LEU C 1 97 ? 15.191 19.548 -11.314 1.00 43.54 97 LEU C CA 1
ATOM 2671 C C . LEU C 1 97 ? 13.791 20.094 -11.629 1.00 47.62 97 LEU C C 1
ATOM 2672 O O . LEU C 1 97 ? 13.122 20.624 -10.743 1.00 56.14 97 LEU C O 1
ATOM 2677 N N . ASP C 1 98 ? 13.356 19.988 -12.877 1.00 38.20 98 ASP C N 1
ATOM 2678 C CA . ASP C 1 98 ? 12.029 20.440 -13.276 1.00 41.56 98 ASP C CA 1
ATOM 2679 C C . ASP C 1 98 ? 10.973 19.347 -13.139 1.00 40.41 98 ASP C C 1
ATOM 2680 O O . ASP C 1 98 ? 11.256 18.178 -13.403 1.00 43.30 98 ASP C O 1
ATOM 2685 N N . PHE C 1 99 ? 9.746 19.746 -12.797 1.00 41.43 99 PHE C N 1
ATOM 2686 C CA . PHE C 1 99 ? 8.628 18.814 -12.652 1.00 41.74 99 PHE C CA 1
ATOM 2687 C C . PHE C 1 99 ? 7.889 18.658 -13.969 1.00 46.49 99 PHE C C 1
ATOM 2688 O O . PHE C 1 99 ? 7.792 19.605 -14.730 1.00 54.32 99 PHE C O 1
ATOM 2696 N N . PRO C 1 100 ? 7.382 17.449 -14.249 1.00 43.34 100 PRO C N 1
ATOM 2697 C CA . PRO C 1 100 ? 7.572 16.275 -13.388 1.00 41.11 100 PRO C CA 1
ATOM 2698 C C . PRO C 1 100 ? 8.957 15.649 -13.515 1.00 45.48 100 PRO C C 1
ATOM 2699 O O . PRO C 1 100 ? 9.591 15.651 -14.586 1.00 40.18 100 PRO C O 1
ATOM 2703 N N . LEU C 1 101 ? 9.439 15.136 -12.395 1.00 37.66 101 LEU C N 1
ATOM 2704 C CA . LEU C 1 101 ? 10.707 14.427 -12.378 1.00 36.42 101 LEU C CA 1
ATOM 2705 C C . LEU C 1 101 ? 10.681 13.255 -13.338 1.00 37.00 101 LEU C C 1
ATOM 2706 O O . LEU C 1 101 ? 9.632 12.650 -13.569 1.00 38.05 101 LEU C O 1
ATOM 2711 N N . ASN C 1 102 ? 11.830 12.956 -13.922 1.00 38.33 102 ASN C N 1
ATOM 2712 C CA . ASN C 1 102 ? 11.969 11.763 -14.741 1.00 41.04 102 ASN C CA 1
ATOM 2713 C C . ASN C 1 102 ? 13.291 11.100 -14.412 1.00 39.91 102 ASN C C 1
ATOM 2714 O O . ASN C 1 102 ? 14.178 11.739 -13.849 1.00 39.31 102 ASN C O 1
ATOM 2719 N N . TYR C 1 103 ? 13.404 9.817 -14.729 1.00 34.28 103 TYR C N 1
ATOM 2720 C CA . TYR C 1 103 ? 14.555 9.028 -14.315 1.00 44.03 103 TYR C CA 1
ATOM 2721 C C . TYR C 1 103 ? 15.904 9.514 -14.875 1.00 44.78 103 TYR C C 1
ATOM 2722 O O . TYR C 1 103 ? 16.845 9.662 -14.107 1.00 45.43 103 TYR C O 1
ATOM 2731 N N . PRO C 1 104 ? 16.016 9.749 -16.203 1.00 53.02 104 PRO C N 1
ATOM 2732 C CA . PRO C 1 104 ? 17.330 10.206 -16.683 1.00 50.20 104 PRO C CA 1
ATOM 2733 C C . PRO C 1 104 ? 17.754 11.546 -16.063 1.00 47.63 104 PRO C C 1
ATOM 2734 O O . PRO C 1 104 ? 18.912 11.682 -15.686 1.00 48.43 104 PRO C O 1
ATOM 2738 N N . GLN C 1 105 ? 16.829 12.484 -15.910 1.00 42.50 105 GLN C N 1
ATOM 2739 C CA . GLN C 1 105 ? 17.150 13.762 -15.295 1.00 46.92 105 GLN C CA 1
ATOM 2740 C C . GLN C 1 105 ? 17.557 13.602 -13.829 1.00 45.92 105 GLN C C 1
ATOM 2741 O O . GLN C 1 105 ? 18.581 14.144 -13.402 1.00 42.14 105 GLN C O 1
ATOM 2747 N N . LEU C 1 106 ? 16.777 12.842 -13.061 1.00 41.24 106 LEU C N 1
ATOM 2748 C CA . LEU C 1 106 ? 17.093 12.660 -11.649 1.00 38.34 106 LEU C CA 1
ATOM 2749 C C . LEU C 1 106 ? 18.389 11.899 -11.517 1.00 40.86 106 LEU C C 1
ATOM 2750 O O . LEU C 1 106 ? 19.253 12.250 -10.708 1.00 38.71 106 LEU C O 1
ATOM 2755 N N . SER C 1 107 ? 18.527 10.849 -12.319 1.00 35.36 107 SER C N 1
ATOM 2756 C CA . SER C 1 107 ? 19.741 10.050 -12.284 1.00 40.60 107 SER C CA 1
ATOM 2757 C C . SER C 1 107 ? 20.946 10.922 -12.581 1.00 44.17 107 SER C C 1
ATOM 2758 O O . SER C 1 107 ? 21.966 10.836 -11.914 1.00 45.55 107 SER C O 1
ATOM 2761 N N . ASP C 1 108 ? 20.806 11.783 -13.576 1.00 43.49 108 ASP C N 1
ATOM 2762 C CA . ASP C 1 108 ? 21.898 12.656 -13.961 1.00 48.71 108 ASP C CA 1
ATOM 2763 C C . ASP C 1 108 ? 22.239 13.618 -12.834 1.00 46.78 108 ASP C C 1
ATOM 2764 O O . ASP C 1 108 ? 23.406 13.897 -12.574 1.00 45.32 108 ASP C O 1
ATOM 2769 N N . ALA C 1 109 ? 21.210 14.133 -12.175 1.00 39.88 109 ALA C N 1
ATOM 2770 C CA . ALA C 1 109 ? 21.409 15.061 -11.074 1.00 40.18 109 ALA C CA 1
ATOM 2771 C C . ALA C 1 109 ? 22.116 14.379 -9.900 1.00 41.37 109 ALA C C 1
ATOM 2772 O O . ALA C 1 109 ? 23.026 14.951 -9.309 1.00 41.58 109 ALA C O 1
ATOM 2774 N N . LEU C 1 110 ? 21.699 13.162 -9.556 1.00 37.17 110 LEU C N 1
ATOM 2775 C CA . LEU C 1 110 ? 22.306 12.468 -8.423 1.00 40.49 110 LEU C CA 1
ATOM 2776 C C . LEU C 1 110 ? 23.753 12.124 -8.745 1.00 46.16 110 LEU C C 1
ATOM 2777 O O . LEU C 1 110 ? 24.638 12.131 -7.869 1.00 39.63 110 LEU C O 1
ATOM 2782 N N . ARG C 1 111 ? 24.008 11.896 -10.026 1.00 49.69 111 ARG C N 1
ATOM 2783 C CA . ARG C 1 111 ? 25.355 11.600 -10.463 1.00 49.71 111 ARG C CA 1
ATOM 2784 C C . ARG C 1 111 ? 26.244 12.828 -10.232 1.00 50.17 111 ARG C C 1
ATOM 2785 O O . ARG C 1 111 ? 27.377 12.694 -9.784 1.00 50.32 111 ARG C O 1
ATOM 2793 N N . HIS C 1 112 ? 25.731 14.020 -10.542 1.00 47.99 112 HIS C N 1
ATOM 2794 C CA . HIS C 1 112 ? 26.484 15.258 -10.305 1.00 50.91 112 HIS C CA 1
ATOM 2795 C C . HIS C 1 112 ? 26.768 15.484 -8.818 1.00 46.76 112 HIS C C 1
ATOM 2796 O O . HIS C 1 112 ? 27.817 16.035 -8.448 1.00 43.45 112 HIS C O 1
ATOM 2803 N N . CYS C 1 113 ? 25.830 15.076 -7.971 1.00 43.87 113 CYS C N 1
ATOM 2804 C CA . CYS C 1 113 ? 26.044 15.161 -6.534 1.00 46.51 113 CYS C CA 1
ATOM 2805 C C . CYS C 1 113 ? 27.216 14.275 -6.109 1.00 46.65 113 CYS C C 1
ATOM 2806 O O . CYS C 1 113 ? 28.110 14.737 -5.398 1.00 49.24 113 CYS C O 1
ATOM 2809 N N . LYS C 1 114 ? 27.236 13.021 -6.555 1.00 47.97 114 LYS C N 1
ATOM 2810 C CA . LYS C 1 114 ? 28.375 12.155 -6.243 1.00 56.68 114 LYS C CA 1
ATOM 2811 C C . LYS C 1 114 ? 29.685 12.689 -6.794 1.00 54.23 114 LYS C C 1
ATOM 2812 O O . LYS C 1 114 ? 30.711 12.610 -6.120 1.00 57.14 114 LYS C O 1
ATOM 2818 N N . GLU C 1 115 ? 29.662 13.205 -8.017 1.00 52.35 115 GLU C N 1
ATOM 2819 C CA . GLU C 1 115 ? 30.868 13.752 -8.630 1.00 52.85 115 GLU C CA 1
ATOM 2820 C C . GLU C 1 115 ? 31.360 14.943 -7.809 1.00 56.01 115 GLU C C 1
ATOM 2821 O O . GLU C 1 115 ? 32.562 15.096 -7.555 1.00 54.58 115 GLU C O 1
ATOM 2827 N N . PHE C 1 116 ? 30.412 15.785 -7.398 1.00 57.57 116 PHE C N 1
ATOM 2828 C CA . PHE C 1 116 ? 30.704 16.943 -6.562 1.00 54.22 116 PHE C CA 1
ATOM 2829 C C . PHE C 1 116 ? 31.353 16.508 -5.255 1.00 51.93 116 PHE C C 1
ATOM 2830 O O . PHE C 1 116 ? 32.385 17.029 -4.854 1.00 56.03 116 PHE C O 1
ATOM 2838 N N . LEU C 1 117 ? 30.709 15.561 -4.583 1.00 52.39 117 LEU C N 1
ATOM 2839 C CA . LEU C 1 117 ? 31.197 15.021 -3.322 1.00 52.01 117 LEU C CA 1
ATOM 2840 C C . LEU C 1 117 ? 32.556 14.373 -3.505 1.00 57.97 117 LEU C C 1
ATOM 2841 O O . LEU C 1 117 ? 33.447 14.496 -2.659 1.00 58.12 117 LEU C O 1
ATOM 2846 N N . GLY C 1 118 ? 32.723 13.724 -4.650 1.00 57.08 118 GLY C N 1
ATOM 2847 C CA . GLY C 1 118 ? 33.975 13.067 -4.967 1.00 56.16 118 GLY C CA 1
ATOM 2848 C C . GLY C 1 118 ? 35.106 14.063 -5.097 1.00 63.78 118 GLY C C 1
ATOM 2849 O O . GLY C 1 118 ? 36.221 13.792 -4.646 1.00 75.54 118 GLY C O 1
ATOM 2850 N N . ARG C 1 119 ? 34.853 15.195 -5.749 1.00 57.90 119 ARG C N 1
ATOM 2851 C CA . ARG C 1 119 ? 35.899 16.203 -5.895 1.00 61.14 119 ARG C CA 1
ATOM 2852 C C . ARG C 1 119 ? 36.265 16.818 -4.550 1.00 62.41 119 ARG C C 1
ATOM 2853 O O . ARG C 1 119 ? 37.412 17.212 -4.340 1.00 65.34 119 ARG C O 1
ATOM 2861 N N . LYS C 1 120 ? 35.282 16.945 -3.663 1.00 97.90 120 LYS C N 1
ATOM 2862 C CA . LYS C 1 120 ? 35.524 17.492 -2.330 1.00 98.92 120 LYS C CA 1
ATOM 2863 C C . LYS C 1 120 ? 36.133 16.456 -1.385 1.00 100.25 120 LYS C C 1
ATOM 2864 O O . LYS C 1 120 ? 36.381 16.743 -0.214 1.00 100.97 120 LYS C O 1
ATOM 2870 N N . GLY C 1 121 ? 36.331 15.242 -1.890 1.00 100.20 121 GLY C N 1
ATOM 2871 C CA . GLY C 1 121 ? 37.012 14.189 -1.154 1.00 103.21 121 GLY C CA 1
ATOM 2872 C C . GLY C 1 121 ? 36.176 13.175 -0.387 1.00 106.00 121 GLY C C 1
ATOM 2873 O O . GLY C 1 121 ? 36.727 12.369 0.361 1.00 109.26 121 GLY C O 1
ATOM 2874 N N . PHE C 1 122 ? 34.858 13.201 -0.566 1.00 104.08 122 PHE C N 1
ATOM 2875 C CA . PHE C 1 122 ? 33.982 12.276 0.146 1.00 104.03 122 PHE C CA 1
ATOM 2876 C C . PHE C 1 122 ? 33.595 11.136 -0.782 1.00 114.96 122 PHE C C 1
ATOM 2877 O O . PHE C 1 122 ? 32.618 11.257 -1.516 1.00 110.27 122 PHE C O 1
ATOM 2885 N N . GLN C 1 123 ? 34.326 10.026 -0.751 1.00 133.34 123 GLN C N 1
ATOM 2886 C CA . GLN C 1 123 ? 33.982 8.912 -1.635 1.00 144.64 123 GLN C CA 1
ATOM 2887 C C . GLN C 1 123 ? 33.365 7.726 -0.889 1.00 147.45 123 GLN C C 1
ATOM 2888 O O . GLN C 1 123 ? 34.060 6.825 -0.418 1.00 156.87 123 GLN C O 1
ATOM 2894 N N . VAL C 1 124 ? 32.040 7.755 -0.773 1.00 137.90 124 VAL C N 1
ATOM 2895 C CA . VAL C 1 124 ? 31.285 6.676 -0.139 1.00 128.87 124 VAL C CA 1
ATOM 2896 C C . VAL C 1 124 ? 30.009 6.355 -0.925 1.00 121.39 124 VAL C C 1
ATOM 2897 O O . VAL C 1 124 ? 29.616 5.195 -1.059 1.00 116.96 124 VAL C O 1
ATOM 2901 N N . SER D 1 3 ? -11.363 45.808 4.737 1.00 125.89 3 SER D N 1
ATOM 2902 C CA . SER D 1 3 ? -12.050 45.007 5.747 1.00 120.58 3 SER D CA 1
ATOM 2903 C C . SER D 1 3 ? -11.082 44.062 6.445 1.00 113.12 3 SER D C 1
ATOM 2904 O O . SER D 1 3 ? -10.307 43.363 5.792 1.00 118.86 3 SER D O 1
ATOM 2907 N N . LEU D 1 4 ? -11.140 44.027 7.771 1.00 103.27 4 LEU D N 1
ATOM 2908 C CA . LEU D 1 4 ? -10.256 43.152 8.519 1.00 94.36 4 LEU D CA 1
ATOM 2909 C C . LEU D 1 4 ? -10.925 41.787 8.490 1.00 88.86 4 LEU D C 1
ATOM 2910 O O . LEU D 1 4 ? -12.116 41.671 8.772 1.00 91.99 4 LEU D O 1
ATOM 2915 N N . ALA D 1 5 ? -10.163 40.753 8.146 1.00 81.26 5 ALA D N 1
ATOM 2916 C CA . ALA D 1 5 ? -10.733 39.419 7.991 1.00 75.19 5 ALA D CA 1
ATOM 2917 C C . ALA D 1 5 ? -11.004 38.816 9.361 1.00 65.19 5 ALA D C 1
ATOM 2918 O O . ALA D 1 5 ? -10.819 39.490 10.370 1.00 63.41 5 ALA D O 1
ATOM 2920 N N . LYS D 1 6 ? -11.397 37.546 9.407 1.00 61.56 6 LYS D N 1
ATOM 2921 C CA . LYS D 1 6 ? -11.721 36.924 10.686 1.00 58.57 6 LYS D CA 1
ATOM 2922 C C . LYS D 1 6 ? -10.461 36.883 11.557 1.00 52.98 6 LYS D C 1
ATOM 2923 O O . LYS D 1 6 ? -9.369 36.596 11.066 1.00 52.86 6 LYS D O 1
ATOM 2929 N N . LEU D 1 7 ? -10.637 37.122 12.857 1.00 47.41 7 LEU D N 1
ATOM 2930 C CA . LEU D 1 7 ? -9.546 37.091 13.842 1.00 42.46 7 LEU D CA 1
ATOM 2931 C C . LEU D 1 7 ? -9.326 35.731 14.519 1.00 42.33 7 LEU D C 1
ATOM 2932 O O . LEU D 1 7 ? -10.275 35.007 14.804 1.00 44.16 7 LEU D O 1
ATOM 2937 N N . LEU D 1 8 ? -8.060 35.395 14.745 1.00 42.28 8 LEU D N 1
ATOM 2938 C CA . LEU D 1 8 ? -7.669 34.220 15.531 1.00 43.42 8 LEU D CA 1
ATOM 2939 C C . LEU D 1 8 ? -7.455 34.599 16.994 1.00 39.85 8 LEU D C 1
ATOM 2940 O O . LEU D 1 8 ? -6.865 35.636 17.284 1.00 41.68 8 LEU D O 1
ATOM 2945 N N . VAL D 1 9 ? -7.999 33.809 17.909 1.00 40.80 9 VAL D N 1
ATOM 2946 C CA . VAL D 1 9 ? -7.762 34.026 19.328 1.00 33.64 9 VAL D CA 1
ATOM 2947 C C . VAL D 1 9 ? -7.230 32.753 19.966 1.00 36.36 9 VAL D C 1
ATOM 2948 O O . VAL D 1 9 ? -7.860 31.709 19.884 1.00 34.81 9 VAL D O 1
ATOM 2952 N N . ILE D 1 10 ? -6.042 32.827 20.556 1.00 36.86 10 ILE D N 1
ATOM 2953 C CA . ILE D 1 10 ? -5.498 31.688 21.277 1.00 39.72 10 ILE D CA 1
ATOM 2954 C C . ILE D 1 10 ? -5.431 32.050 22.750 1.00 41.55 10 ILE D C 1
ATOM 2955 O O . ILE D 1 10 ? -4.665 32.937 23.159 1.00 44.55 10 ILE D O 1
ATOM 2960 N N . GLU D 1 11 ? -6.286 31.404 23.526 1.00 35.81 11 GLU D N 1
ATOM 2961 C CA . GLU D 1 11 ? -6.500 31.771 24.913 1.00 36.33 11 GLU D CA 1
ATOM 2962 C C . GLU D 1 11 ? -6.920 30.530 25.691 1.00 36.56 11 GLU D C 1
ATOM 2963 O O . GLU D 1 11 ? -7.922 29.891 25.351 1.00 40.60 11 GLU D O 1
ATOM 2969 N N . ASP D 1 12 ? -6.159 30.179 26.725 1.00 34.82 12 ASP D N 1
ATOM 2970 C CA . ASP D 1 12 ? -6.388 28.916 27.434 1.00 37.38 12 ASP D CA 1
ATOM 2971 C C . ASP D 1 12 ? -7.313 29.045 28.632 1.00 41.52 12 ASP D C 1
ATOM 2972 O O . ASP D 1 12 ? -7.667 28.052 29.252 1.00 45.34 12 ASP D O 1
ATOM 2977 N N . ASP D 1 13 ? -7.711 30.269 28.950 1.00 40.97 13 ASP D N 1
ATOM 2978 C CA . ASP D 1 13 ? -8.705 30.490 29.983 1.00 42.01 13 ASP D CA 1
ATOM 2979 C C . ASP D 1 13 ? -10.109 30.659 29.409 1.00 39.05 13 ASP D C 1
ATOM 2980 O O . ASP D 1 13 ? -10.353 31.589 28.653 1.00 40.39 13 ASP D O 1
ATOM 2985 N N . ALA D 1 14 ? -11.037 29.801 29.826 1.00 39.92 14 ALA D N 1
ATOM 2986 C CA . ALA D 1 14 ? -12.388 29.803 29.271 1.00 35.57 14 ALA D CA 1
ATOM 2987 C C . ALA D 1 14 ? -13.109 31.151 29.424 1.00 43.42 14 ALA D C 1
ATOM 2988 O O . ALA D 1 14 ? -13.761 31.624 28.485 1.00 38.26 14 ALA D O 1
ATOM 2990 N N . ALA D 1 15 ? -12.993 31.775 30.595 1.00 43.42 15 ALA D N 1
ATOM 2991 C CA . ALA D 1 15 ? -13.662 33.062 30.825 1.00 43.98 15 ALA D CA 1
ATOM 2992 C C . ALA D 1 15 ? -13.103 34.150 29.909 1.00 39.84 15 ALA D C 1
ATOM 2993 O O . ALA D 1 15 ? -13.837 35.034 29.470 1.00 44.01 15 ALA D O 1
ATOM 2995 N N . ILE D 1 16 ? -11.793 34.121 29.666 1.00 37.02 16 ILE D N 1
ATOM 2996 C CA . ILE D 1 16 ? -11.187 35.131 28.811 1.00 37.73 16 ILE D CA 1
ATOM 2997 C C . ILE D 1 16 ? -11.544 34.851 27.350 1.00 37.52 16 ILE D C 1
ATOM 2998 O O . ILE D 1 16 ? -11.780 35.783 26.586 1.00 43.72 16 ILE D O 1
ATOM 3003 N N . ARG D 1 17 ? -11.609 33.574 26.969 1.00 37.71 17 ARG D N 1
ATOM 3004 C CA . ARG D 1 17 ? -12.088 33.214 25.629 1.00 34.38 17 ARG D CA 1
ATOM 3005 C C . ARG D 1 17 ? -13.459 33.808 25.414 1.00 42.18 17 ARG D C 1
ATOM 3006 O O . ARG D 1 17 ? -13.732 34.363 24.358 1.00 42.60 17 ARG D O 1
ATOM 3014 N N . LEU D 1 18 ? -14.330 33.645 26.413 1.00 36.40 18 LEU D N 1
ATOM 3015 C CA . LEU D 1 18 ? -15.676 34.197 26.340 1.00 39.70 18 LEU D CA 1
ATOM 3016 C C . LEU D 1 18 ? -15.628 35.723 26.247 1.00 38.72 18 LEU D C 1
ATOM 3017 O O . LEU D 1 18 ? -16.242 36.331 25.374 1.00 38.72 18 LEU D O 1
ATOM 3022 N N . ASN D 1 19 ? -14.861 36.330 27.135 1.00 38.00 19 ASN D N 1
ATOM 3023 C CA . ASN D 1 19 ? -14.722 37.772 27.156 1.00 45.49 19 ASN D CA 1
ATOM 3024 C C . ASN D 1 19 ? -14.245 38.339 25.831 1.00 42.12 19 ASN D C 1
ATOM 3025 O O . ASN D 1 19 ? -14.842 39.256 25.280 1.00 41.46 19 ASN D O 1
ATOM 3030 N N . LEU D 1 20 ? -13.179 37.761 25.305 1.00 41.31 20 LEU D N 1
ATOM 3031 C CA . LEU D 1 20 ? -12.591 38.267 24.077 1.00 40.69 20 LEU D CA 1
ATOM 3032 C C . LEU D 1 20 ? -13.517 38.085 22.911 1.00 38.87 20 LEU D C 1
ATOM 3033 O O . LEU D 1 20 ? -13.633 38.973 22.091 1.00 41.82 20 LEU D O 1
ATOM 3038 N N . SER D 1 21 ? -14.156 36.920 22.810 1.00 38.61 21 SER D N 1
ATOM 3039 C CA . SER D 1 21 ? -15.039 36.682 21.673 1.00 37.29 21 SER D CA 1
ATOM 3040 C C . SER D 1 21 ? -16.268 37.583 21.715 1.00 37.75 21 SER D C 1
ATOM 3041 O O . SER D 1 21 ? -16.715 38.071 20.677 1.00 43.48 21 SER D O 1
ATOM 3044 N N . VAL D 1 22 ? -16.837 37.786 22.895 1.00 36.36 22 VAL D N 1
ATOM 3045 C CA . VAL D 1 22 ? -18.009 38.651 22.984 1.00 34.58 22 VAL D CA 1
ATOM 3046 C C . VAL D 1 22 ? -17.662 40.070 22.528 1.00 37.31 22 VAL D C 1
ATOM 3047 O O . VAL D 1 22 ? -18.350 40.657 21.683 1.00 39.28 22 VAL D O 1
ATOM 3051 N N . ILE D 1 23 ? -16.565 40.605 23.058 1.00 32.71 23 ILE D N 1
ATOM 3052 C CA . ILE D 1 23 ? -16.169 41.978 22.755 1.00 35.78 23 ILE D CA 1
ATOM 3053 C C . ILE D 1 23 ? -15.734 42.139 21.303 1.00 38.50 23 ILE D C 1
ATOM 3054 O O . ILE D 1 23 ? -16.058 43.143 20.659 1.00 36.26 23 ILE D O 1
ATOM 3059 N N . LEU D 1 24 ? -14.982 41.168 20.784 1.00 34.00 24 LEU D N 1
ATOM 3060 C CA . LEU D 1 24 ? -14.539 41.278 19.401 1.00 38.86 24 LEU D CA 1
ATOM 3061 C C . LEU D 1 24 ? -15.745 41.302 18.470 1.00 37.27 24 LEU D C 1
ATOM 3062 O O . LEU D 1 24 ? -15.808 42.098 17.534 1.00 37.12 24 LEU D O 1
ATOM 3067 N N . GLU D 1 25 ? -16.700 40.419 18.739 1.00 36.49 25 GLU D N 1
ATOM 3068 C CA . GLU D 1 25 ? -17.899 40.346 17.934 1.00 42.55 25 GLU D CA 1
ATOM 3069 C C . GLU D 1 25 ? -18.696 41.636 18.119 1.00 40.49 25 GLU D C 1
ATOM 3070 O O . GLU D 1 25 ? -19.242 42.170 17.162 1.00 39.99 25 GLU D O 1
ATOM 3076 N N . PHE D 1 26 ? -18.689 42.164 19.341 1.00 37.05 26 PHE D N 1
ATOM 3077 C CA . PHE D 1 26 ? -19.399 43.406 19.641 1.00 38.88 26 PHE D CA 1
ATOM 3078 C C . PHE D 1 26 ? -18.902 44.584 18.792 1.00 38.95 26 PHE D C 1
ATOM 3079 O O . PHE D 1 26 ? -19.693 45.418 18.366 1.00 37.04 26 PHE D O 1
ATOM 3087 N N . VAL D 1 27 ? -17.599 44.654 18.538 1.00 43.94 27 VAL D N 1
ATOM 3088 C CA . VAL D 1 27 ? -17.054 45.756 17.732 1.00 44.30 27 VAL D CA 1
ATOM 3089 C C . VAL D 1 27 ? -17.067 45.406 16.237 1.00 42.04 27 VAL D C 1
ATOM 3090 O O . VAL D 1 27 ? -16.529 46.144 15.413 1.00 50.98 27 VAL D O 1
ATOM 3094 N N . GLY D 1 28 ? -17.721 44.295 15.905 1.00 44.26 28 GLY D N 1
ATOM 3095 C CA . GLY D 1 28 ? -17.960 43.887 14.526 1.00 47.37 28 GLY D CA 1
ATOM 3096 C C . GLY D 1 28 ? -16.917 42.996 13.888 1.00 50.59 28 GLY D C 1
ATOM 3097 O O . GLY D 1 28 ? -16.884 42.853 12.669 1.00 57.49 28 GLY D O 1
ATOM 3098 N N . GLU D 1 29 ? -16.074 42.376 14.706 1.00 48.83 29 GLU D N 1
ATOM 3099 C CA . GLU D 1 29 ? -15.061 41.458 14.195 1.00 53.85 29 GLU D CA 1
ATOM 3100 C C . GLU D 1 29 ? -15.601 40.040 14.325 1.00 57.77 29 GLU D C 1
ATOM 3101 O O . GLU D 1 29 ? -16.374 39.754 15.229 1.00 62.38 29 GLU D O 1
ATOM 3107 N N . GLN D 1 30 ? -15.283 39.171 13.382 1.00 59.27 30 GLN D N 1
ATOM 3108 C CA . GLN D 1 30 ? -15.587 37.760 13.578 1.00 58.07 30 GLN D CA 1
ATOM 3109 C C . GLN D 1 30 ? -14.323 37.068 14.044 1.00 49.20 30 GLN D C 1
ATOM 3110 O O . GLN D 1 30 ? -13.222 37.487 13.680 1.00 47.63 30 GLN D O 1
ATOM 3116 N N . CYS D 1 31 ? -14.450 36.020 14.850 1.00 38.06 31 CYS D N 1
ATOM 3117 C CA . CYS D 1 31 ? -13.232 35.360 15.298 1.00 44.56 31 CYS D CA 1
ATOM 3118 C C . CYS D 1 31 ? -13.391 33.847 15.488 1.00 45.17 31 CYS D C 1
ATOM 3119 O O . CYS D 1 31 ? -14.500 33.343 15.635 1.00 42.20 31 CYS D O 1
ATOM 3122 N N . GLU D 1 32 ? -12.254 33.155 15.424 1.00 41.99 32 GLU D N 1
ATOM 3123 C CA . GLU D 1 32 ? -12.128 31.737 15.735 1.00 41.13 32 GLU D CA 1
ATOM 3124 C C . GLU D 1 32 ? -11.232 31.602 16.943 1.00 39.89 32 GLU D C 1
ATOM 3125 O O . GLU D 1 32 ? -10.118 32.127 16.978 1.00 43.73 32 GLU D O 1
ATOM 3131 N N . VAL D 1 33 ? -11.769 30.989 17.977 1.00 37.92 33 VAL D N 1
ATOM 3132 C CA . VAL D 1 33 ? -11.094 30.909 19.249 1.00 44.82 33 VAL D CA 1
ATOM 3133 C C . VAL D 1 33 ? -10.663 29.501 19.633 1.00 51.00 33 VAL D C 1
ATOM 3134 O O . VAL D 1 33 ? -11.483 28.587 19.695 1.00 44.91 33 VAL D O 1
ATOM 3138 N N . ILE D 1 34 ? -9.378 29.322 19.893 1.00 50.74 34 ILE D N 1
ATOM 3139 C CA . ILE D 1 34 ? -8.891 28.008 20.274 1.00 49.75 34 ILE D CA 1
ATOM 3140 C C . ILE D 1 34 ? -8.062 28.070 21.534 1.00 49.71 34 ILE D C 1
ATOM 3141 O O . ILE D 1 34 ? -7.718 29.147 22.018 1.00 44.43 34 ILE D O 1
ATOM 3146 N N . GLU D 1 35 ? -7.785 26.886 22.068 1.00 50.64 35 GLU D N 1
ATOM 3147 C CA . GLU D 1 35 ? -6.814 26.724 23.123 1.00 45.63 35 GLU D CA 1
ATOM 3148 C C . GLU D 1 35 ? -5.474 26.490 22.458 1.00 42.76 35 GLU D C 1
ATOM 3149 O O . GLU D 1 35 ? -5.410 26.198 21.266 1.00 41.63 35 GLU D O 1
ATOM 3155 N N . SER D 1 36 ? -4.403 26.638 23.225 1.00 41.21 36 SER D N 1
ATOM 3156 C CA . SER D 1 36 ? -3.070 26.547 22.661 1.00 38.13 36 SER D CA 1
ATOM 3157 C C . SER D 1 36 ? -2.778 25.130 22.159 1.00 39.34 36 SER D C 1
ATOM 3158 O O . SER D 1 36 ? -1.938 24.937 21.296 1.00 40.43 36 SER D O 1
ATOM 3161 N N . THR D 1 37 ? -3.512 24.145 22.664 1.00 43.56 37 THR D N 1
ATOM 3162 C CA . THR D 1 37 ? -3.333 22.775 22.197 1.00 45.07 37 THR D CA 1
ATOM 3163 C C . THR D 1 37 ? -4.216 22.431 21.008 1.00 43.09 37 THR D C 1
ATOM 3164 O O . THR D 1 37 ? -4.273 21.283 20.611 1.00 43.82 37 THR D O 1
ATOM 3168 N N . GLN D 1 38 ? -4.927 23.410 20.457 1.00 41.68 38 GLN D N 1
ATOM 3169 C CA . GLN D 1 38 ? -5.821 23.146 19.323 1.00 38.65 38 GLN D CA 1
ATOM 3170 C C . GLN D 1 38 ? -5.332 23.822 18.046 1.00 41.32 38 GLN D C 1
ATOM 3171 O O . GLN D 1 38 ? -6.122 24.180 17.175 1.00 43.31 38 GLN D O 1
ATOM 3177 N N . ILE D 1 39 ? -4.022 24.025 17.964 1.00 44.78 39 ILE D N 1
ATOM 3178 C CA . ILE D 1 39 ? -3.405 24.754 16.863 1.00 48.42 39 ILE D CA 1
ATOM 3179 C C . ILE D 1 39 ? -3.680 24.083 15.509 1.00 40.60 39 ILE D C 1
ATOM 3180 O O . ILE D 1 39 ? -3.749 24.750 14.473 1.00 50.85 39 ILE D O 1
ATOM 3185 N N . ASP D 1 40 ? -3.915 22.779 15.532 1.00 41.52 40 ASP D N 1
ATOM 3186 C CA . ASP D 1 40 ? -4.240 22.048 14.304 1.00 48.51 40 ASP D CA 1
ATOM 3187 C C . ASP D 1 40 ? -5.615 22.386 13.733 1.00 43.54 40 ASP D C 1
ATOM 3188 O O . ASP D 1 40 ? -5.891 22.112 12.572 1.00 44.22 40 ASP D O 1
ATOM 3193 N N . GLN D 1 41 ? -6.462 23.031 14.522 1.00 39.83 41 GLN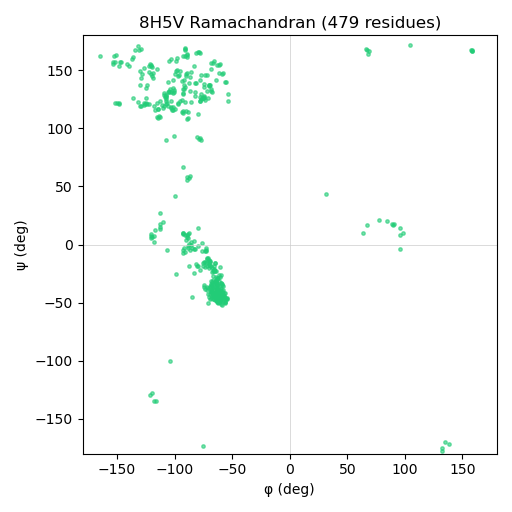 D N 1
ATOM 3194 C CA . GLN D 1 41 ? -7.801 23.334 14.040 1.00 41.09 41 GLN D CA 1
ATOM 3195 C C . GLN D 1 41 ? -7.849 24.592 13.178 1.00 43.03 41 GLN D C 1
ATOM 3196 O O . GLN D 1 41 ? -8.888 24.918 12.609 1.00 42.34 41 GLN D O 1
ATOM 3202 N N . ILE D 1 42 ? -6.714 25.267 13.047 1.00 39.04 42 ILE D N 1
ATOM 3203 C CA . ILE D 1 42 ? -6.637 26.506 12.265 1.00 38.72 42 ILE D CA 1
ATOM 3204 C C . ILE D 1 42 ? -5.945 26.286 10.932 1.00 47.49 42 ILE D C 1
ATOM 3205 O O . ILE D 1 42 ? -4.881 25.658 10.888 1.00 44.39 42 ILE D O 1
ATOM 3210 N N . ASN D 1 43 ? -6.548 26.783 9.850 1.00 41.69 43 ASN D N 1
ATOM 3211 C CA . ASN D 1 43 ? -5.877 26.813 8.551 1.00 46.67 43 ASN D CA 1
ATOM 3212 C C . ASN D 1 43 ? -4.914 27.986 8.548 1.00 46.86 43 ASN D C 1
ATOM 3213 O O . ASN D 1 43 ? -5.271 29.084 8.164 1.00 42.44 43 ASN D O 1
ATOM 3218 N N . TRP D 1 44 ? -3.677 27.739 8.949 1.00 48.20 44 TRP D N 1
ATOM 3219 C CA . TRP D 1 44 ? -2.710 28.821 9.083 1.00 51.44 44 TRP D CA 1
ATOM 3220 C C . TRP D 1 44 ? -2.301 29.399 7.745 1.00 52.82 44 TRP D C 1
ATOM 3221 O O . TRP D 1 44 ? -1.765 30.503 7.693 1.00 52.87 44 TRP D O 1
ATOM 3232 N N . SER D 1 45 ? -2.625 28.693 6.663 1.00 48.10 45 SER D N 1
ATOM 3233 C CA . SER D 1 45 ? -2.228 29.128 5.332 1.00 54.01 45 SER D CA 1
ATOM 3234 C C . SER D 1 45 ? -3.097 30.249 4.794 1.00 53.50 45 SER D C 1
ATOM 3235 O O . SER D 1 45 ? -2.696 30.970 3.890 1.00 57.29 45 SER D O 1
ATOM 3238 N N . ALA D 1 46 ? -4.297 30.372 5.343 1.00 54.06 46 ALA D N 1
ATOM 3239 C CA . ALA D 1 46 ? -5.273 31.350 4.872 1.00 57.24 46 ALA D CA 1
ATOM 3240 C C . ALA D 1 46 ? -5.015 32.751 5.447 1.00 57.61 46 ALA D C 1
ATOM 3241 O O . ALA D 1 46 ? -4.264 32.906 6.407 1.00 51.82 46 ALA D O 1
ATOM 3243 N N . VAL D 1 47 ? -5.639 33.771 4.863 1.00 61.90 47 VAL D N 1
ATOM 3244 C CA . VAL D 1 47 ? -5.451 35.145 5.342 1.00 58.07 47 VAL D CA 1
ATOM 3245 C C . VAL D 1 47 ? -6.443 35.483 6.440 1.00 53.91 47 VAL D C 1
ATOM 3246 O O . VAL D 1 47 ? -7.661 35.486 6.240 1.00 51.41 47 VAL D O 1
ATOM 3250 N N . TRP D 1 48 ? -5.888 35.688 7.627 1.00 52.66 48 TRP D N 1
ATOM 3251 C CA . TRP D 1 48 ? -6.646 36.078 8.790 1.00 51.88 48 TRP D CA 1
ATOM 3252 C C . TRP D 1 48 ? -6.462 37.567 9.064 1.00 49.11 48 TRP D C 1
ATOM 3253 O O . TRP D 1 48 ? -5.487 38.168 8.612 1.00 50.27 48 TRP D O 1
ATOM 3264 N N . GLY D 1 49 ? -7.386 38.152 9.812 1.00 48.98 49 GLY D N 1
ATOM 3265 C CA . GLY D 1 49 ? -7.282 39.556 10.182 1.00 58.91 49 GLY D CA 1
ATOM 3266 C C . GLY D 1 49 ? -6.247 39.813 11.265 1.00 58.00 49 GLY D C 1
ATOM 3267 O O . GLY D 1 49 ? -5.831 40.952 11.494 1.00 54.71 49 GLY D O 1
ATOM 3268 N N . GLY D 1 50 ? -5.840 38.748 11.948 1.00 52.01 50 GLY D N 1
ATOM 3269 C CA . GLY D 1 50 ? -4.874 38.857 13.022 1.00 50.11 50 GLY D CA 1
ATOM 3270 C C . GLY D 1 50 ? -4.953 37.684 13.977 1.00 46.42 50 GLY D C 1
ATOM 3271 O O . GLY D 1 50 ? -5.884 36.893 13.919 1.00 51.21 50 GLY D O 1
ATOM 3272 N N . CYS D 1 51 ? -3.960 37.553 14.840 1.00 42.54 51 CYS D N 1
ATOM 3273 C CA . CYS D 1 51 ? -3.979 36.515 15.866 1.00 41.78 51 CYS D CA 1
ATOM 3274 C C . CYS D 1 51 ? -3.670 37.092 17.231 1.00 42.94 51 CYS D C 1
ATOM 3275 O O . CYS D 1 51 ? -2.591 37.633 17.468 1.00 50.63 51 CYS D O 1
ATOM 3278 N N . ILE D 1 52 ? -4.622 36.948 18.136 1.00 43.58 52 ILE D N 1
ATOM 3279 C CA . ILE D 1 52 ? -4.481 37.440 19.489 1.00 40.96 52 ILE D CA 1
ATOM 3280 C C . ILE D 1 52 ? -4.090 36.309 20.421 1.00 41.91 52 ILE D C 1
ATOM 3281 O O . ILE D 1 52 ? -4.849 35.363 20.601 1.00 40.68 52 ILE D O 1
ATOM 3286 N N . LEU D 1 53 ? -2.909 36.404 21.021 1.00 40.02 53 LEU D N 1
ATOM 3287 C CA . LEU D 1 53 ? -2.513 35.389 21.986 1.00 43.39 53 LEU D CA 1
ATOM 3288 C C . LEU D 1 53 ? -2.736 35.901 23.391 1.00 44.06 53 LEU D C 1
ATOM 3289 O O . LEU D 1 53 ? -2.355 37.024 23.704 1.00 43.09 53 LEU D O 1
ATOM 3294 N N . GLY D 1 54 ? -3.347 35.079 24.239 1.00 41.32 54 GLY D N 1
ATOM 3295 C CA . GLY D 1 54 ? -3.596 35.488 25.606 1.00 37.70 54 GLY D CA 1
ATOM 3296 C C . GLY D 1 54 ? -2.841 34.611 26.582 1.00 43.76 54 GLY D C 1
ATOM 3297 O O . GLY D 1 54 ? -1.646 34.337 26.393 1.00 40.41 54 GLY D O 1
ATOM 3298 N N . SER D 1 55 ? -3.516 34.182 27.642 1.00 39.95 55 SER D N 1
ATOM 3299 C CA . SER D 1 55 ? -2.871 33.338 28.630 1.00 42.03 55 SER D CA 1
ATOM 3300 C C . SER D 1 55 ? -2.720 31.941 28.053 1.00 46.83 55 SER D C 1
ATOM 3301 O O . SER D 1 55 ? -3.616 31.425 27.380 1.00 40.56 55 SER D O 1
ATOM 3304 N N . LEU D 1 56 ? -1.567 31.349 28.303 1.00 46.72 56 LEU D N 1
ATOM 3305 C CA . LEU D 1 56 ? -1.239 30.031 27.794 1.00 47.54 56 LEU D CA 1
ATOM 3306 C C . LEU D 1 56 ? -0.871 29.100 28.929 1.00 46.87 56 LEU D C 1
ATOM 3307 O O . LEU D 1 56 ? -0.159 29.504 29.858 1.00 50.23 56 LEU D O 1
ATOM 3312 N N . ARG D 1 57 ? -1.375 27.870 28.867 1.00 45.20 57 ARG D N 1
ATOM 3313 C CA . ARG D 1 57 ? -1.048 26.859 29.854 1.00 49.35 57 ARG D CA 1
ATOM 3314 C C . ARG D 1 57 ? 0.483 26.766 29.920 1.00 50.74 57 ARG D C 1
ATOM 3315 O O . ARG D 1 57 ? 1.145 26.697 28.890 1.00 59.13 57 ARG D O 1
ATOM 3323 N N . GLY D 1 58 ? 1.018 26.832 31.134 1.00 56.53 58 GLY D N 1
ATOM 3324 C CA . GLY D 1 58 ? 2.442 26.752 31.419 1.00 60.88 58 GLY D CA 1
ATOM 3325 C C . GLY D 1 58 ? 3.147 28.063 31.108 1.00 61.59 58 GLY D C 1
ATOM 3326 O O . GLY D 1 58 ? 4.378 28.124 31.055 1.00 61.79 58 GLY D O 1
ATOM 3327 N N . GLN D 1 59 ? 2.354 29.131 31.076 1.00 59.66 59 GLN D N 1
ATOM 3328 C CA . GLN D 1 59 ? 2.802 30.489 30.779 1.00 62.49 59 GLN D CA 1
ATOM 3329 C C . GLN D 1 59 ? 3.986 30.594 29.808 1.00 66.35 59 GLN D C 1
ATOM 3330 O O . GLN D 1 59 ? 4.909 31.366 30.033 1.00 66.28 59 GLN D O 1
ATOM 3336 N N . ALA D 1 60 ? 3.953 29.811 28.736 1.00 56.10 60 ALA D N 1
ATOM 3337 C CA . ALA D 1 60 ? 5.022 29.804 27.750 1.00 54.30 60 ALA D CA 1
ATOM 3338 C C . ALA D 1 60 ? 4.483 29.377 26.386 1.00 54.36 60 ALA D C 1
ATOM 3339 O O . ALA D 1 60 ? 3.482 28.676 26.304 1.00 49.28 60 ALA D O 1
ATOM 3341 N N . LEU D 1 61 ? 5.166 29.795 25.326 1.00 55.21 61 LEU D N 1
ATOM 3342 C CA . LEU D 1 61 ? 4.866 29.376 23.959 1.00 54.02 61 LEU D CA 1
ATOM 3343 C C . LEU D 1 61 ? 5.413 27.964 23.701 1.00 51.90 61 LEU D C 1
ATOM 3344 O O . LEU D 1 61 ? 6.616 27.751 23.823 1.00 54.27 61 LEU D O 1
ATOM 3349 N N . SER D 1 62 ? 4.565 27.020 23.296 1.00 49.81 62 SER D N 1
ATOM 3350 C CA . SER D 1 62 ? 5.042 25.678 22.951 1.00 59.45 62 SER D CA 1
ATOM 3351 C C . SER D 1 62 ? 5.924 25.745 21.708 1.00 58.52 62 SER D C 1
ATOM 3352 O O . SER D 1 62 ? 5.877 26.722 20.956 1.00 52.01 62 SER D O 1
ATOM 3355 N N . GLU D 1 63 ? 6.785 24.752 21.521 1.00 59.15 63 GLU D N 1
ATOM 3356 C CA . GLU D 1 63 ? 7.634 24.758 20.336 1.00 62.94 63 GLU D CA 1
ATOM 3357 C C . GLU D 1 63 ? 6.777 24.692 19.078 1.00 60.96 63 GLU D C 1
ATOM 3358 O O . GLU D 1 63 ? 7.097 25.313 18.067 1.00 60.46 63 GLU D O 1
ATOM 3364 N N . GLN D 1 64 ? 5.667 23.965 19.168 1.00 62.35 64 GLN D N 1
ATOM 3365 C CA . GLN D 1 64 ? 4.701 23.847 18.078 1.00 67.70 64 GLN D CA 1
ATOM 3366 C C . GLN D 1 64 ? 4.050 25.188 17.737 1.00 61.08 64 GLN D C 1
ATOM 3367 O O . GLN D 1 64 ? 3.799 25.501 16.572 1.00 60.94 64 GLN D O 1
ATOM 3373 N N . LEU D 1 65 ? 3.747 25.971 18.763 1.00 57.61 65 LEU D N 1
ATOM 3374 C CA . LEU D 1 65 ? 3.133 27.278 18.550 1.00 49.85 65 LEU D CA 1
ATOM 3375 C C . LEU D 1 65 ? 4.146 28.247 17.958 1.00 52.67 65 LEU D C 1
ATOM 3376 O O . LEU D 1 65 ? 3.827 29.068 17.087 1.00 46.47 65 LEU D O 1
ATOM 3381 N N . ILE D 1 66 ? 5.375 28.150 18.436 1.00 53.27 66 ILE D N 1
ATOM 3382 C CA . ILE D 1 66 ? 6.444 28.958 17.883 1.00 54.92 66 ILE D CA 1
ATOM 3383 C C . ILE D 1 66 ? 6.596 28.663 16.387 1.00 57.16 66 ILE D C 1
ATOM 3384 O O . ILE D 1 66 ? 6.701 29.583 15.567 1.00 60.75 66 ILE D O 1
ATOM 3389 N N . GLN D 1 67 ? 6.587 27.380 16.036 1.00 59.33 67 GLN D N 1
ATOM 3390 C CA . GLN D 1 67 ? 6.686 26.958 14.643 1.00 60.66 67 GLN D CA 1
ATOM 3391 C C . GLN D 1 67 ? 5.501 27.505 13.828 1.00 62.87 67 GLN D C 1
ATOM 3392 O O . GLN D 1 67 ? 5.688 28.052 12.737 1.00 63.24 67 GLN D O 1
ATOM 3398 N N . SER D 1 68 ? 4.286 27.386 14.366 1.00 58.49 68 SER D N 1
ATOM 3399 C CA . SER D 1 68 ? 3.115 27.887 13.649 1.00 56.41 68 SER D CA 1
ATOM 3400 C C . SER D 1 68 ? 3.188 29.397 13.442 1.00 54.19 68 SER D C 1
ATOM 3401 O O . SER D 1 68 ? 2.986 29.872 12.323 1.00 59.38 68 SER D O 1
ATOM 3404 N N . LEU D 1 69 ? 3.502 30.144 14.501 1.00 47.32 69 LEU D N 1
ATOM 3405 C CA . LEU D 1 69 ? 3.554 31.605 14.390 1.00 55.61 69 LEU D CA 1
ATOM 3406 C C . LEU D 1 69 ? 4.656 32.045 13.428 1.00 49.81 69 LEU D C 1
ATOM 3407 O O . LEU D 1 69 ? 4.532 33.067 12.759 1.00 53.11 69 LEU D O 1
ATOM 3412 N N . THR D 1 70 ? 5.728 31.263 13.362 1.00 52.37 70 THR D N 1
ATOM 3413 C CA . THR D 1 70 ? 6.839 31.581 12.478 1.00 58.01 70 THR D CA 1
ATOM 3414 C C . THR D 1 70 ? 6.418 31.420 11.023 1.00 62.47 70 THR D C 1
ATOM 3415 O O . THR D 1 70 ? 6.694 32.285 10.192 1.00 62.45 70 THR D O 1
ATOM 3419 N N . LYS D 1 71 ? 5.750 30.312 10.713 1.00 63.80 71 LYS D N 1
ATOM 3420 C CA . LYS D 1 71 ? 5.334 30.058 9.340 1.00 67.26 71 LYS D CA 1
ATOM 3421 C C . LYS D 1 71 ? 4.262 31.035 8.894 1.00 62.91 71 LYS D C 1
ATOM 3422 O O . LYS D 1 71 ? 4.253 31.458 7.736 1.00 62.65 71 LYS D O 1
ATOM 3428 N N . ALA D 1 72 ? 3.375 31.405 9.813 1.00 58.74 72 ALA D N 1
ATOM 3429 C CA . ALA D 1 72 ? 2.280 32.311 9.484 1.00 57.40 72 ALA D CA 1
ATOM 3430 C C . ALA D 1 72 ? 2.664 33.780 9.675 1.00 64.72 72 ALA D C 1
ATOM 3431 O O . ALA D 1 72 ? 1.971 34.525 10.367 1.00 62.01 72 ALA D O 1
ATOM 3433 N N . ASN D 1 73 ? 3.739 34.209 9.015 1.00 67.15 73 ASN D N 1
ATOM 3434 C CA . ASN D 1 73 ? 4.219 35.582 9.166 1.00 66.16 73 ASN D CA 1
ATOM 3435 C C . ASN D 1 73 ? 3.333 36.602 8.453 1.00 65.38 73 ASN D C 1
ATOM 3436 O O . ASN D 1 73 ? 3.524 37.807 8.588 1.00 65.06 73 ASN D O 1
ATOM 3441 N N . HIS D 1 74 ? 2.340 36.111 7.724 1.00 67.25 74 HIS D N 1
ATOM 3442 C CA . HIS D 1 74 ? 1.397 36.971 7.028 1.00 65.25 74 HIS D CA 1
ATOM 3443 C C . HIS D 1 74 ? 0.260 37.400 7.955 1.00 61.06 74 HIS D C 1
ATOM 3444 O O . HIS D 1 74 ? -0.633 38.145 7.557 1.00 63.11 74 HIS D O 1
ATOM 3451 N N . ILE D 1 75 ? 0.277 36.891 9.183 1.00 53.98 75 ILE D N 1
ATOM 3452 C CA . ILE D 1 75 ? -0.740 37.225 10.166 1.00 56.26 75 ILE D CA 1
ATOM 3453 C C . ILE D 1 75 ? -0.163 38.142 11.249 1.00 56.47 75 ILE D C 1
ATOM 3454 O O . ILE D 1 75 ? 0.842 37.796 11.873 1.00 58.34 75 ILE D O 1
ATOM 3459 N N . PRO D 1 76 ? -0.770 39.327 11.450 1.00 58.75 76 PRO D N 1
ATOM 3460 C CA . PRO D 1 76 ? -0.327 40.263 12.491 1.00 59.66 76 PRO D CA 1
ATOM 3461 C C . PRO D 1 76 ? -0.636 39.729 13.894 1.00 57.59 76 PRO D C 1
ATOM 3462 O O . PRO D 1 76 ? -1.722 39.198 14.139 1.00 51.08 76 PRO D O 1
ATOM 3466 N N . LEU D 1 77 ? 0.322 39.883 14.802 1.00 57.97 77 LEU D N 1
ATOM 3467 C CA . LEU D 1 77 ? 0.261 39.272 16.127 1.00 49.99 77 LEU D CA 1
ATOM 3468 C C . LEU D 1 77 ? -0.002 40.280 17.233 1.00 49.68 77 LEU D C 1
ATOM 3469 O O . LEU D 1 77 ? 0.707 41.274 17.338 1.00 56.19 77 LEU D O 1
ATOM 3474 N N . LEU D 1 78 ? -1.005 40.010 18.071 1.00 45.26 78 LEU D N 1
ATOM 3475 C CA . LEU D 1 78 ? -1.252 40.825 19.261 1.00 48.46 78 LEU D CA 1
ATOM 3476 C C . LEU D 1 78 ? -1.148 39.967 20.511 1.00 48.90 78 LEU D C 1
ATOM 3477 O O . LEU D 1 78 ? -1.545 38.805 20.489 1.00 45.72 78 LEU D O 1
ATOM 3482 N N . VAL D 1 79 ? -0.640 40.541 21.601 1.00 50.23 79 VAL D N 1
ATOM 3483 C CA . VAL D 1 79 ? -0.656 39.860 22.897 1.00 52.09 79 VAL D CA 1
ATOM 3484 C C . VAL D 1 79 ? -1.689 40.521 23.797 1.00 56.34 79 VAL D C 1
ATOM 3485 O O . VAL D 1 79 ? -1.647 41.724 24.026 1.00 60.86 79 VAL D O 1
ATOM 3489 N N . ALA D 1 80 ? -2.612 39.725 24.308 1.00 56.55 80 ALA D N 1
ATOM 3490 C CA . ALA D 1 80 ? -3.680 40.209 25.177 1.00 63.93 80 ALA D CA 1
ATOM 3491 C C . ALA D 1 80 ? -3.253 40.132 26.628 1.00 65.92 80 ALA D C 1
ATOM 3492 O O . ALA D 1 80 ? -2.864 39.063 27.093 1.00 67.22 80 ALA D O 1
ATOM 3494 N N . ASN D 1 81 ? -3.285 41.269 27.319 1.00 69.90 81 ASN D N 1
ATOM 3495 C CA . ASN D 1 81 ? -2.796 41.363 28.692 1.00 74.81 81 ASN D CA 1
ATOM 3496 C C . ASN D 1 81 ? -1.289 41.218 28.761 1.00 74.93 81 ASN D C 1
ATOM 3497 O O . ASN D 1 81 ? -0.641 40.819 27.788 1.00 71.65 81 ASN D O 1
ATOM 3502 N N . LYS D 1 82 ? -0.730 41.567 29.912 1.00 73.80 82 LYS D N 1
ATOM 3503 C CA . LYS D 1 82 ? 0.690 41.402 30.112 1.00 77.96 82 LYS D CA 1
ATOM 3504 C C . LYS D 1 82 ? 0.919 39.926 30.395 1.00 81.59 82 LYS D C 1
ATOM 3505 O O . LYS D 1 82 ? 0.341 39.370 31.329 1.00 87.18 82 LYS D O 1
ATOM 3511 N N . GLN D 1 83 ? 1.772 39.295 29.601 1.00 76.49 83 GLN D N 1
ATOM 3512 C CA . GLN D 1 83 ? 2.021 37.864 29.731 1.00 71.43 83 GLN D CA 1
ATOM 3513 C C . GLN D 1 83 ? 3.499 37.631 30.045 1.00 76.84 83 GLN D C 1
ATOM 3514 O O . GLN D 1 83 ? 4.337 38.452 29.677 1.00 77.67 83 GLN D O 1
ATOM 3520 N N . PRO D 1 84 ? 3.820 36.514 30.728 1.00 80.64 84 PRO D N 1
ATOM 3521 C CA . PRO D 1 84 ? 5.213 36.199 31.080 1.00 84.84 84 PRO D CA 1
ATOM 3522 C C . PRO D 1 84 ? 6.072 35.829 29.879 1.00 83.24 84 PRO D C 1
ATOM 3523 O O . PRO D 1 84 ? 7.294 35.856 29.989 1.00 94.72 84 PRO D O 1
ATOM 3527 N N . TYR D 1 85 ? 5.447 35.472 28.764 1.00 72.29 85 TYR D N 1
ATOM 3528 C CA . TYR D 1 85 ? 6.186 35.228 27.528 1.00 66.91 85 TYR D CA 1
ATOM 3529 C C . TYR D 1 85 ? 6.282 36.513 26.729 1.00 66.67 85 TYR D C 1
ATOM 3530 O O . TYR D 1 85 ? 5.633 37.512 27.048 1.00 63.64 85 TYR D O 1
ATOM 3539 N N . SER D 1 86 ? 7.112 36.484 25.697 1.00 66.08 86 SER D N 1
ATOM 3540 C CA . SER D 1 86 ? 7.289 37.638 24.836 1.00 66.42 86 SER D CA 1
ATOM 3541 C C . SER D 1 86 ? 7.111 37.292 23.371 1.00 62.64 86 SER D C 1
ATOM 3542 O O . SER D 1 86 ? 7.426 36.190 22.946 1.00 60.76 86 SER D O 1
ATOM 3545 N N . LEU D 1 87 ? 6.590 38.242 22.606 1.00 57.70 87 LEU D N 1
ATOM 3546 C CA . LEU D 1 87 ? 6.412 38.056 21.174 1.00 55.16 87 LEU D CA 1
ATOM 3547 C C . LEU D 1 87 ? 7.261 39.060 20.395 1.00 63.56 87 LEU D C 1
ATOM 3548 O O . LEU D 1 87 ? 7.085 39.224 19.191 1.00 67.07 87 LEU D O 1
ATOM 3553 N N . GLU D 1 88 ? 8.177 39.731 21.085 1.00 71.87 88 GLU D N 1
ATOM 3554 C CA . GLU D 1 88 ? 8.970 40.784 20.457 1.00 78.55 88 GLU D CA 1
ATOM 3555 C C . GLU D 1 88 ? 9.816 40.242 19.312 1.00 80.86 88 GLU D C 1
ATOM 3556 O O . GLU D 1 88 ? 10.039 40.929 18.317 1.00 84.33 88 GLU D O 1
ATOM 3562 N N . GLU D 1 89 ? 10.233 38.987 19.438 1.00 82.52 89 GLU D N 1
ATOM 3563 C CA . GLU D 1 89 ? 11.113 38.343 18.467 1.00 86.07 89 GLU D CA 1
ATOM 3564 C C . GLU D 1 89 ? 10.454 38.104 17.111 1.00 80.57 89 GLU D C 1
ATOM 3565 O O . GLU D 1 89 ? 11.128 37.915 16.106 1.00 82.36 89 GLU D O 1
ATOM 3571 N N . PHE D 1 90 ? 9.131 38.097 17.086 1.00 77.70 90 PHE D N 1
ATOM 3572 C CA . PHE D 1 90 ? 8.410 37.888 15.842 1.00 71.65 90 PHE D CA 1
ATOM 3573 C C . PHE D 1 90 ? 8.292 39.156 15.030 1.00 73.98 90 PHE D C 1
ATOM 3574 O O . PHE D 1 90 ? 7.883 40.185 15.553 1.00 75.45 90 PHE D O 1
ATOM 3582 N N . PRO D 1 91 ? 8.679 39.093 13.753 1.00 73.48 91 PRO D N 1
ATOM 3583 C CA . PRO D 1 91 ? 8.540 40.251 12.869 1.00 72.77 91 PRO D CA 1
ATOM 3584 C C . PRO D 1 91 ? 7.078 40.624 12.600 1.00 69.26 91 PRO D C 1
ATOM 3585 O O . PRO D 1 91 ? 6.816 41.777 12.261 1.00 70.09 91 PRO D O 1
ATOM 3589 N N . ASN D 1 92 ? 6.140 39.687 12.756 1.00 67.37 92 ASN D N 1
ATOM 3590 C CA . ASN D 1 92 ? 4.731 40.008 12.514 1.00 63.52 92 ASN D CA 1
ATOM 3591 C C . ASN D 1 92 ? 3.986 40.446 13.784 1.00 62.57 92 ASN D C 1
ATOM 3592 O O . ASN D 1 92 ? 2.753 40.554 13.802 1.00 60.09 92 ASN D O 1
ATOM 3597 N N . TYR D 1 93 ? 4.743 40.676 14.850 1.00 58.65 93 TYR D N 1
ATOM 3598 C CA . TYR D 1 93 ? 4.190 41.202 16.090 1.00 60.15 93 TYR D CA 1
ATOM 3599 C C . TYR D 1 93 ? 3.879 42.685 15.937 1.00 63.98 93 TYR D C 1
ATOM 3600 O O . TYR D 1 93 ? 4.747 43.456 15.536 1.00 67.62 93 TYR D O 1
ATOM 3609 N N . VAL D 1 94 ? 2.648 43.085 16.248 1.00 60.53 94 VAL D N 1
ATOM 3610 C CA . VAL D 1 94 ? 2.258 44.490 16.076 1.00 66.36 94 VAL D CA 1
ATOM 3611 C C . VAL D 1 94 ? 1.805 45.195 17.361 1.00 62.75 94 VAL D C 1
ATOM 3612 O O . VAL D 1 94 ? 1.308 46.313 17.295 1.00 64.35 94 VAL D O 1
ATOM 3616 N N . GLY D 1 95 ? 1.963 44.569 18.522 1.00 58.04 95 GLY D N 1
ATOM 3617 C CA . GLY D 1 95 ? 1.647 45.272 19.751 1.00 55.41 95 GLY D CA 1
ATOM 3618 C C . GLY D 1 95 ? 0.841 44.538 20.800 1.00 61.44 95 GLY D C 1
ATOM 3619 O O . GLY D 1 95 ? 0.607 43.322 20.719 1.00 58.22 95 GLY D O 1
ATOM 3620 N N . GLU D 1 96 ? 0.398 45.286 21.805 1.00 53.12 96 GLU D N 1
ATOM 3621 C CA . GLU D 1 96 ? -0.324 44.672 22.904 1.00 56.57 96 GLU D CA 1
ATOM 3622 C C . GLU D 1 96 ? -1.767 45.133 23.008 1.00 59.49 96 GLU D C 1
ATOM 3623 O O . GLU D 1 96 ? -2.125 46.256 22.640 1.00 61.02 96 GLU D O 1
ATOM 3629 N N . LEU D 1 97 ? -2.586 44.231 23.530 1.00 55.58 97 LEU D N 1
ATOM 3630 C CA . LEU D 1 97 ? -3.976 44.503 23.840 1.00 60.55 97 LEU D CA 1
ATOM 3631 C C . LEU D 1 97 ? -4.046 44.596 25.342 1.00 60.70 97 LEU D C 1
ATOM 3632 O O . LEU D 1 97 ? -3.679 43.642 26.030 1.00 55.17 97 LEU D O 1
ATOM 3637 N N . ASP D 1 98 ? -4.506 45.727 25.863 1.00 61.72 98 ASP D N 1
ATOM 3638 C CA . ASP D 1 98 ? -4.562 45.870 27.305 1.00 64.38 98 ASP D CA 1
ATOM 3639 C C . ASP D 1 98 ? -5.809 45.232 27.903 1.00 62.43 98 ASP D C 1
ATOM 3640 O O . ASP D 1 98 ? -6.898 45.283 27.326 1.00 55.99 98 ASP D O 1
ATOM 3645 N N . PHE D 1 99 ? -5.615 44.570 29.039 1.00 66.22 99 PHE D N 1
ATOM 3646 C CA . PHE D 1 99 ? -6.723 44.089 29.849 1.00 72.99 99 PHE D CA 1
ATOM 3647 C C . PHE D 1 99 ? -6.843 44.981 31.074 1.00 78.02 99 PHE D C 1
ATOM 3648 O O . PHE D 1 99 ? -5.826 45.378 31.640 1.00 84.09 99 PHE D O 1
ATOM 3656 N N . PRO D 1 100 ? -8.076 45.311 31.487 1.00 75.66 100 PRO D N 1
ATOM 3657 C CA . PRO D 1 100 ? -9.330 44.906 30.846 1.00 72.85 100 PRO D CA 1
ATOM 3658 C C . PRO D 1 100 ? -9.507 45.642 29.529 1.00 66.77 100 PRO D C 1
ATOM 3659 O O . PRO D 1 100 ? -9.105 46.796 29.402 1.00 72.05 100 PRO D O 1
ATOM 3663 N N . LEU D 1 101 ? -10.114 44.966 28.569 1.00 65.53 101 LEU D N 1
ATOM 3664 C CA . LEU D 1 101 ? -10.304 45.513 27.240 1.00 66.16 101 LEU D CA 1
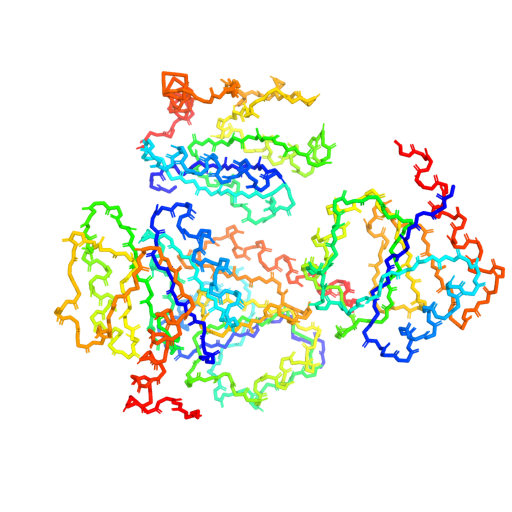ATOM 3665 C C . LEU D 1 101 ? -11.032 46.852 27.314 1.00 59.71 101 LEU D C 1
ATOM 3666 O O . LEU D 1 101 ? -11.961 47.012 28.109 1.00 60.82 101 LEU D O 1
ATOM 3671 N N . ASN D 1 102 ? -10.613 47.810 26.493 1.00 60.71 102 ASN D N 1
ATOM 3672 C CA . ASN D 1 102 ? -11.379 49.050 26.345 1.00 62.65 102 ASN D CA 1
ATOM 3673 C C . ASN D 1 102 ? -11.375 49.451 24.872 1.00 57.39 102 ASN D C 1
ATOM 3674 O O . ASN D 1 102 ? -10.445 49.123 24.127 1.00 55.93 102 ASN D O 1
ATOM 3679 N N . TYR D 1 103 ? -12.407 50.173 24.464 1.00 59.78 103 TYR D N 1
ATOM 3680 C CA . TYR D 1 103 ? -12.647 50.437 23.051 1.00 62.85 103 TYR D CA 1
ATOM 3681 C C . TYR D 1 103 ? -11.545 51.216 22.338 1.00 62.42 103 TYR D C 1
ATOM 3682 O O . TYR D 1 103 ? -11.125 50.806 21.263 1.00 64.11 103 TYR D O 1
ATOM 3691 N N . PRO D 1 104 ? -11.088 52.350 22.903 1.00 66.14 104 PRO D N 1
ATOM 3692 C CA . PRO D 1 104 ? -10.029 53.055 22.170 1.00 68.62 104 PRO D CA 1
ATOM 3693 C C . PRO D 1 104 ? -8.718 52.252 22.011 1.00 65.77 104 PRO D C 1
ATOM 3694 O O . PRO D 1 104 ? -8.129 52.259 20.932 1.00 66.74 104 PRO D O 1
ATOM 3698 N N . GLN D 1 105 ? -8.278 51.570 23.064 1.00 63.37 105 GLN D N 1
ATOM 3699 C CA . GLN D 1 105 ? -7.027 50.802 23.010 1.00 65.99 105 GLN D CA 1
ATOM 3700 C C . GLN D 1 105 ? -7.163 49.600 22.068 1.00 65.25 105 GLN D C 1
ATOM 3701 O O . GLN D 1 105 ? -6.219 49.250 21.349 1.00 66.91 105 GLN D O 1
ATOM 3707 N N . LEU D 1 106 ? -8.311 48.928 22.125 1.00 57.54 106 LEU D N 1
ATOM 3708 C CA . LEU D 1 106 ? -8.572 47.807 21.226 1.00 54.89 106 LEU D CA 1
ATOM 3709 C C . LEU D 1 106 ? -8.610 48.270 19.780 1.00 54.35 106 LEU D C 1
ATOM 3710 O O . LEU D 1 106 ? -8.040 47.622 18.914 1.00 54.44 106 LEU D O 1
ATOM 3715 N N . SER D 1 107 ? -9.288 49.387 19.527 1.00 57.07 107 SER D N 1
ATOM 3716 C CA . SER D 1 107 ? -9.363 49.961 18.188 1.00 62.24 107 SER D CA 1
ATOM 3717 C C . SER D 1 107 ? -7.965 50.267 17.686 1.00 74.44 107 SER D C 1
ATOM 3718 O O . SER D 1 107 ? -7.651 50.035 16.522 1.00 77.52 107 SER D O 1
ATOM 3721 N N . ASP D 1 108 ? -7.138 50.793 18.586 1.00 80.35 108 ASP D N 1
ATOM 3722 C CA . ASP D 1 108 ? -5.738 51.073 18.306 1.00 81.55 108 ASP D CA 1
ATOM 3723 C C . ASP D 1 108 ? -5.052 49.764 17.927 1.00 71.12 108 ASP D C 1
ATOM 3724 O O . ASP D 1 108 ? -4.300 49.704 16.959 1.00 71.11 108 ASP D O 1
ATOM 3729 N N . ALA D 1 109 ? -5.351 48.704 18.665 1.00 62.63 109 ALA D N 1
ATOM 3730 C CA . ALA D 1 109 ? -4.732 47.423 18.384 1.00 57.04 109 ALA D CA 1
ATOM 3731 C C . ALA D 1 109 ? -5.185 46.869 17.025 1.00 63.44 109 ALA D C 1
ATOM 3732 O O . ALA D 1 109 ? -4.361 46.471 16.199 1.00 64.54 109 ALA D O 1
ATOM 3734 N N . LEU D 1 110 ? -6.487 46.896 16.767 1.00 65.32 110 LEU D N 1
ATOM 3735 C CA . LEU D 1 110 ? -7.008 46.354 15.514 1.00 65.34 110 LEU D CA 1
ATOM 3736 C C . LEU D 1 110 ? -6.547 47.178 14.328 1.00 70.66 110 LEU D C 1
ATOM 3737 O O . LEU D 1 110 ? -6.419 46.658 13.222 1.00 70.25 110 LEU D O 1
ATOM 3742 N N . ARG D 1 111 ? -6.285 48.459 14.575 1.00 78.96 111 ARG D N 1
ATOM 3743 C CA . ARG D 1 111 ? -5.798 49.371 13.549 1.00 77.70 111 ARG D CA 1
ATOM 3744 C C . ARG D 1 111 ? -4.425 48.929 13.049 1.00 74.94 111 ARG D C 1
ATOM 3745 O O . ARG D 1 111 ? -4.173 48.953 11.849 1.00 75.51 111 ARG D O 1
ATOM 3753 N N . HIS D 1 112 ? -3.552 48.498 13.957 1.00 71.39 112 HIS D N 1
ATOM 3754 C CA . HIS D 1 112 ? -2.239 48.007 13.550 1.00 70.75 112 HIS D CA 1
ATOM 3755 C C . HIS D 1 112 ? -2.332 46.778 12.652 1.00 76.71 112 HIS D C 1
ATOM 3756 O O . HIS D 1 112 ? -1.566 46.647 11.694 1.00 88.00 112 HIS D O 1
ATOM 3763 N N . CYS D 1 113 ? -3.285 45.898 12.951 1.00 67.12 113 CYS D N 1
ATOM 3764 C CA . CYS D 1 113 ? -3.515 44.697 12.161 1.00 62.74 113 CYS D CA 1
ATOM 3765 C C . CYS D 1 113 ? -3.934 45.060 10.742 1.00 65.16 113 CYS D C 1
ATOM 3766 O O . CYS D 1 113 ? -3.420 44.523 9.757 1.00 64.66 113 CYS D O 1
ATOM 3769 N N . LYS D 1 114 ? -4.860 46.005 10.658 1.00 71.77 114 LYS D N 1
ATOM 3770 C CA . LYS D 1 114 ? -5.411 46.443 9.387 1.00 84.50 114 LYS D CA 1
ATOM 3771 C C . LYS D 1 114 ? -4.296 46.935 8.484 1.00 87.51 114 LYS D C 1
ATOM 3772 O O . LYS D 1 114 ? -4.216 46.561 7.312 1.00 90.16 114 LYS D O 1
ATOM 3778 N N . GLU D 1 115 ? -3.410 47.737 9.062 1.00 82.06 115 GLU D N 1
ATOM 3779 C CA . GLU D 1 115 ? -2.285 48.298 8.337 1.00 84.63 115 GLU D CA 1
ATOM 3780 C C . GLU D 1 115 ? -1.316 47.227 7.874 1.00 79.22 115 GLU D C 1
ATOM 3781 O O . GLU D 1 115 ? -0.832 47.257 6.740 1.00 81.15 115 GLU D O 1
ATOM 3787 N N . PHE D 1 116 ? -1.055 46.270 8.757 1.00 73.82 116 PHE D N 1
ATOM 3788 C CA . PHE D 1 116 ? -0.110 45.204 8.478 1.00 67.69 116 PHE D CA 1
ATOM 3789 C C . PHE D 1 116 ? -0.490 44.458 7.208 1.00 83.31 116 PHE D C 1
ATOM 3790 O O . PHE D 1 116 ? 0.347 44.287 6.321 1.00 81.52 116 PHE D O 1
ATOM 3798 N N . LEU D 1 117 ? -1.754 44.056 7.101 1.00 85.61 117 LEU D N 1
ATOM 3799 C CA . LEU D 1 117 ? -2.234 43.361 5.907 1.00 92.54 117 LEU D CA 1
ATOM 3800 C C . LEU D 1 117 ? -2.043 44.200 4.644 1.00 98.97 117 LEU D C 1
ATOM 3801 O O . LEU D 1 117 ? -1.761 43.664 3.572 1.00 103.42 117 LEU D O 1
ATOM 3806 N N . GLY D 1 118 ? -2.188 45.513 4.776 1.00 99.92 118 GLY D N 1
ATOM 3807 C CA . GLY D 1 118 ? -2.005 46.410 3.649 1.00 102.48 118 GLY D CA 1
ATOM 3808 C C . GLY D 1 118 ? -0.584 46.462 3.113 1.00 105.28 118 GLY D C 1
ATOM 3809 O O . GLY D 1 118 ? -0.376 46.414 1.902 1.00 108.21 118 GLY D O 1
ATOM 3810 N N . ARG D 1 119 ? 0.396 46.525 4.011 1.00 107.30 119 ARG D N 1
ATOM 3811 C CA . ARG D 1 119 ? 1.807 46.609 3.619 1.00 121.13 119 ARG D CA 1
ATOM 3812 C C . ARG D 1 119 ? 2.302 45.390 2.845 1.00 122.95 119 ARG D C 1
ATOM 3813 O O . ARG D 1 119 ? 3.201 45.497 2.006 1.00 126.15 119 ARG D O 1
ATOM 3821 N N . LYS D 1 120 ? 1.710 44.235 3.129 1.00 119.83 120 LYS D N 1
ATOM 3822 C CA . LYS D 1 120 ? 2.116 42.992 2.491 1.00 117.81 120 LYS D CA 1
ATOM 3823 C C . LYS D 1 120 ? 1.690 42.981 1.032 1.00 120.97 120 LYS D C 1
ATOM 3824 O O . LYS D 1 120 ? 2.373 42.409 0.186 1.00 123.73 120 LYS D O 1
#

B-factor: mean 55.52, std 22.7, range [25.42, 211.93]

Organism: Vibrio cholerae serotype O1 (strain ATCC 39541 / Classical Ogawa 395 / O395) (NCBI:txid345073)

Foldseek 3Di:
DPFAEEEEDQDPVVLVVCCVVCVVVPHHYDYDYLVCPVVDPLVDQHLAYEYEQHVVLERDVVNVVSLQVSLLHAYEYEDDTPYDDVVRPNDQYYAYPPHDDVRVVVSSVSSVVSNVVVPHDDD/DAPALAEEEEEADPVVLVVVVVVCVVVPGHYDYYYLVCCVVDDLVYAHLAYEYEDHDDPARPVVVVVSLQVSLLHAYEYEADDPYDDVVRPSDQYYAHPPDDDVRVVVSSVSSVVSNVVVPND/DPDAAEEEEEADPVVLVVVCVVCVVVPGHYDHYYLVCVVVDPLVDQHLAYEYEDHPVLERDVVRVVSLQVSLLHAYEYEADGSYDDVVRPSHDYYAHPPHDDVRVVVSSVSSQVSNVVVPNHD/DQAAEEEEEQDPVVQVVVQVVCVVVPHHYDYDYLVVVVVDPLVDQHLAYEYEQHVVLERDPVNVVSCQVSLLHAYEYEDDTPYDDPPRPSYQYYQYPPHDPVSVVVVSVSSVVSNVVD

Sequence (487 aa):
SLAKLLVIEDDAAIRLNLSVILEFVGEQCEVIESTQIDQINWSAVWGGCILGSLRGQALSEQLIQSLTKANHIPLLVANKQPYSLEEFPNYVGELDFPLNYPQLSDALRHCKEFLGRKGFQVLMQSLAKLLVIEDDAAIRLNLSVILEFVGEQCEVIESTQIDQINWSAVWGGCILGSLRGQALSEQLIQSLTKANHIPLLVANKQPYSLEEFPNYVGELDFPLNYPQLSDALRHCKEFLGRKGFQQSLAKLLVIEDDAAIRLNLSVILEFVGEQCEVIESTQIDQINWSAVWGGCILGSLRGQALSEQLIQSLTKANHIPLLVANKQPYSLEEFPNYVGELDFPLNYPQLSDALRHCKEFLGRKGFQVSLAKLLVIEDDAAIRLNLSVILEFVGEQCEVIESTQIDQINWSAVWGGCILGSLRGQALSEQLIQSLTKANHIPLLVANKQPYSLEEFPNYVGELDFPLNYPQLSDALRHCKEFLGRK